Protein AF-A0A0N0NK82-F1 (afdb_monomer)

Radius of gyration: 31.84 Å; Cα contacts (8 Å, |Δi|>4): 935; chains: 1; bounding box: 102×60×116 Å

Secondary structure (DSSP, 8-state):
--HHHHHHHHHHHHHHHHHHHHIIIIIHHHHHHHHHTSHHHHHHHHT-S-STTSB---EEEETTEEESPPB-B---SS--PPPTTTTS---GGGS--SS-SS--HHHHHHHHHHHTT----S-BPPEEETTEEEEEE-HHHHHHHHHHTT-BSSPPP--PPPSS-------------------PBPTTS-B--HHHHHHHHHTTS--EEE-SS-EEEE----S-SS-TT-TTTTPEEEEEE--S-PPPS-PPPP-S-HHHHHHHHTTEEE-SSSEEEE-SPPPP-----------GGG---EEEEEEEEE----TT-HHHHHHHHHHHHHHH----HHHHTTTS-S---EEEEEEEEP--HHHHHHHHTTTT-SS--TTSSEEEEE-GGG--EEEEHHHHHHHHHHHHH----TT--B-TTSS-TTSHHHHHHHTTSTTHHHHHHHHHHTTTTT---HHHHHHHHHHHHHHHH-TT-HHHHHHHHHHHHHHS-SSHHHHHHHHHHHHH-HHHHHHHHHHGGGHHHHTT-EEEEETTTTEEEEE-TTSPEEEEE--GGGSSS-HHHH---EEEEEHHHHHHHHHHHHHHHHHHHHSBPTHHHHHHHTT-S-EEE--

Organism: NCBI:txid1664694

Foldseek 3Di:
DPPVVVVVVVVVVVVVVVVVCCCVVPVVVVVLVVVCPPLVNLQLLVLDDQQQCQWPPAPDPDVSGHPPIDGQAFAQQDDAAWDQQQLQAQAQVQTSRPDQDPGFQSSLLSRSRSSSVNDGGRPADWDGDPSHTWGWHFLLSVLLCCFSQVKFQDDDPPPDPDDDDDDDDPPPPPPPPPPPDDFDQDPVRDTDDPVRCVLVVPLQDWQWIDGNQWIKTWDNDFSPPDDDPDPCRPFTEMGTRGDPCPDPPDFHGHPDTSLQQVCQLLQWQDFPDLETEHLAADPPPPPDPPPPDDDVVPQDAWEKDKDKDWPDDDPPCPPVVCVVLCCVCVVPLRDPCVSVVNHVPPDRRIYIYIDTDPDDVVNCVLCVVCVPPPFDDQVDQWFFLDDPVPHTYIYGLQVLLSLLLSLLPDDAGQSAGAGACLQPCVRSSNSLLLVLQVLLLVLLVLCLVCLVVLPDDPVLNVQQNVLSVVCNVPVLRSNSLNSNLVSLVVVADPPVLLLSLLLSCLRGGPVSVVQLSVVSVVVVVQQPAWWWAWLLQQWIWGQGPVRDTDIHHDDNVSDPDHSVVVPGDTDTHGSSNSSSSSSSSNSSSSSSNSHHHCVSVSSVPRPDRIHMYID

Mean predicted aligned error: 11.15 Å

Structure (mmCIF, N/CA/C/O backbone):
data_AF-A0A0N0NK82-F1
#
_entry.id   AF-A0A0N0NK82-F1
#
loop_
_atom_site.group_PDB
_atom_site.id
_atom_site.type_symbol
_atom_site.label_atom_id
_atom_site.label_alt_id
_atom_site.label_comp_id
_atom_site.label_asym_id
_atom_site.label_entity_id
_atom_site.label_seq_id
_atom_site.pdbx_PDB_ins_code
_atom_site.Cartn_x
_atom_site.Cartn_y
_atom_site.Cartn_z
_atom_site.occupancy
_atom_site.B_iso_or_equiv
_atom_site.auth_seq_id
_atom_site.auth_comp_id
_atom_site.auth_asym_id
_atom_site.auth_atom_id
_atom_site.pdbx_PDB_model_num
ATOM 1 N N . MET A 1 1 ? 60.758 -11.007 -80.910 1.00 51.41 1 MET A N 1
ATOM 2 C CA . MET A 1 1 ? 59.338 -10.917 -80.498 1.00 51.41 1 MET A CA 1
ATOM 3 C C . MET A 1 1 ? 59.109 -11.157 -78.993 1.00 51.41 1 MET A C 1
ATOM 5 O O . MET A 1 1 ? 57.962 -11.233 -78.596 1.00 51.41 1 MET A O 1
ATOM 9 N N . ALA A 1 2 ? 60.143 -11.189 -78.134 1.00 55.38 2 ALA A N 1
ATOM 10 C CA . ALA A 1 2 ? 59.989 -11.441 -76.688 1.00 55.38 2 ALA A CA 1
ATOM 11 C C . ALA A 1 2 ? 59.798 -10.176 -75.809 1.00 55.38 2 ALA A C 1
ATOM 13 O O . ALA A 1 2 ? 59.422 -10.287 -74.649 1.00 55.38 2 ALA A O 1
ATOM 14 N N . ASN A 1 3 ? 60.016 -8.965 -76.345 1.00 53.38 3 ASN A N 1
ATOM 15 C CA . ASN A 1 3 ? 59.940 -7.714 -75.565 1.00 53.38 3 ASN A CA 1
ATOM 16 C C . ASN A 1 3 ? 58.533 -7.088 -75.496 1.00 53.38 3 ASN A C 1
ATOM 18 O O . ASN A 1 3 ? 58.300 -6.215 -74.665 1.00 53.38 3 ASN A O 1
ATOM 22 N N . LEU A 1 4 ? 57.597 -7.519 -76.351 1.00 58.75 4 LEU A N 1
ATOM 23 C CA . LEU A 1 4 ? 56.203 -7.048 -76.327 1.00 58.75 4 LEU A CA 1
ATOM 24 C C . LEU A 1 4 ? 55.388 -7.708 -75.204 1.00 58.75 4 LEU A C 1
ATOM 26 O O . LEU A 1 4 ? 54.483 -7.080 -74.662 1.00 58.75 4 LEU A O 1
ATOM 30 N N . ASP A 1 5 ? 55.761 -8.924 -74.802 1.00 66.62 5 ASP A N 1
ATOM 31 C CA . ASP A 1 5 ? 55.067 -9.680 -73.754 1.00 66.62 5 ASP A CA 1
ATOM 32 C C . ASP A 1 5 ? 55.353 -9.105 -72.354 1.00 66.62 5 ASP A C 1
ATOM 34 O O . ASP A 1 5 ? 54.461 -8.952 -71.522 1.00 66.62 5 ASP A O 1
ATOM 38 N N . LEU A 1 6 ? 56.594 -8.660 -72.116 1.00 73.94 6 LEU A N 1
ATOM 39 C CA . LEU A 1 6 ? 56.999 -8.068 -70.837 1.00 73.94 6 LEU A CA 1
ATOM 40 C C . LEU A 1 6 ? 56.300 -6.722 -70.569 1.00 73.94 6 LEU A C 1
ATOM 42 O O . LEU A 1 6 ? 55.876 -6.454 -69.445 1.00 73.94 6 LEU A O 1
ATOM 46 N N . ALA A 1 7 ? 56.140 -5.887 -71.600 1.00 76.44 7 ALA A N 1
ATOM 47 C CA . ALA A 1 7 ? 55.461 -4.596 -71.482 1.00 76.44 7 ALA A CA 1
ATOM 48 C C . ALA A 1 7 ? 53.963 -4.757 -71.163 1.00 76.44 7 ALA A C 1
ATOM 50 O O . ALA A 1 7 ? 53.425 -4.004 -70.349 1.00 76.44 7 ALA A O 1
ATOM 51 N N . GLY A 1 8 ? 53.306 -5.769 -71.745 1.00 78.38 8 GLY A N 1
ATOM 52 C CA . GLY A 1 8 ? 51.910 -6.103 -71.449 1.00 78.38 8 GLY A CA 1
ATOM 53 C C . GLY A 1 8 ? 51.709 -6.587 -70.011 1.00 78.38 8 GLY A C 1
ATOM 54 O O . GLY A 1 8 ? 50.779 -6.146 -69.328 1.00 78.38 8 GLY A O 1
ATOM 55 N N . VAL A 1 9 ? 52.622 -7.425 -69.508 1.00 83.56 9 VAL A N 1
ATOM 56 C CA . VAL A 1 9 ? 52.589 -7.906 -68.117 1.00 83.56 9 VAL A CA 1
ATOM 57 C C . VAL A 1 9 ? 52.794 -6.751 -67.132 1.00 83.56 9 VAL A C 1
ATOM 59 O O . VAL A 1 9 ? 52.010 -6.607 -66.193 1.00 83.56 9 VAL A O 1
ATOM 62 N N . ILE A 1 10 ? 53.780 -5.876 -67.367 1.00 85.25 10 ILE A N 1
ATOM 63 C CA . ILE A 1 10 ? 54.025 -4.697 -66.517 1.00 85.25 10 ILE A CA 1
ATOM 64 C C . ILE A 1 10 ? 52.810 -3.757 -66.527 1.00 85.25 10 ILE A C 1
ATOM 66 O O . ILE A 1 10 ? 52.357 -3.334 -65.463 1.00 85.25 10 ILE A O 1
ATOM 70 N N . GLY A 1 11 ? 52.234 -3.479 -67.701 1.00 87.31 11 GLY A N 1
ATOM 71 C CA . GLY A 1 11 ? 51.039 -2.638 -67.825 1.00 87.31 11 GLY A CA 1
ATOM 72 C C . GLY A 1 11 ? 49.830 -3.194 -67.067 1.00 87.31 11 GLY A C 1
ATOM 73 O O . GLY A 1 11 ? 49.119 -2.441 -66.400 1.00 87.31 11 GLY A O 1
ATOM 74 N N . THR A 1 12 ? 49.637 -4.515 -67.091 1.00 89.56 12 THR A N 1
ATOM 75 C CA . THR A 1 12 ? 48.528 -5.184 -66.390 1.00 89.56 12 THR A CA 1
ATOM 76 C C . THR A 1 12 ? 48.680 -5.100 -64.870 1.00 89.56 12 THR A C 1
ATOM 78 O O . THR A 1 12 ? 47.712 -4.792 -64.176 1.00 89.56 12 THR A O 1
ATOM 81 N N . TRP A 1 13 ? 49.890 -5.297 -64.332 1.00 93.44 13 TRP A N 1
ATOM 82 C CA . TRP A 1 13 ? 50.140 -5.174 -62.889 1.00 93.44 13 TRP A CA 1
ATOM 83 C C . TRP A 1 13 ? 50.042 -3.732 -62.387 1.00 93.44 13 TRP A C 1
ATOM 85 O O . TRP A 1 13 ? 49.520 -3.505 -61.296 1.00 93.44 13 TRP A O 1
ATOM 95 N N . VAL A 1 14 ? 50.472 -2.749 -63.184 1.00 92.88 14 VAL A N 1
ATOM 96 C CA . VAL A 1 14 ? 50.289 -1.325 -62.856 1.00 92.88 14 VAL A CA 1
ATOM 97 C C . VAL A 1 14 ? 48.803 -0.960 -62.845 1.00 92.88 14 VAL A C 1
ATOM 99 O O . VAL A 1 14 ? 48.339 -0.319 -61.902 1.00 92.88 14 VAL A O 1
ATOM 102 N N . ALA A 1 15 ? 48.034 -1.413 -63.840 1.00 92.06 15 ALA A N 1
ATOM 103 C CA . ALA A 1 15 ? 46.588 -1.208 -63.879 1.00 92.06 15 ALA A CA 1
ATOM 104 C C . ALA A 1 15 ? 45.879 -1.884 -62.692 1.00 92.06 15 ALA A C 1
ATOM 106 O O . ALA A 1 15 ? 45.028 -1.265 -62.055 1.00 92.06 15 ALA A O 1
ATOM 107 N N . ALA A 1 16 ? 46.269 -3.114 -62.340 1.00 93.50 16 ALA A N 1
ATOM 108 C CA . ALA A 1 16 ? 45.750 -3.817 -61.169 1.00 93.50 16 ALA A CA 1
ATOM 109 C C . ALA A 1 16 ? 46.087 -3.077 -59.861 1.00 93.50 16 ALA A C 1
ATOM 111 O O . ALA A 1 16 ? 45.215 -2.903 -59.011 1.00 93.50 16 ALA A O 1
ATOM 112 N N . GLY A 1 17 ? 47.317 -2.573 -59.720 1.00 94.00 17 GLY A N 1
ATOM 113 C CA . GLY A 1 17 ? 47.737 -1.771 -58.569 1.00 94.00 17 GLY A CA 1
ATOM 114 C C . GLY A 1 17 ? 46.932 -0.477 -58.431 1.00 94.00 17 GLY A C 1
ATOM 115 O O . GLY A 1 17 ? 46.404 -0.189 -57.356 1.00 94.00 17 GLY A O 1
ATOM 116 N N . LEU A 1 18 ? 46.758 0.270 -59.527 1.00 94.00 18 LEU A N 1
ATOM 117 C CA . LEU A 1 18 ? 45.926 1.477 -59.553 1.00 94.00 18 LEU A CA 1
ATOM 118 C C . LEU A 1 18 ? 44.453 1.173 -59.251 1.00 94.00 18 LEU A C 1
ATOM 120 O O . LEU A 1 18 ? 43.815 1.936 -58.530 1.00 94.00 18 LEU A O 1
ATOM 124 N N . ALA A 1 19 ? 43.922 0.050 -59.740 1.00 92.06 19 ALA A N 1
ATOM 125 C CA . ALA A 1 19 ? 42.558 -0.379 -59.445 1.00 92.06 19 ALA A CA 1
ATOM 126 C C . ALA A 1 19 ? 42.365 -0.697 -57.953 1.00 92.06 19 ALA A C 1
ATOM 128 O O . ALA A 1 19 ? 41.373 -0.271 -57.364 1.00 92.06 19 ALA A O 1
ATOM 129 N N . VAL A 1 20 ? 43.325 -1.376 -57.314 1.00 94.06 20 VAL A N 1
ATOM 130 C CA . VAL A 1 20 ? 43.295 -1.638 -55.864 1.00 94.06 20 VAL A CA 1
ATOM 131 C C . VAL A 1 20 ? 43.384 -0.333 -55.070 1.00 94.06 20 VAL A C 1
ATOM 133 O O . VAL A 1 20 ? 42.609 -0.139 -54.133 1.00 94.06 20 VAL A O 1
ATOM 136 N N . ILE A 1 21 ? 44.262 0.595 -55.467 1.00 93.19 21 ILE A N 1
ATOM 137 C CA . ILE A 1 21 ? 44.379 1.917 -54.829 1.00 93.19 21 ILE A CA 1
ATOM 138 C C . ILE A 1 21 ? 43.078 2.710 -54.977 1.00 93.19 21 ILE A C 1
ATOM 140 O O . ILE A 1 21 ? 42.610 3.291 -54.002 1.00 93.19 21 ILE A O 1
ATOM 144 N N . ALA A 1 22 ? 42.450 2.716 -56.153 1.00 93.12 22 ALA A N 1
ATOM 145 C CA . ALA A 1 22 ? 41.170 3.388 -56.361 1.00 93.12 22 ALA A CA 1
ATOM 146 C C . ALA A 1 22 ? 40.043 2.739 -55.538 1.00 93.12 22 ALA A C 1
ATOM 148 O O . ALA A 1 22 ? 39.213 3.436 -54.947 1.00 93.12 22 ALA A O 1
ATOM 149 N N . LEU A 1 23 ? 40.026 1.408 -55.443 1.00 91.88 23 LEU A N 1
ATOM 150 C CA . LEU A 1 23 ? 39.015 0.674 -54.689 1.00 91.88 23 LEU A CA 1
ATOM 151 C C . LEU A 1 23 ? 39.137 0.918 -53.178 1.00 91.88 23 LEU A C 1
ATOM 153 O O . LEU A 1 23 ? 38.139 1.214 -52.522 1.00 91.88 23 LEU A O 1
ATOM 157 N N . VAL A 1 24 ? 40.350 0.865 -52.626 1.00 90.94 24 VAL A N 1
ATOM 158 C CA . VAL A 1 24 ? 40.597 1.082 -51.190 1.00 90.94 24 VAL A CA 1
ATOM 159 C C . VAL A 1 24 ? 40.599 2.571 -50.829 1.00 90.94 24 VAL A C 1
ATOM 161 O O . VAL A 1 24 ? 40.096 2.940 -49.772 1.00 90.94 24 VAL A O 1
ATOM 164 N N . GLY A 1 25 ? 41.131 3.431 -51.697 1.00 88.50 25 GLY A N 1
ATOM 165 C CA . GLY A 1 25 ? 41.332 4.858 -51.436 1.00 88.50 25 GLY A CA 1
ATOM 166 C C . GLY A 1 25 ? 40.147 5.757 -51.790 1.00 88.50 25 GLY A C 1
ATOM 167 O O . GLY A 1 25 ? 39.989 6.804 -51.169 1.00 88.50 25 GLY A O 1
ATOM 168 N N . ILE A 1 26 ? 39.298 5.369 -52.749 1.00 88.88 26 ILE A N 1
ATOM 169 C CA . ILE A 1 26 ? 38.157 6.189 -53.200 1.00 88.88 26 ILE A CA 1
ATOM 170 C C . ILE A 1 26 ? 36.835 5.465 -52.940 1.00 88.88 26 ILE A C 1
ATOM 172 O O . ILE A 1 26 ? 35.963 5.997 -52.249 1.00 88.88 26 ILE A O 1
ATOM 176 N N . VAL A 1 27 ? 36.676 4.241 -53.456 1.00 89.50 27 VAL A N 1
ATOM 177 C CA . VAL A 1 27 ? 35.393 3.518 -53.380 1.00 89.50 27 VAL A CA 1
ATOM 178 C C . VAL A 1 27 ? 35.063 3.119 -51.940 1.00 89.50 27 VAL A C 1
ATOM 180 O O . VAL A 1 27 ? 33.938 3.341 -51.495 1.00 89.50 27 VAL A O 1
ATOM 183 N N . GLY A 1 28 ? 36.038 2.600 -51.188 1.00 87.12 28 GLY A N 1
ATOM 184 C CA . GLY A 1 28 ? 35.889 2.250 -49.773 1.00 87.12 28 GLY A CA 1
ATOM 185 C C . GLY A 1 28 ? 35.371 3.425 -48.932 1.00 87.12 28 GLY A C 1
ATOM 186 O O . GLY A 1 28 ? 34.270 3.324 -48.386 1.00 87.12 28 GLY A O 1
ATOM 187 N N . PRO A 1 29 ? 36.084 4.568 -48.878 1.00 85.00 29 PRO A N 1
ATOM 188 C CA . PRO A 1 29 ? 35.637 5.762 -48.164 1.00 85.00 29 PRO A CA 1
ATOM 189 C C . PRO A 1 29 ? 34.280 6.293 -48.634 1.00 85.00 29 PRO A C 1
ATOM 191 O O . PRO A 1 29 ? 33.474 6.707 -47.803 1.00 85.00 29 PRO A O 1
ATOM 194 N N . LEU A 1 30 ? 33.975 6.239 -49.936 1.00 85.94 30 LEU A N 1
ATOM 195 C CA . LEU A 1 30 ? 32.681 6.679 -50.465 1.00 85.94 30 LEU A CA 1
ATOM 196 C C . LEU A 1 30 ? 31.522 5.776 -50.004 1.00 85.94 30 LEU A C 1
ATOM 198 O O . LEU A 1 30 ? 30.456 6.276 -49.639 1.00 85.94 30 LEU A O 1
ATOM 202 N N . LEU A 1 31 ? 31.715 4.453 -49.993 1.00 86.25 31 LEU A N 1
ATOM 203 C CA . LEU A 1 31 ? 30.726 3.495 -49.484 1.00 86.25 31 LEU A CA 1
ATOM 204 C C . LEU A 1 31 ? 30.539 3.636 -47.972 1.00 86.25 31 LEU A C 1
ATOM 206 O O . LEU A 1 31 ? 29.407 3.626 -47.493 1.00 86.25 31 LEU A O 1
ATOM 210 N N . VAL A 1 32 ? 31.635 3.834 -47.241 1.00 81.31 32 VAL A N 1
ATOM 211 C CA . VAL A 1 32 ? 31.670 4.135 -45.802 1.00 81.31 32 VAL A CA 1
ATOM 212 C C . VAL A 1 32 ? 30.896 5.424 -45.506 1.00 81.31 32 VAL A C 1
ATOM 214 O O . VAL A 1 32 ? 30.039 5.427 -44.626 1.00 81.31 32 VAL A O 1
ATOM 217 N N . TYR A 1 33 ? 31.104 6.481 -46.293 1.00 81.62 33 TYR A N 1
ATOM 218 C CA . TYR A 1 33 ? 30.385 7.753 -46.181 1.00 81.62 33 TYR A CA 1
ATOM 219 C C . TYR A 1 33 ? 28.886 7.624 -46.497 1.00 81.62 33 TYR A C 1
ATOM 221 O O . TYR A 1 33 ? 28.030 8.182 -45.806 1.00 81.62 33 TYR A O 1
ATOM 229 N N . ARG A 1 34 ? 28.529 6.854 -47.532 1.00 84.56 34 ARG A N 1
ATOM 230 C CA . ARG A 1 34 ? 27.120 6.561 -47.840 1.00 84.56 34 ARG A CA 1
ATOM 231 C C . ARG A 1 34 ? 26.468 5.717 -46.745 1.00 84.56 34 ARG A C 1
ATOM 233 O O . ARG A 1 34 ? 25.322 5.973 -46.387 1.00 84.56 34 ARG A O 1
ATOM 240 N N . ALA A 1 35 ? 27.189 4.747 -46.186 1.00 80.44 35 ALA A N 1
ATOM 241 C CA . ALA A 1 35 ? 26.713 3.925 -45.081 1.00 80.44 35 ALA A CA 1
ATOM 242 C C . ALA A 1 35 ? 26.536 4.742 -43.792 1.00 80.44 35 ALA A C 1
ATOM 244 O O . ALA A 1 35 ? 25.539 4.549 -43.098 1.00 80.44 35 ALA A O 1
ATOM 245 N N . SER A 1 36 ? 27.432 5.694 -43.505 1.00 76.81 36 SER A N 1
ATOM 246 C CA . SER A 1 36 ? 27.307 6.585 -42.346 1.00 76.81 36 SER A CA 1
ATOM 247 C C . SER A 1 36 ? 26.152 7.582 -42.479 1.00 76.81 36 SER A C 1
ATOM 249 O O . SER A 1 36 ? 25.640 8.060 -41.474 1.00 76.81 36 SER A O 1
ATOM 251 N N . ARG A 1 37 ? 25.702 7.881 -43.705 1.00 80.06 37 ARG A N 1
ATOM 252 C CA . ARG A 1 37 ? 24.505 8.700 -43.960 1.00 80.06 37 ARG A CA 1
ATOM 253 C C . ARG A 1 37 ? 23.182 7.943 -43.830 1.00 80.06 37 ARG A C 1
ATOM 255 O O . ARG A 1 37 ? 22.134 8.578 -43.897 1.00 80.06 37 ARG A O 1
ATOM 262 N N . LYS A 1 38 ? 23.198 6.619 -43.636 1.00 85.75 38 LYS A N 1
ATOM 263 C CA . LYS A 1 38 ? 21.964 5.869 -43.367 1.00 85.75 38 LYS A CA 1
ATOM 264 C C . LYS A 1 38 ? 21.352 6.345 -42.051 1.00 85.75 38 LYS A C 1
ATOM 266 O O . LYS A 1 38 ? 22.063 6.498 -41.058 1.00 85.75 38 LYS A O 1
ATOM 271 N N . GLU A 1 39 ? 20.032 6.507 -42.030 1.00 86.06 39 GLU A N 1
ATOM 272 C CA . GLU A 1 39 ? 19.280 7.007 -40.867 1.00 86.06 39 GLU A CA 1
ATOM 273 C C . GLU A 1 39 ? 19.604 6.244 -39.583 1.00 86.06 39 GLU A C 1
ATOM 275 O O . GLU A 1 39 ? 19.817 6.850 -38.537 1.00 86.06 39 GLU A O 1
ATOM 280 N N . ARG A 1 40 ? 19.769 4.919 -39.688 1.00 86.56 40 ARG A N 1
ATOM 281 C CA . ARG A 1 40 ? 20.189 4.057 -38.578 1.00 86.56 40 ARG A CA 1
ATOM 282 C C . ARG A 1 40 ? 21.489 4.510 -37.917 1.00 86.56 40 ARG A C 1
ATOM 284 O O . ARG A 1 40 ? 21.578 4.501 -36.695 1.00 86.56 40 ARG A O 1
ATOM 291 N N . HIS A 1 41 ? 22.501 4.888 -38.697 1.00 85.94 41 HIS A N 1
ATOM 292 C CA . HIS A 1 41 ? 23.782 5.304 -38.131 1.00 85.94 41 HIS A CA 1
ATOM 293 C C . HIS A 1 41 ? 23.676 6.666 -37.436 1.00 85.94 41 HIS A C 1
ATOM 295 O O . HIS A 1 41 ? 24.224 6.844 -36.347 1.00 85.94 41 HIS A O 1
ATOM 301 N N . ARG A 1 42 ? 22.919 7.596 -38.031 1.00 86.00 42 ARG A N 1
ATOM 302 C CA . ARG A 1 42 ? 22.639 8.909 -37.442 1.00 86.00 42 ARG A CA 1
ATOM 303 C C . ARG A 1 42 ? 21.911 8.772 -36.104 1.00 86.00 42 ARG A C 1
ATOM 305 O O . ARG A 1 42 ? 22.396 9.310 -35.116 1.00 86.00 42 ARG A O 1
ATOM 312 N N . ALA A 1 43 ? 20.846 7.972 -36.063 1.00 87.81 43 ALA A N 1
ATOM 313 C CA . ALA A 1 43 ? 20.059 7.733 -34.856 1.00 87.81 43 ALA A CA 1
ATOM 314 C C . ALA A 1 43 ? 20.902 7.140 -33.718 1.00 87.81 43 ALA A C 1
ATOM 316 O O . ALA A 1 43 ? 20.894 7.649 -32.603 1.00 87.81 43 ALA A O 1
ATOM 317 N N . ILE A 1 44 ? 21.702 6.105 -34.008 1.00 88.88 44 ILE A N 1
ATOM 318 C CA . ILE A 1 44 ? 22.591 5.463 -33.020 1.00 88.88 44 ILE A CA 1
ATOM 319 C C . ILE A 1 44 ? 23.652 6.445 -32.505 1.00 88.88 44 ILE A C 1
ATOM 321 O O . ILE A 1 44 ? 23.975 6.445 -31.317 1.00 88.88 44 ILE A O 1
ATOM 325 N N . THR A 1 45 ? 24.195 7.290 -33.383 1.00 86.12 45 THR A N 1
ATOM 326 C CA . THR A 1 45 ? 25.202 8.289 -33.002 1.00 86.12 45 THR A CA 1
ATOM 327 C C . THR A 1 45 ? 24.603 9.381 -32.112 1.00 86.12 45 THR A C 1
ATOM 329 O O . THR A 1 45 ? 25.266 9.841 -31.181 1.00 86.12 45 THR A O 1
ATOM 332 N N . GLU A 1 46 ? 23.345 9.756 -32.352 1.00 86.81 46 GLU A N 1
ATOM 333 C CA . GLU A 1 46 ? 22.632 10.800 -31.611 1.00 86.81 46 GLU A CA 1
ATOM 334 C C . GLU A 1 46 ? 22.274 10.391 -30.169 1.00 86.81 46 GLU A C 1
ATOM 336 O O . GLU A 1 46 ? 22.194 11.259 -29.305 1.00 86.81 46 GLU A O 1
ATOM 341 N N . VAL A 1 47 ? 22.168 9.088 -29.858 1.00 86.12 47 VAL A N 1
ATOM 342 C CA . VAL A 1 47 ? 22.027 8.592 -28.464 1.00 86.12 47 VAL A CA 1
ATOM 343 C C . VAL A 1 47 ? 23.196 9.071 -27.588 1.00 86.12 47 VAL A C 1
ATOM 345 O O . VAL A 1 47 ? 23.052 9.287 -26.385 1.00 86.12 47 VAL A O 1
ATOM 348 N N . GLY A 1 48 ? 24.371 9.262 -28.192 1.00 84.31 48 GLY A N 1
ATOM 349 C CA . GLY A 1 48 ? 25.555 9.764 -27.512 1.00 84.31 48 GLY A CA 1
ATOM 350 C C . GLY A 1 48 ? 26.270 8.715 -26.654 1.00 84.31 48 GLY A C 1
ATOM 351 O O . GLY A 1 48 ? 26.023 7.509 -26.726 1.00 84.31 48 GLY A O 1
ATOM 352 N N . ARG A 1 49 ? 27.240 9.187 -25.858 1.00 81.88 49 ARG A N 1
ATOM 353 C CA . ARG A 1 49 ? 28.104 8.332 -25.017 1.00 81.88 49 ARG A CA 1
ATOM 354 C C . ARG A 1 49 ? 27.436 7.899 -23.709 1.00 81.88 49 ARG A C 1
ATOM 356 O O . ARG A 1 49 ? 27.813 6.874 -23.153 1.00 81.88 49 ARG A O 1
ATOM 363 N N . ASN A 1 50 ? 26.446 8.653 -23.236 1.00 82.62 50 ASN A N 1
ATOM 364 C CA . ASN A 1 50 ? 25.742 8.387 -21.980 1.00 82.62 50 ASN A CA 1
ATOM 365 C C . ASN A 1 50 ? 24.574 7.423 -22.225 1.00 82.62 50 ASN A C 1
ATOM 367 O O . ASN A 1 50 ? 23.413 7.782 -22.067 1.00 82.62 50 ASN A O 1
ATOM 371 N N . ASN A 1 51 ? 24.894 6.205 -22.664 1.00 84.19 51 ASN A N 1
ATOM 372 C CA . ASN A 1 51 ? 23.915 5.210 -23.108 1.00 84.19 51 ASN A CA 1
ATOM 373 C C . ASN A 1 51 ? 23.888 3.943 -22.234 1.00 84.19 51 ASN A C 1
ATOM 375 O O . ASN A 1 51 ? 23.422 2.909 -22.693 1.00 84.19 51 ASN A O 1
ATOM 379 N N . ASN A 1 52 ? 24.416 3.998 -21.005 1.00 82.88 52 ASN A N 1
ATOM 380 C CA . ASN A 1 52 ? 24.468 2.863 -20.071 1.00 82.88 52 ASN A CA 1
ATOM 381 C C . ASN A 1 52 ? 25.128 1.590 -20.654 1.00 82.88 52 ASN A C 1
ATOM 383 O O . ASN A 1 52 ? 24.765 0.469 -20.307 1.00 82.88 52 ASN A O 1
ATOM 387 N N . SER A 1 53 ? 26.087 1.762 -21.569 1.00 86.94 53 SER A N 1
ATOM 388 C CA . SER A 1 53 ? 26.740 0.682 -22.327 1.00 86.94 53 SER A CA 1
ATOM 389 C C . SER A 1 53 ? 25.819 -0.102 -23.273 1.00 86.94 53 SER A C 1
ATOM 391 O O . SER A 1 53 ? 26.226 -1.142 -23.794 1.00 86.94 53 SER A O 1
ATOM 393 N N . TYR A 1 54 ? 24.611 0.396 -23.559 1.00 89.94 54 TYR A N 1
ATOM 394 C CA . TYR A 1 54 ? 23.711 -0.218 -24.539 1.00 89.94 54 TYR A CA 1
ATOM 395 C C . TYR A 1 54 ? 24.208 -0.071 -25.974 1.00 89.94 54 TYR A C 1
ATOM 397 O O . TYR A 1 54 ? 23.799 -0.833 -26.843 1.00 89.94 54 TYR A O 1
ATOM 405 N N . ILE A 1 55 ? 25.068 0.905 -26.261 1.00 90.94 55 ILE A N 1
ATOM 406 C CA . ILE A 1 55 ? 25.702 1.037 -27.574 1.00 90.94 55 ILE A CA 1
ATOM 407 C C . ILE A 1 55 ? 27.205 1.063 -27.356 1.00 90.94 55 ILE A C 1
ATOM 409 O O . ILE A 1 55 ? 27.726 1.928 -26.646 1.00 90.94 55 ILE A O 1
ATOM 413 N N . SER A 1 56 ? 27.908 0.115 -27.981 1.00 90.25 56 SER A N 1
ATOM 414 C CA . SER A 1 56 ? 29.362 0.055 -27.875 1.00 90.25 56 SER A CA 1
ATOM 415 C C . SER A 1 56 ? 29.988 1.357 -28.400 1.00 90.25 56 SER A C 1
ATOM 417 O O . SER A 1 56 ? 29.466 1.978 -29.335 1.00 90.25 56 SER A O 1
ATOM 419 N N . PRO A 1 57 ? 31.121 1.802 -27.825 1.00 85.19 57 PRO A N 1
ATOM 420 C CA . PRO A 1 57 ? 31.735 3.068 -28.212 1.00 85.19 57 PRO A CA 1
ATOM 421 C C . PRO A 1 57 ? 32.115 3.113 -29.698 1.00 85.19 57 PRO A C 1
ATOM 423 O O . PRO A 1 57 ? 32.182 4.211 -30.251 1.00 85.19 57 PRO A O 1
ATOM 426 N N . GLY A 1 58 ? 32.310 1.957 -30.341 1.00 88.56 58 GLY A N 1
ATOM 427 C CA . GLY A 1 58 ? 32.756 1.845 -31.726 1.00 88.56 58 GLY A CA 1
ATOM 428 C C . GLY A 1 58 ? 34.171 2.387 -31.937 1.00 88.56 58 GLY A C 1
ATOM 429 O O . GLY A 1 58 ? 34.798 2.926 -31.023 1.00 88.56 58 GLY A O 1
ATOM 430 N N . ILE A 1 59 ? 34.673 2.256 -33.163 1.00 87.75 59 ILE A N 1
ATOM 431 C CA . ILE A 1 59 ? 35.962 2.824 -33.567 1.00 87.75 59 ILE A CA 1
ATOM 432 C C . ILE A 1 59 ? 35.711 4.191 -34.216 1.00 87.75 59 ILE A C 1
ATOM 434 O O . ILE A 1 59 ? 34.981 4.260 -35.213 1.00 87.75 59 ILE A O 1
ATOM 438 N N . PRO A 1 60 ? 36.266 5.289 -33.671 1.00 86.94 60 PRO A N 1
ATOM 439 C CA . PRO A 1 60 ? 36.146 6.602 -34.289 1.00 86.94 60 PRO A CA 1
ATOM 440 C C . PRO A 1 60 ? 36.994 6.639 -35.564 1.00 86.94 60 PRO A C 1
ATOM 442 O O . PRO A 1 60 ? 38.205 6.453 -35.499 1.00 86.94 60 PRO A O 1
ATOM 445 N N . LEU A 1 61 ? 36.363 6.883 -36.714 1.00 83.25 61 LEU A N 1
ATOM 446 C CA . LEU A 1 61 ? 37.087 7.102 -37.972 1.00 83.25 61 LEU A CA 1
ATOM 447 C C . LEU A 1 61 ? 37.186 8.604 -38.296 1.00 83.25 61 LEU A C 1
ATOM 449 O O . LEU A 1 61 ? 38.236 9.058 -38.732 1.00 83.25 61 LEU A O 1
ATOM 453 N N . TRP A 1 62 ? 36.113 9.376 -38.065 1.00 82.19 62 TRP A N 1
ATOM 454 C CA . TRP A 1 62 ? 36.028 10.824 -38.337 1.00 82.19 62 TRP A CA 1
ATOM 455 C C . TRP A 1 62 ? 35.251 11.527 -37.208 1.00 82.19 62 TRP A C 1
ATOM 457 O O . TRP A 1 62 ? 34.485 10.864 -36.496 1.00 82.19 62 TRP A O 1
ATOM 467 N N . PRO A 1 63 ? 35.386 12.857 -37.024 1.00 78.38 63 PRO A N 1
ATOM 468 C CA . PRO A 1 63 ? 34.543 13.608 -36.096 1.00 78.38 63 PRO A CA 1
ATOM 469 C C . PRO A 1 63 ? 33.054 13.370 -36.388 1.00 78.38 63 PRO A C 1
ATOM 471 O O . PRO A 1 63 ? 32.563 13.685 -37.467 1.00 78.38 63 PRO A O 1
ATOM 474 N N . GLY A 1 64 ? 32.346 12.765 -35.432 1.00 74.44 64 GLY A N 1
ATOM 475 C CA . GLY A 1 64 ? 30.920 12.445 -35.557 1.00 74.44 64 GLY A CA 1
ATOM 476 C C . GLY A 1 64 ? 30.578 11.115 -36.244 1.00 74.44 64 GLY A C 1
ATOM 477 O O . GLY A 1 64 ? 29.398 10.801 -36.320 1.00 74.44 64 GLY A O 1
ATOM 478 N N . VAL A 1 65 ? 31.552 10.310 -36.695 1.00 79.94 65 VAL A N 1
ATOM 479 C CA . VAL A 1 65 ? 31.295 9.001 -37.338 1.00 79.94 65 VAL A CA 1
ATOM 480 C C . VAL A 1 65 ? 32.052 7.879 -36.625 1.00 79.94 65 VAL A C 1
ATOM 482 O O . VAL A 1 65 ? 33.276 7.933 -36.463 1.00 79.94 65 VAL A O 1
ATOM 485 N N . ARG A 1 66 ? 31.324 6.835 -36.208 1.00 83.50 66 ARG A N 1
ATOM 486 C CA . ARG A 1 66 ? 31.860 5.695 -35.443 1.00 83.50 66 ARG A CA 1
ATOM 487 C C . ARG A 1 66 ? 31.471 4.366 -36.077 1.00 83.50 66 ARG A C 1
ATOM 489 O O . ARG A 1 66 ? 30.296 4.073 -36.236 1.00 83.50 66 ARG A O 1
ATOM 496 N N . PHE A 1 67 ? 32.444 3.521 -36.390 1.00 83.31 67 PHE A N 1
ATOM 497 C CA . PHE A 1 67 ? 32.174 2.210 -36.982 1.00 83.31 67 PHE A CA 1
ATOM 498 C C . PHE A 1 67 ? 32.094 1.104 -35.940 1.00 83.31 67 PHE A C 1
ATOM 500 O O . PHE A 1 67 ? 32.572 1.248 -34.815 1.00 83.31 67 PHE A O 1
ATOM 507 N N . TRP A 1 68 ? 31.460 -0.002 -36.335 1.00 84.38 68 TRP A N 1
ATOM 508 C CA . TRP A 1 68 ? 31.311 -1.210 -35.516 1.00 84.38 68 TRP A CA 1
ATOM 509 C C . TRP A 1 68 ? 30.684 -0.958 -34.140 1.00 84.38 68 TRP A C 1
ATOM 511 O O . TRP A 1 68 ? 30.989 -1.640 -33.160 1.00 84.38 68 TRP A O 1
ATOM 521 N N . GLN A 1 69 ? 29.771 0.013 -34.074 1.00 88.50 69 GLN A N 1
ATOM 522 C CA . GLN A 1 69 ? 28.895 0.161 -32.923 1.00 88.50 69 GLN A CA 1
ATOM 523 C C . GLN A 1 69 ? 27.955 -1.045 -32.867 1.00 88.50 69 GLN A C 1
ATOM 525 O O . GLN A 1 69 ? 27.194 -1.307 -33.798 1.00 88.50 69 GLN A O 1
ATOM 530 N N . GLN A 1 70 ? 28.034 -1.791 -31.774 1.00 90.19 70 GLN A N 1
ATOM 531 C CA . GLN A 1 70 ? 27.122 -2.880 -31.469 1.00 90.19 70 GLN A CA 1
ATOM 532 C C . GLN A 1 70 ? 26.008 -2.323 -30.595 1.00 90.19 70 GLN A C 1
ATOM 534 O O . GLN A 1 70 ? 26.278 -1.741 -29.544 1.00 90.19 70 GLN A O 1
ATOM 539 N N . VAL A 1 71 ? 24.770 -2.504 -31.043 1.00 91.88 71 VAL A N 1
ATOM 540 C CA . VAL A 1 71 ? 23.571 -2.186 -30.268 1.00 91.88 71 VAL A CA 1
ATOM 541 C C . VAL A 1 71 ? 23.256 -3.400 -29.396 1.00 91.88 71 VAL A C 1
ATOM 543 O O . VAL A 1 71 ? 23.113 -4.505 -29.909 1.00 91.88 71 VAL A O 1
ATOM 546 N N . ARG A 1 72 ? 23.202 -3.184 -28.086 1.00 92.38 72 ARG A N 1
ATOM 547 C CA . ARG A 1 72 ? 22.946 -4.159 -27.022 1.00 92.38 72 ARG A CA 1
ATOM 548 C C . ARG A 1 72 ? 21.849 -3.617 -26.110 1.00 92.38 72 ARG A C 1
ATOM 550 O O . ARG A 1 72 ? 22.088 -3.318 -24.943 1.00 92.38 72 ARG A O 1
ATOM 557 N N . VAL A 1 73 ? 20.668 -3.385 -26.674 1.00 92.81 73 VAL A N 1
ATOM 558 C CA . VAL A 1 73 ? 19.537 -2.824 -25.923 1.00 92.81 73 VAL A CA 1
ATOM 559 C C . VAL A 1 73 ? 18.752 -3.924 -25.215 1.00 92.81 73 VAL A C 1
ATOM 561 O O . VAL A 1 73 ? 18.747 -5.064 -25.690 1.00 92.81 73 VAL A O 1
ATOM 564 N N . PRO A 1 74 ? 18.101 -3.610 -24.082 1.00 93.00 74 PRO A N 1
ATOM 565 C CA . PRO A 1 74 ? 17.229 -4.559 -23.409 1.00 93.00 74 PRO A CA 1
ATOM 566 C C . PRO A 1 74 ? 16.120 -5.029 -24.346 1.00 93.00 74 PRO A C 1
ATOM 568 O O . PRO A 1 74 ? 15.445 -4.223 -24.989 1.00 93.00 74 PRO A O 1
ATOM 571 N N . ARG A 1 75 ? 15.908 -6.340 -24.396 1.00 93.38 75 ARG A N 1
ATOM 572 C CA . ARG A 1 75 ? 14.770 -6.923 -25.091 1.00 93.38 75 ARG A CA 1
ATOM 573 C C . ARG A 1 75 ? 13.504 -6.791 -24.238 1.00 93.38 75 ARG A C 1
ATOM 575 O O . ARG A 1 75 ? 13.262 -7.609 -23.356 1.00 93.38 75 ARG A O 1
ATOM 582 N N . LEU A 1 76 ? 12.731 -5.731 -24.486 1.00 92.12 76 LEU A N 1
ATOM 583 C CA . LEU A 1 76 ? 11.497 -5.409 -23.755 1.00 92.12 76 LEU A CA 1
ATOM 584 C C . LEU A 1 76 ? 10.225 -5.581 -24.596 1.00 92.12 76 LEU A C 1
ATOM 586 O O . LEU A 1 76 ? 9.145 -5.299 -24.095 1.00 92.12 76 LEU A O 1
ATOM 590 N N . ASP A 1 77 ? 10.333 -6.059 -25.837 1.00 89.62 77 ASP A N 1
ATOM 591 C CA . ASP A 1 77 ? 9.211 -6.300 -26.761 1.00 89.62 77 ASP A CA 1
ATOM 592 C C . ASP A 1 77 ? 8.265 -7.410 -26.281 1.00 89.62 77 ASP A C 1
ATOM 594 O O . ASP A 1 77 ? 7.115 -7.476 -26.701 1.00 89.62 77 ASP A O 1
ATOM 598 N N . LYS A 1 78 ? 8.741 -8.297 -25.401 1.00 87.19 78 LYS A N 1
ATOM 599 C CA . LYS A 1 78 ? 7.982 -9.448 -24.905 1.00 87.19 78 LYS A CA 1
ATOM 600 C C . LYS A 1 78 ? 7.920 -9.466 -23.382 1.00 87.19 78 LYS A C 1
ATOM 602 O O . LYS A 1 78 ? 8.934 -9.187 -22.731 1.00 87.19 78 LYS A O 1
ATOM 607 N N . PRO A 1 79 ? 6.777 -9.861 -22.797 1.00 84.44 79 PRO A N 1
ATOM 608 C CA . PRO A 1 79 ? 6.675 -10.026 -21.360 1.00 84.44 79 PRO A CA 1
ATOM 609 C C . PRO A 1 79 ? 7.557 -11.197 -20.915 1.00 84.44 79 PRO A C 1
ATOM 611 O O . PRO A 1 79 ? 7.714 -12.196 -21.625 1.00 84.44 79 PRO A O 1
ATOM 614 N N . LYS A 1 80 ? 8.130 -11.084 -19.716 1.00 85.00 80 LYS A N 1
ATOM 615 C CA . LYS A 1 80 ? 8.895 -12.158 -19.073 1.00 85.00 80 LYS A CA 1
ATOM 616 C C . LYS A 1 80 ? 8.308 -12.480 -17.703 1.00 85.00 80 LYS A C 1
ATOM 618 O O . LYS A 1 80 ? 7.638 -11.646 -17.103 1.00 85.00 80 LYS A O 1
ATOM 623 N N . ALA A 1 81 ? 8.605 -13.669 -17.190 1.00 82.31 81 ALA A N 1
ATOM 624 C CA . ALA A 1 81 ? 8.441 -13.928 -15.763 1.00 82.31 81 ALA A CA 1
ATOM 625 C C . ALA A 1 81 ? 9.586 -13.242 -15.000 1.00 82.31 81 ALA A C 1
ATOM 627 O O . ALA A 1 81 ? 10.735 -13.293 -15.451 1.00 82.31 81 ALA A O 1
ATOM 628 N N . PHE A 1 82 ? 9.265 -12.587 -13.886 1.00 84.38 82 PHE A N 1
ATOM 629 C CA . PHE A 1 82 ? 10.255 -11.957 -13.014 1.00 84.38 82 PHE A CA 1
ATOM 630 C C . PHE A 1 82 ? 10.616 -12.885 -11.856 1.00 84.38 82 PHE A C 1
ATOM 632 O O . PHE A 1 82 ? 9.794 -13.692 -11.426 1.00 84.38 82 PHE A O 1
ATOM 639 N N . GLU A 1 83 ? 11.848 -12.770 -11.371 1.00 83.12 83 GLU A N 1
ATOM 640 C CA . GLU A 1 83 ? 12.269 -13.405 -10.119 1.00 83.12 83 GLU A CA 1
ATOM 641 C C . GLU A 1 83 ? 11.815 -12.546 -8.928 1.00 83.12 83 GLU A C 1
ATOM 643 O O . GLU A 1 83 ? 11.781 -11.320 -9.029 1.00 83.12 83 GLU A O 1
ATOM 648 N N . ASP A 1 84 ? 11.546 -13.162 -7.775 1.00 72.25 84 ASP A N 1
ATOM 649 C CA . ASP A 1 84 ? 11.034 -12.452 -6.593 1.00 72.25 84 ASP A CA 1
ATOM 650 C C . ASP A 1 84 ? 11.938 -11.322 -6.093 1.00 72.25 84 ASP A C 1
ATOM 652 O O . ASP A 1 84 ? 11.457 -10.387 -5.466 1.00 72.25 84 ASP A O 1
ATOM 656 N N . GLU A 1 85 ? 13.253 -11.396 -6.305 1.00 85.75 85 GLU A N 1
ATOM 657 C CA . GLU A 1 85 ? 14.180 -10.343 -5.869 1.00 85.75 85 GLU A CA 1
ATOM 658 C C . GLU A 1 85 ? 14.263 -9.161 -6.846 1.00 85.75 85 GLU A C 1
ATOM 660 O O . GLU A 1 85 ? 14.778 -8.099 -6.480 1.00 85.75 85 GLU A O 1
ATOM 665 N N . GLU A 1 86 ? 13.738 -9.311 -8.064 1.00 88.81 86 GLU A N 1
ATOM 666 C CA . GLU A 1 86 ? 13.565 -8.194 -8.991 1.00 88.81 86 GLU A CA 1
ATOM 667 C C . GLU A 1 86 ? 12.470 -7.260 -8.449 1.00 88.81 86 GLU A C 1
ATOM 669 O O . GLU A 1 86 ? 11.521 -7.693 -7.802 1.00 88.81 86 GLU A O 1
ATOM 674 N N . TRP A 1 87 ? 12.606 -5.952 -8.683 1.00 89.75 87 TRP A N 1
ATOM 675 C CA . TRP A 1 87 ? 11.651 -4.910 -8.268 1.00 89.75 87 TRP A CA 1
ATOM 676 C C . TRP A 1 87 ? 11.534 -4.616 -6.766 1.00 89.75 87 TRP A C 1
ATOM 678 O O . TRP A 1 87 ? 10.982 -3.576 -6.416 1.00 89.75 87 TRP A O 1
ATOM 688 N N . LYS A 1 88 ? 12.104 -5.433 -5.872 1.00 88.56 88 LYS A N 1
ATOM 689 C CA . LYS A 1 88 ? 12.005 -5.205 -4.415 1.00 88.56 88 LYS A CA 1
ATOM 690 C C . LYS A 1 88 ? 12.811 -4.016 -3.891 1.00 88.56 88 LYS A C 1
ATOM 692 O O . LYS A 1 88 ? 12.457 -3.438 -2.869 1.00 88.56 88 LYS A O 1
ATOM 697 N N . LEU A 1 89 ? 13.939 -3.690 -4.517 1.00 88.81 89 LEU A N 1
ATOM 698 C CA . LEU A 1 89 ? 14.819 -2.607 -4.074 1.00 88.81 89 LEU A CA 1
ATOM 699 C C . LEU A 1 89 ? 15.385 -1.884 -5.288 1.00 88.81 89 LEU A C 1
ATOM 701 O O . LEU A 1 89 ? 16.022 -2.510 -6.136 1.00 88.81 89 LEU A O 1
ATOM 705 N N . PHE A 1 90 ? 15.194 -0.569 -5.343 1.00 87.25 90 PHE A N 1
ATOM 706 C CA . PHE A 1 90 ? 15.861 0.261 -6.333 1.00 87.25 90 PHE A CA 1
ATOM 707 C C . PHE A 1 90 ? 17.250 0.643 -5.822 1.00 87.25 90 PHE A C 1
ATOM 709 O O . PHE A 1 90 ? 17.400 1.376 -4.840 1.00 87.25 90 PHE A O 1
ATOM 716 N N . ASP A 1 91 ? 18.269 0.155 -6.514 1.00 86.50 91 ASP A N 1
ATOM 717 C CA . ASP A 1 91 ? 19.664 0.378 -6.183 1.00 86.50 91 ASP A CA 1
ATOM 718 C C . ASP A 1 91 ? 20.378 1.108 -7.334 1.00 86.50 91 ASP A C 1
ATOM 720 O O . ASP A 1 91 ? 20.660 0.492 -8.368 1.00 86.50 91 ASP A O 1
ATOM 724 N N . PRO A 1 92 ? 20.707 2.408 -7.168 1.00 83.25 92 PRO A N 1
ATOM 725 C CA . PRO A 1 92 ? 21.427 3.181 -8.174 1.00 83.25 92 PRO A CA 1
ATOM 726 C C . PRO A 1 92 ? 22.711 2.523 -8.665 1.00 83.25 92 PRO A C 1
ATOM 728 O O . PRO A 1 92 ? 23.070 2.662 -9.831 1.00 83.25 92 PRO A O 1
ATOM 731 N N . SER A 1 93 ? 23.414 1.820 -7.775 1.00 85.06 93 SER A N 1
ATOM 732 C CA . SER A 1 93 ? 24.745 1.287 -8.060 1.00 85.06 93 SER A CA 1
ATOM 733 C C . SER A 1 93 ? 24.737 0.157 -9.089 1.00 85.06 93 SER A C 1
ATOM 735 O O . SER A 1 93 ? 25.767 -0.120 -9.702 1.00 85.06 93 SER A O 1
ATOM 737 N N . ARG A 1 94 ? 23.572 -0.461 -9.322 1.00 86.38 94 ARG A N 1
ATOM 738 C CA . ARG A 1 94 ? 23.384 -1.500 -10.343 1.00 86.38 94 ARG A CA 1
ATOM 739 C C . ARG A 1 94 ? 23.324 -0.930 -11.755 1.00 86.38 94 ARG A C 1
ATOM 741 O O . ARG A 1 94 ? 23.540 -1.667 -12.711 1.00 86.38 94 ARG A O 1
ATOM 748 N N . ALA A 1 95 ? 23.024 0.359 -11.893 1.00 82.81 95 ALA A N 1
ATOM 749 C CA . ALA A 1 95 ? 22.984 1.026 -13.180 1.00 82.81 95 ALA A CA 1
ATOM 750 C C . ALA A 1 95 ? 24.334 1.689 -13.487 1.00 82.81 95 ALA A C 1
ATOM 752 O O . ALA A 1 95 ? 24.915 2.394 -12.664 1.00 82.81 95 ALA A O 1
ATOM 753 N N . HIS A 1 96 ? 24.818 1.526 -14.715 1.00 75.12 96 HIS A N 1
ATOM 754 C CA . HIS A 1 96 ? 26.088 2.093 -15.178 1.00 75.12 96 HIS A CA 1
ATOM 755 C C . HIS A 1 96 ? 25.979 3.552 -15.665 1.00 75.12 96 HIS A C 1
ATOM 757 O O . HIS A 1 96 ? 26.851 4.027 -16.400 1.00 75.12 96 HIS A O 1
ATOM 763 N N . LEU A 1 97 ? 24.939 4.300 -15.273 1.00 68.94 97 LEU A N 1
ATOM 764 C CA . LEU A 1 97 ? 24.835 5.721 -15.608 1.00 68.94 97 LEU A CA 1
ATOM 765 C C . LEU A 1 97 ? 25.778 6.544 -14.732 1.00 68.94 97 LEU A C 1
ATOM 767 O O . LEU A 1 97 ? 25.420 7.035 -13.668 1.00 68.94 97 LEU A O 1
ATOM 771 N N . SER A 1 98 ? 26.998 6.736 -15.232 1.00 57.94 98 SER A N 1
ATOM 772 C CA . SER A 1 98 ? 28.029 7.545 -14.577 1.00 57.94 98 SER A CA 1
ATOM 773 C C . SER A 1 98 ? 27.704 9.046 -14.545 1.00 57.94 98 SER A C 1
ATOM 775 O O . SER A 1 98 ? 28.384 9.789 -13.845 1.00 57.94 98 SER A O 1
ATOM 777 N N . ASN A 1 99 ? 26.710 9.520 -15.312 1.00 61.84 99 ASN A N 1
ATOM 778 C CA . ASN A 1 99 ? 26.317 10.930 -15.331 1.00 61.84 99 ASN A CA 1
ATOM 779 C C . ASN A 1 99 ? 24.868 11.119 -15.840 1.00 61.84 99 ASN A C 1
ATOM 781 O O . ASN A 1 99 ? 24.561 10.623 -16.930 1.00 61.84 99 ASN A O 1
ATOM 785 N N . PRO A 1 100 ? 23.990 11.866 -15.139 1.00 55.91 100 PRO A N 1
ATOM 786 C CA . PRO A 1 100 ? 22.610 12.148 -15.551 1.00 55.91 100 PRO A CA 1
ATOM 787 C C . PRO A 1 100 ? 22.545 13.240 -16.635 1.00 55.91 100 PRO A C 1
ATOM 789 O O . PRO A 1 100 ? 21.781 14.198 -16.535 1.00 55.91 100 PRO A O 1
ATOM 792 N N . GLY A 1 101 ? 23.382 13.133 -17.671 1.00 64.12 101 GLY A N 1
ATOM 793 C CA . GLY A 1 101 ? 23.229 13.970 -18.862 1.00 64.12 101 GLY A CA 1
ATOM 794 C C . GLY A 1 101 ? 21.884 13.704 -19.557 1.00 64.12 101 GLY A C 1
ATOM 795 O O . GLY A 1 101 ? 21.174 12.775 -19.168 1.00 64.12 101 GLY A O 1
ATOM 796 N N . PRO A 1 102 ? 21.529 14.476 -20.600 1.00 70.56 102 PRO A N 1
ATOM 797 C CA . PRO A 1 102 ? 20.327 14.237 -21.395 1.00 70.56 102 PRO A CA 1
ATOM 798 C C . PRO A 1 102 ? 20.470 12.912 -22.162 1.00 70.56 102 PRO A C 1
ATOM 800 O O . PRO A 1 102 ? 20.909 12.878 -23.307 1.00 70.56 102 PRO A O 1
ATOM 803 N N . ALA A 1 103 ? 20.187 11.803 -21.482 1.00 81.38 103 ALA A N 1
ATOM 804 C CA . ALA A 1 103 ? 20.141 10.475 -22.062 1.00 81.38 103 ALA A CA 1
ATOM 805 C C . ALA A 1 103 ? 18.754 10.244 -22.677 1.00 81.38 103 ALA A C 1
ATOM 807 O O . ALA A 1 103 ? 17.767 10.735 -22.125 1.00 81.38 103 ALA A O 1
ATOM 808 N N . PRO A 1 104 ? 18.651 9.470 -23.763 1.00 87.06 104 PRO A N 1
ATOM 809 C CA . PRO A 1 104 ? 17.364 9.106 -24.345 1.00 87.06 104 PRO A CA 1
ATOM 810 C C . PRO A 1 104 ? 16.412 8.426 -23.363 1.00 87.06 104 PRO A C 1
ATOM 812 O O . PRO A 1 104 ? 16.860 7.686 -22.483 1.00 87.06 104 PRO A O 1
ATOM 815 N N . SER A 1 105 ? 15.098 8.610 -23.533 1.00 89.31 105 SER A N 1
ATOM 816 C CA . SER A 1 105 ? 14.108 8.091 -22.569 1.00 89.31 105 SER A CA 1
ATOM 817 C C . SER A 1 105 ? 14.224 6.585 -22.343 1.00 89.31 105 SER A C 1
ATOM 819 O O . SER A 1 105 ? 14.132 6.100 -21.217 1.00 89.31 105 SER A O 1
ATOM 821 N N . TRP A 1 106 ? 14.459 5.825 -23.413 1.00 91.00 106 TRP A N 1
ATOM 822 C CA . TRP A 1 106 ? 14.603 4.374 -23.327 1.00 91.00 106 TRP A CA 1
ATOM 823 C C . TRP A 1 106 ? 15.894 3.946 -22.610 1.00 91.00 106 TRP A C 1
ATOM 825 O O . TRP A 1 106 ? 15.904 2.918 -21.933 1.00 91.00 106 TRP A O 1
ATOM 835 N N . VAL A 1 107 ? 16.973 4.740 -22.700 1.00 91.25 107 VAL A N 1
ATOM 836 C CA . VAL A 1 107 ? 18.216 4.502 -21.943 1.00 91.25 107 VAL A CA 1
ATOM 837 C C . VAL A 1 107 ? 17.935 4.681 -20.458 1.00 91.25 107 VAL A C 1
ATOM 839 O O . VAL A 1 107 ? 18.336 3.845 -19.646 1.00 91.25 107 VAL A O 1
ATOM 842 N N . GLN A 1 108 ? 17.226 5.759 -20.119 1.00 90.56 108 GLN A N 1
ATOM 843 C CA . GLN A 1 108 ? 16.826 6.062 -18.752 1.00 90.56 108 GLN A CA 1
ATOM 844 C C . GLN A 1 108 ? 15.925 4.958 -18.186 1.00 90.56 108 GLN A C 1
ATOM 846 O O . GLN A 1 108 ? 16.186 4.483 -17.082 1.00 90.56 108 GLN A O 1
ATOM 851 N N . LEU A 1 109 ? 14.949 4.464 -18.962 1.00 91.44 109 LEU A N 1
ATOM 852 C CA . LEU A 1 109 ? 14.119 3.333 -18.541 1.00 91.44 109 LEU A CA 1
ATOM 853 C C . LEU A 1 109 ? 14.969 2.090 -18.289 1.00 91.44 109 LEU A C 1
ATOM 855 O O . LEU A 1 109 ? 14.878 1.492 -17.221 1.00 91.44 109 LEU A O 1
ATOM 859 N N . GLY A 1 110 ? 15.791 1.686 -19.261 1.00 91.88 110 GLY A N 1
ATOM 860 C CA . GLY A 1 110 ? 16.594 0.472 -19.131 1.00 91.88 110 GLY A CA 1
ATOM 861 C C . GLY A 1 110 ? 17.494 0.515 -17.895 1.00 91.88 110 GLY A C 1
ATOM 862 O O . GLY A 1 110 ? 17.713 -0.506 -17.244 1.00 91.88 110 GLY A O 1
ATOM 863 N N . ALA A 1 111 ? 18.008 1.698 -17.558 1.00 90.00 111 ALA A N 1
ATOM 864 C CA . ALA A 1 111 ? 18.797 1.909 -16.355 1.00 90.00 111 ALA A CA 1
ATOM 865 C C . ALA A 1 111 ? 17.969 1.835 -15.070 1.00 90.00 111 ALA A C 1
ATOM 867 O O . ALA A 1 111 ? 18.422 1.233 -14.101 1.00 90.00 111 ALA A O 1
ATOM 868 N N . SER A 1 112 ? 16.749 2.378 -15.060 1.00 89.69 112 SER A N 1
ATOM 869 C CA . SER A 1 112 ? 15.816 2.175 -13.948 1.00 89.69 112 SER A CA 1
ATOM 870 C C . SER A 1 112 ? 15.485 0.695 -13.749 1.00 89.69 112 SER A C 1
ATOM 872 O O . SER A 1 112 ? 15.468 0.230 -12.615 1.00 89.69 112 SER A O 1
ATOM 874 N N . LEU A 1 113 ? 15.302 -0.071 -14.830 1.00 92.12 113 LEU A N 1
ATOM 875 C CA . LEU A 1 113 ? 15.090 -1.519 -14.751 1.00 92.12 113 LEU A CA 1
ATOM 876 C C . LEU A 1 113 ? 16.303 -2.238 -14.132 1.00 92.12 113 LEU A C 1
ATOM 878 O O . LEU A 1 113 ? 16.130 -3.055 -13.230 1.00 92.12 113 LEU A O 1
ATOM 882 N N . GLN A 1 114 ? 17.532 -1.893 -14.537 1.00 91.25 114 GLN A N 1
ATOM 883 C CA . GLN A 1 114 ? 18.748 -2.429 -13.901 1.00 91.25 114 GLN A CA 1
ATOM 884 C C . GLN A 1 114 ? 18.851 -2.046 -12.424 1.00 91.25 114 GLN A C 1
ATOM 886 O O . GLN A 1 114 ? 19.240 -2.875 -11.602 1.00 91.25 114 GLN A O 1
ATOM 891 N N . ALA A 1 115 ? 18.473 -0.815 -12.073 1.00 89.19 115 ALA A N 1
ATOM 892 C CA . ALA A 1 115 ? 18.446 -0.360 -10.688 1.00 89.19 115 ALA A CA 1
ATOM 893 C C . ALA A 1 115 ? 17.472 -1.193 -9.839 1.00 89.19 115 ALA A C 1
ATOM 895 O O . ALA A 1 115 ? 17.803 -1.568 -8.718 1.00 89.19 115 ALA A O 1
ATOM 896 N N . TYR A 1 116 ? 16.328 -1.595 -10.399 1.00 90.12 116 TYR A N 1
ATOM 897 C CA . TYR A 1 116 ? 15.410 -2.565 -9.786 1.00 90.12 116 TYR A CA 1
ATOM 898 C C . TYR A 1 116 ? 15.918 -4.019 -9.805 1.00 90.12 116 TYR A C 1
ATOM 900 O O . TYR A 1 116 ? 15.234 -4.922 -9.327 1.00 90.12 116 TYR A O 1
ATOM 908 N N . GLY A 1 117 ? 17.119 -4.274 -10.330 1.00 91.75 117 GLY A N 1
ATOM 909 C CA . GLY A 1 117 ? 17.700 -5.612 -10.446 1.00 91.75 117 GLY A CA 1
ATOM 910 C C . GLY A 1 117 ? 17.112 -6.461 -11.570 1.00 91.75 117 GLY A C 1
ATOM 911 O O . GLY A 1 117 ? 17.392 -7.654 -11.610 1.00 91.75 117 GLY A O 1
ATOM 912 N N . VAL A 1 118 ? 16.324 -5.874 -12.477 1.00 92.88 118 VAL A N 1
ATOM 913 C CA . VAL A 1 118 ? 15.701 -6.606 -13.583 1.00 92.88 118 VAL A CA 1
ATOM 914 C C . VAL A 1 118 ? 16.776 -7.093 -14.551 1.00 92.88 118 VAL A C 1
ATOM 916 O O . VAL A 1 118 ? 17.462 -6.302 -15.200 1.00 92.88 118 VAL A O 1
ATOM 919 N N . LYS A 1 119 ? 16.888 -8.412 -14.688 1.00 91.94 119 LYS A N 1
ATOM 920 C CA . LYS A 1 119 ? 17.769 -9.088 -15.640 1.00 91.94 119 LYS A CA 1
ATOM 921 C C . LYS A 1 119 ? 17.077 -9.190 -16.996 1.00 91.94 119 LYS A C 1
ATOM 923 O O . LYS A 1 119 ? 15.954 -9.680 -17.088 1.00 91.94 119 LYS A O 1
ATOM 928 N N . TYR A 1 120 ? 17.733 -8.781 -18.070 1.00 89.38 120 TYR A N 1
ATOM 929 C CA . TYR A 1 120 ? 17.208 -8.929 -19.429 1.00 89.38 120 TYR A CA 1
ATOM 930 C C . TYR A 1 120 ? 18.313 -9.338 -20.395 1.00 89.38 120 TYR A C 1
ATOM 932 O O . TYR A 1 120 ? 19.500 -9.118 -20.141 1.00 89.38 120 TYR A O 1
ATOM 940 N N . THR A 1 121 ? 17.921 -9.923 -21.524 1.00 90.50 121 THR A N 1
ATOM 941 C CA . THR A 1 121 ? 18.841 -10.195 -22.625 1.00 90.50 121 THR A CA 1
ATOM 942 C C . THR A 1 121 ? 19.106 -8.901 -23.395 1.00 90.50 121 THR A C 1
ATOM 944 O O . THR A 1 121 ? 18.198 -8.116 -23.675 1.00 90.50 121 THR A O 1
ATOM 947 N N . ALA A 1 122 ? 20.379 -8.641 -23.694 1.00 89.88 122 ALA A N 1
ATOM 948 C CA . ALA A 1 122 ? 20.828 -7.438 -24.395 1.00 89.88 122 ALA A CA 1
ATOM 949 C C . ALA A 1 122 ? 20.878 -7.657 -25.922 1.00 89.88 122 ALA A C 1
ATOM 951 O O . ALA A 1 122 ? 21.863 -7.319 -26.577 1.00 89.88 122 ALA A O 1
ATOM 952 N N . ASP A 1 123 ? 19.840 -8.295 -26.464 1.00 91.06 123 ASP A N 1
ATOM 953 C CA . ASP A 1 123 ? 19.664 -8.672 -27.873 1.00 91.06 123 ASP A CA 1
ATOM 954 C C . ASP A 1 123 ? 18.456 -7.969 -28.522 1.00 91.06 123 ASP A C 1
ATOM 956 O O . ASP A 1 123 ? 18.006 -8.365 -29.597 1.00 91.06 123 ASP A O 1
ATOM 960 N N . GLY A 1 124 ? 17.912 -6.935 -27.871 1.00 87.88 124 GLY A N 1
ATOM 961 C CA . GLY A 1 124 ? 16.778 -6.182 -28.390 1.00 87.88 124 GLY A CA 1
ATOM 962 C C . GLY A 1 124 ? 17.118 -5.411 -29.670 1.00 87.88 124 GLY A C 1
ATOM 963 O O . GLY A 1 124 ? 18.270 -5.052 -29.932 1.00 87.88 124 GLY A O 1
ATOM 964 N N . ASN A 1 125 ? 16.087 -5.111 -30.460 1.00 89.81 125 ASN A N 1
ATOM 965 C CA . ASN A 1 125 ? 16.209 -4.309 -31.673 1.00 89.81 125 ASN A CA 1
ATOM 966 C C . ASN A 1 125 ? 15.698 -2.886 -31.428 1.00 89.81 125 ASN A C 1
ATOM 968 O O . ASN A 1 125 ? 14.593 -2.697 -30.927 1.00 89.81 125 ASN A O 1
ATOM 972 N N . LEU A 1 126 ? 16.494 -1.889 -31.824 1.00 90.75 126 LEU A N 1
ATOM 973 C CA . LEU A 1 126 ? 16.036 -0.503 -31.911 1.00 90.75 126 LEU A CA 1
ATOM 974 C C . LEU A 1 126 ? 15.319 -0.286 -33.239 1.00 90.75 126 LEU A C 1
ATOM 976 O O . LEU A 1 126 ? 15.866 -0.591 -34.304 1.00 90.75 126 LEU A O 1
ATOM 980 N N . PHE A 1 127 ? 14.131 0.299 -33.166 1.00 89.44 127 PHE A N 1
ATOM 981 C CA . PHE A 1 127 ? 13.437 0.822 -34.328 1.00 89.44 127 PHE A CA 1
ATOM 982 C C . PHE A 1 127 ? 13.998 2.209 -34.648 1.00 89.44 127 PHE A C 1
ATOM 984 O O . PHE A 1 127 ? 14.216 3.015 -33.747 1.00 89.44 127 PHE A O 1
ATOM 991 N N . VAL A 1 128 ? 14.288 2.488 -35.918 1.00 88.19 128 VAL A N 1
ATOM 992 C CA . VAL A 1 128 ? 14.789 3.802 -36.336 1.00 88.19 128 VAL A CA 1
ATOM 993 C C . VAL A 1 128 ? 13.830 4.386 -37.349 1.00 88.19 128 VAL A C 1
ATOM 995 O O . VAL A 1 128 ? 13.598 3.772 -38.386 1.00 88.19 128 VAL A O 1
ATOM 998 N N . ASN A 1 129 ? 13.313 5.573 -37.048 1.00 84.75 129 ASN A N 1
ATOM 999 C CA . ASN A 1 129 ? 12.448 6.331 -37.942 1.00 84.75 129 ASN A CA 1
ATOM 1000 C C . ASN A 1 129 ? 12.739 7.829 -37.790 1.00 84.75 129 ASN A C 1
ATOM 1002 O O . ASN A 1 129 ? 13.017 8.299 -36.686 1.00 84.75 129 ASN A O 1
ATOM 1006 N N . GLY A 1 130 ? 12.743 8.578 -38.894 1.00 82.75 130 GLY A N 1
ATOM 1007 C CA . GLY A 1 130 ? 12.985 10.026 -38.876 1.00 82.75 130 GLY A CA 1
ATOM 1008 C C . GLY A 1 130 ? 14.321 10.430 -38.238 1.00 82.75 130 GLY A C 1
ATOM 1009 O O . GLY A 1 130 ? 14.431 11.497 -37.638 1.00 82.75 130 GLY A O 1
ATOM 1010 N N . GLY A 1 131 ? 15.335 9.559 -38.305 1.00 83.88 131 GLY A N 1
ATOM 1011 C CA . GLY A 1 131 ? 16.636 9.774 -37.665 1.00 83.88 131 GLY A CA 1
ATOM 1012 C C . GLY A 1 131 ? 16.661 9.614 -36.140 1.00 83.88 131 GLY A C 1
ATOM 1013 O O . GLY A 1 131 ? 17.712 9.851 -35.556 1.00 83.88 131 GLY A O 1
ATOM 1014 N N . ARG A 1 132 ? 15.568 9.176 -35.504 1.00 86.75 132 ARG A N 1
ATOM 1015 C CA . ARG A 1 132 ? 15.485 8.899 -34.060 1.00 86.75 132 ARG A CA 1
ATOM 1016 C C . ARG A 1 132 ? 15.438 7.401 -33.782 1.00 86.75 132 ARG A C 1
ATOM 1018 O O . ARG A 1 132 ? 14.913 6.632 -34.587 1.00 86.75 132 ARG A O 1
ATOM 1025 N N . ALA A 1 133 ? 15.981 6.993 -32.638 1.00 89.62 133 ALA A N 1
ATOM 1026 C CA . ALA A 1 133 ? 15.926 5.614 -32.162 1.00 89.62 133 ALA A CA 1
ATOM 1027 C C . ALA A 1 133 ? 14.799 5.417 -31.137 1.00 89.62 133 ALA A C 1
ATOM 1029 O O . ALA A 1 133 ? 14.725 6.131 -30.138 1.00 89.62 133 ALA A O 1
ATOM 1030 N N . TYR A 1 134 ? 13.976 4.399 -31.363 1.00 89.88 134 TYR A N 1
ATOM 1031 C CA . TYR A 1 134 ? 12.855 4.007 -30.521 1.00 89.88 134 TYR A CA 1
ATOM 1032 C C . TYR A 1 134 ? 13.076 2.594 -29.989 1.00 89.88 134 TYR A C 1
ATOM 1034 O O . TYR A 1 134 ? 13.541 1.708 -30.714 1.00 89.88 134 TYR A O 1
ATOM 1042 N N . LEU A 1 135 ? 12.728 2.381 -28.722 1.00 92.94 135 LEU A N 1
ATOM 1043 C CA . LEU A 1 135 ? 12.723 1.054 -28.117 1.00 92.94 135 LEU A CA 1
ATOM 1044 C C . LEU A 1 135 ? 11.272 0.569 -27.995 1.00 92.94 135 LEU A C 1
ATOM 1046 O O . LEU A 1 135 ? 10.506 1.234 -27.292 1.00 92.94 135 LEU A O 1
ATOM 1050 N N . PRO A 1 136 ? 10.891 -0.551 -28.637 1.00 91.94 136 PRO A N 1
ATOM 1051 C CA . PRO A 1 136 ? 9.616 -1.198 -28.356 1.00 91.94 136 PRO A CA 1
ATOM 1052 C C . PRO A 1 136 ? 9.632 -1.751 -26.928 1.00 91.94 136 PRO A C 1
ATOM 1054 O O . PRO A 1 136 ? 10.564 -2.457 -26.529 1.00 91.94 136 PRO A O 1
ATOM 1057 N N . VAL A 1 137 ? 8.609 -1.408 -26.151 1.00 91.56 137 VAL A N 1
ATOM 1058 C CA . VAL A 1 137 ? 8.442 -1.832 -24.763 1.00 91.56 137 VAL A CA 1
ATOM 1059 C C . VAL A 1 137 ? 7.036 -2.369 -24.579 1.00 91.56 137 VAL A C 1
ATOM 1061 O O . VAL A 1 137 ? 6.049 -1.676 -24.795 1.00 91.56 137 VAL A O 1
ATOM 1064 N N . HIS A 1 138 ? 6.951 -3.608 -24.119 1.00 89.38 138 HIS A N 1
ATOM 1065 C CA . HIS A 1 138 ? 5.695 -4.227 -23.754 1.00 89.38 138 HIS A CA 1
ATOM 1066 C C . HIS A 1 138 ? 5.085 -3.497 -22.551 1.00 89.38 138 HIS A C 1
ATOM 1068 O O . HIS A 1 138 ? 5.763 -3.286 -21.536 1.00 89.38 138 HIS A O 1
ATOM 1074 N N . GLN A 1 139 ? 3.793 -3.167 -22.639 1.00 85.94 139 GLN A N 1
ATOM 1075 C CA . GLN A 1 139 ? 3.051 -2.396 -21.632 1.00 85.94 139 GLN A CA 1
ATOM 1076 C C . GLN A 1 139 ? 3.232 -2.915 -20.198 1.00 85.94 139 GLN A C 1
ATOM 1078 O O . GLN A 1 139 ? 3.394 -2.142 -19.260 1.00 85.94 139 GLN A O 1
ATOM 1083 N N . PHE A 1 140 ? 3.327 -4.231 -20.036 1.00 85.94 140 PHE A N 1
ATOM 1084 C CA . PHE A 1 140 ? 3.583 -4.905 -18.763 1.00 85.94 140 PHE A CA 1
ATOM 1085 C C . PHE A 1 140 ? 4.794 -4.363 -17.974 1.00 85.94 140 PHE A C 1
ATOM 1087 O O . PHE A 1 140 ? 4.686 -4.161 -16.765 1.00 85.94 140 PHE A O 1
ATOM 1094 N N . TYR A 1 141 ? 5.930 -4.068 -18.625 1.00 90.00 141 TYR A N 1
ATOM 1095 C CA . TYR A 1 141 ? 7.094 -3.494 -17.926 1.00 90.00 141 TYR A CA 1
ATOM 1096 C C . TYR A 1 141 ? 6.803 -2.087 -17.406 1.00 90.00 141 TYR A C 1
ATOM 1098 O O . TYR A 1 141 ? 7.242 -1.723 -16.316 1.00 90.00 141 TYR A O 1
ATOM 1106 N N . LEU A 1 142 ? 6.072 -1.296 -18.190 1.00 90.75 142 LEU A N 1
ATOM 1107 C CA . LEU A 1 142 ? 5.707 0.071 -17.835 1.00 90.75 142 LEU A CA 1
ATOM 1108 C C . LEU A 1 142 ? 4.651 0.088 -16.733 1.00 90.75 142 LEU A C 1
ATOM 1110 O O . LEU A 1 142 ? 4.744 0.900 -15.818 1.00 90.75 142 LEU A O 1
ATOM 1114 N N . HIS A 1 143 ? 3.699 -0.840 -16.783 1.00 88.62 143 HIS A N 1
ATOM 1115 C CA . HIS A 1 143 ? 2.678 -1.012 -15.764 1.00 88.62 143 HIS A CA 1
ATOM 1116 C C . HIS A 1 143 ? 3.311 -1.384 -14.417 1.00 88.62 143 HIS A C 1
ATOM 1118 O O . HIS A 1 143 ? 3.072 -0.716 -13.413 1.00 88.62 143 HIS A O 1
ATOM 1124 N N . LEU A 1 144 ? 4.213 -2.371 -14.404 1.00 90.44 144 LEU A N 1
ATOM 1125 C CA . LEU A 1 144 ? 4.965 -2.744 -13.204 1.00 90.44 144 LEU A CA 1
ATOM 1126 C C . LEU A 1 144 ? 5.853 -1.617 -12.687 1.00 90.44 144 LEU A C 1
ATOM 1128 O O . LEU A 1 144 ? 5.880 -1.374 -11.484 1.00 90.44 144 LEU A O 1
ATOM 1132 N N . LEU A 1 145 ? 6.528 -0.887 -13.577 1.00 92.25 145 LEU A N 1
ATOM 1133 C CA . LEU A 1 145 ? 7.276 0.306 -13.192 1.00 92.25 145 LEU A CA 1
ATOM 1134 C C . LEU A 1 145 ? 6.362 1.347 -12.540 1.00 92.25 145 LEU A C 1
ATOM 1136 O O . LEU A 1 145 ? 6.749 1.954 -11.546 1.00 92.25 145 LEU A O 1
ATOM 1140 N N . CYS A 1 146 ? 5.155 1.542 -13.074 1.00 92.06 146 CYS A N 1
ATOM 1141 C CA . CYS A 1 146 ? 4.188 2.481 -12.523 1.00 92.06 146 CYS A CA 1
ATOM 1142 C C . CYS A 1 146 ? 3.689 2.049 -11.140 1.00 92.06 146 CYS A C 1
ATOM 1144 O O . CYS A 1 146 ? 3.606 2.882 -10.238 1.00 92.06 146 CYS A O 1
ATOM 1146 N N . ILE A 1 147 ? 3.427 0.754 -10.947 1.00 91.81 147 ILE A N 1
ATOM 1147 C CA . ILE A 1 147 ? 3.046 0.192 -9.649 1.00 91.81 147 ILE A CA 1
ATOM 1148 C C . ILE A 1 147 ? 4.202 0.331 -8.663 1.00 91.81 147 ILE A C 1
ATOM 1150 O O . ILE A 1 147 ? 4.042 0.973 -7.629 1.00 91.81 147 ILE A O 1
ATOM 1154 N N . VAL A 1 148 ? 5.375 -0.231 -8.968 1.00 91.62 148 VAL A N 1
ATOM 1155 C CA . VAL A 1 148 ? 6.550 -0.270 -8.076 1.00 91.62 148 VAL A CA 1
ATOM 1156 C C . VAL A 1 148 ? 7.066 1.137 -7.779 1.00 91.62 148 VAL A C 1
ATOM 1158 O O . VAL A 1 148 ? 7.359 1.472 -6.636 1.00 91.62 148 VAL A O 1
ATOM 1161 N N . GLY A 1 149 ? 7.111 1.997 -8.793 1.00 89.50 149 GLY A N 1
ATOM 1162 C CA . GLY A 1 149 ? 7.493 3.399 -8.662 1.00 89.50 149 GLY A CA 1
ATOM 1163 C C . GLY A 1 149 ? 6.396 4.309 -8.106 1.00 89.50 149 GLY A C 1
ATOM 1164 O O . GLY A 1 149 ? 6.642 5.510 -7.999 1.00 89.50 149 GLY A O 1
ATOM 1165 N N . ARG A 1 150 ? 5.215 3.767 -7.760 1.00 90.94 150 ARG A N 1
ATOM 1166 C CA . ARG A 1 150 ? 4.091 4.480 -7.125 1.00 90.94 150 ARG A CA 1
ATOM 1167 C C . ARG A 1 150 ? 3.676 5.735 -7.911 1.00 90.94 150 ARG A C 1
ATOM 1169 O O . ARG A 1 150 ? 3.629 6.842 -7.378 1.00 90.94 150 ARG A O 1
ATOM 1176 N N . PHE A 1 151 ? 3.441 5.574 -9.212 1.00 88.94 151 PHE A N 1
ATOM 1177 C CA . PHE A 1 151 ? 3.144 6.685 -10.118 1.00 88.94 151 PHE A CA 1
ATOM 1178 C C . PHE A 1 151 ? 1.739 7.244 -9.896 1.00 88.94 151 PHE A C 1
ATOM 1180 O O . PHE A 1 151 ? 0.774 6.501 -9.763 1.00 88.94 151 PHE A O 1
ATOM 1187 N N . SER A 1 152 ? 1.615 8.571 -9.924 1.00 87.44 152 SER A N 1
ATOM 1188 C CA . SER A 1 152 ? 0.336 9.276 -9.821 1.00 87.44 152 SER A CA 1
ATOM 1189 C C . SER A 1 152 ? 0.286 10.501 -10.740 1.00 87.44 152 SER A C 1
ATOM 1191 O O . SER A 1 152 ? 1.315 11.000 -11.199 1.00 87.44 152 SER A O 1
ATOM 1193 N N . ARG A 1 153 ? -0.917 11.018 -11.017 1.00 85.25 153 ARG A N 1
ATOM 1194 C CA . ARG A 1 153 ? -1.114 12.273 -11.778 1.00 85.25 153 ARG A CA 1
ATOM 1195 C C . ARG A 1 153 ? -0.567 13.498 -11.063 1.00 85.25 153 ARG A C 1
ATOM 1197 O O . ARG A 1 153 ? -0.112 14.456 -11.684 1.00 85.25 153 ARG A O 1
ATOM 1204 N N . THR A 1 154 ? -0.653 13.494 -9.744 1.00 78.56 154 THR A N 1
ATOM 1205 C CA . THR A 1 154 ? -0.226 14.615 -8.924 1.00 78.56 154 THR A CA 1
ATOM 1206 C C . THR A 1 154 ? 1.276 14.537 -8.735 1.00 78.56 154 THR A C 1
ATOM 1208 O O . THR A 1 154 ? 1.796 13.517 -8.293 1.00 78.56 154 THR A O 1
ATOM 1211 N N . LYS A 1 155 ? 1.995 15.631 -9.004 1.00 67.00 155 LYS A N 1
ATOM 1212 C CA . LYS A 1 155 ? 3.342 15.763 -8.439 1.00 67.00 155 LYS A CA 1
ATOM 1213 C C . LYS A 1 155 ? 3.181 15.609 -6.933 1.00 67.00 155 LYS A C 1
ATOM 1215 O O . LYS A 1 155 ? 2.434 16.390 -6.343 1.00 67.00 155 LYS A O 1
ATOM 1220 N N . ALA A 1 156 ? 3.854 14.626 -6.335 1.00 56.25 156 ALA A N 1
ATOM 1221 C CA . ALA A 1 156 ? 3.943 14.556 -4.885 1.00 56.25 156 ALA A CA 1
ATOM 1222 C C . ALA A 1 156 ? 4.319 15.956 -4.364 1.00 56.25 156 ALA A C 1
ATOM 1224 O O . ALA A 1 156 ? 5.140 16.630 -5.014 1.00 56.25 156 ALA A O 1
ATOM 1225 N N . PRO A 1 157 ? 3.709 16.437 -3.264 1.00 47.09 157 PRO A N 1
ATOM 1226 C CA . PRO A 1 157 ? 4.089 17.716 -2.688 1.00 47.09 157 PRO A CA 1
ATOM 1227 C C . PRO A 1 157 ? 5.599 17.666 -2.490 1.00 47.09 157 PRO A C 1
ATOM 1229 O O . PRO A 1 157 ? 6.113 16.751 -1.847 1.00 47.09 157 PRO A O 1
ATOM 1232 N N . ARG A 1 158 ? 6.319 18.570 -3.171 1.00 43.81 158 ARG A N 1
ATOM 1233 C CA . ARG A 1 158 ? 7.784 18.605 -3.165 1.00 43.81 158 ARG A CA 1
ATOM 1234 C C . ARG A 1 158 ? 8.227 18.454 -1.716 1.00 43.81 158 ARG A C 1
ATOM 1236 O O . ARG A 1 158 ? 7.883 19.315 -0.909 1.00 43.81 158 ARG A O 1
ATOM 1243 N N . ALA A 1 159 ? 8.954 17.378 -1.399 1.00 40.50 159 ALA A N 1
ATOM 1244 C CA . ALA A 1 159 ? 9.619 17.250 -0.113 1.00 40.50 159 ALA A CA 1
ATOM 1245 C C . ALA A 1 159 ? 10.352 18.574 0.124 1.00 40.50 159 ALA A C 1
ATOM 1247 O O . ALA A 1 159 ? 11.193 18.975 -0.686 1.00 40.50 159 ALA A O 1
ATOM 1248 N N . ALA A 1 160 ? 9.890 19.315 1.131 1.00 36.09 160 ALA A N 1
ATOM 1249 C CA . ALA A 1 160 ? 10.325 20.674 1.379 1.00 36.09 160 ALA A CA 1
ATOM 1250 C C . ALA A 1 160 ? 11.855 20.700 1.434 1.00 36.09 160 ALA A C 1
ATOM 1252 O O . ALA A 1 160 ? 12.465 19.944 2.192 1.00 36.09 160 ALA A O 1
ATOM 1253 N N . ARG A 1 161 ? 12.469 21.556 0.611 1.00 35.31 161 ARG A N 1
ATOM 1254 C CA . ARG A 1 161 ? 13.881 21.909 0.763 1.00 35.31 161 ARG A CA 1
ATOM 1255 C C . ARG A 1 161 ? 14.082 22.403 2.202 1.00 35.31 161 ARG A C 1
ATOM 1257 O O . ARG A 1 161 ? 13.390 23.314 2.641 1.00 35.31 161 ARG A O 1
ATOM 1264 N N . VAL A 1 162 ? 15.003 21.785 2.925 1.00 30.75 162 VAL A N 1
ATOM 1265 C CA . VAL A 1 162 ? 15.493 22.219 4.245 1.00 30.75 162 VAL A CA 1
ATOM 1266 C C . VAL A 1 162 ? 16.573 23.297 4.012 1.00 30.75 162 VAL A C 1
ATOM 1268 O O . VAL A 1 162 ? 17.273 23.198 3.005 1.00 30.75 162 VAL A O 1
ATOM 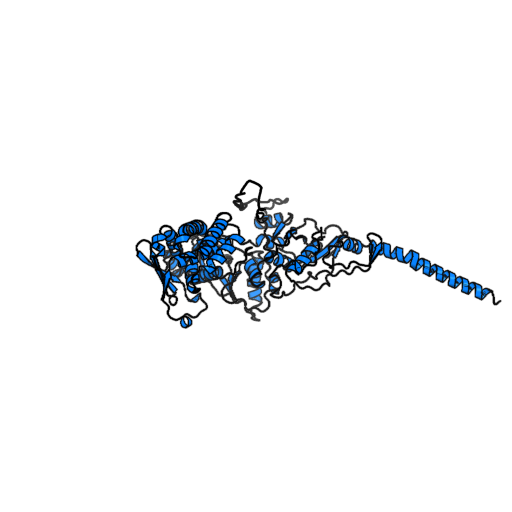1271 N N . PRO A 1 163 ? 16.861 24.230 4.936 1.00 35.50 163 PRO A N 1
ATOM 1272 C CA . PRO A 1 163 ? 16.049 25.288 5.548 1.00 35.50 163 PRO A CA 1
ATOM 1273 C C . PRO A 1 163 ? 16.555 26.705 5.139 1.00 35.50 163 PRO A C 1
ATOM 1275 O O . PRO A 1 163 ? 17.736 26.883 4.851 1.00 35.50 163 PRO A O 1
ATOM 1278 N N . GLY A 1 164 ? 15.695 27.734 5.158 1.00 35.38 164 GLY A N 1
ATOM 1279 C CA . GLY A 1 164 ? 16.126 29.139 4.971 1.00 35.38 164 GLY A CA 1
ATOM 1280 C C . GLY A 1 164 ? 15.261 30.022 4.067 1.00 35.38 164 GLY A C 1
ATOM 1281 O O . GLY A 1 164 ? 15.687 31.117 3.719 1.00 35.38 164 GLY A O 1
ATOM 1282 N N . MET A 1 165 ? 14.069 29.578 3.670 1.00 32.47 165 MET A N 1
ATOM 1283 C CA . MET A 1 165 ? 13.083 30.449 3.030 1.00 32.47 165 MET A CA 1
ATOM 1284 C C . MET A 1 165 ? 11.782 30.386 3.816 1.00 32.47 165 MET A C 1
ATOM 1286 O O . MET A 1 165 ? 11.185 29.316 3.949 1.00 32.47 165 MET A O 1
ATOM 1290 N N . ASP A 1 166 ? 11.413 31.541 4.357 1.00 31.53 166 ASP A N 1
ATOM 1291 C CA . ASP A 1 166 ? 10.111 31.809 4.941 1.00 31.53 166 ASP A CA 1
ATOM 1292 C C . ASP A 1 166 ? 9.002 31.630 3.889 1.00 31.53 166 ASP A C 1
ATOM 1294 O O . ASP A 1 166 ? 9.174 32.001 2.727 1.00 31.53 166 ASP A O 1
ATOM 1298 N N . GLU A 1 167 ? 7.872 31.089 4.366 1.00 31.73 167 GLU A N 1
ATOM 1299 C CA . GLU A 1 167 ? 6.514 31.167 3.790 1.00 31.73 167 GLU A CA 1
ATOM 1300 C C . GLU A 1 167 ? 6.228 30.298 2.534 1.00 31.73 167 GLU A C 1
ATOM 1302 O O . GLU A 1 167 ? 7.008 30.229 1.594 1.00 31.73 167 GLU A O 1
ATOM 1307 N N . VAL A 1 168 ? 5.134 29.530 2.387 1.00 28.81 168 VAL A N 1
ATOM 1308 C CA . VAL A 1 168 ? 3.789 29.436 3.002 1.00 28.81 168 VAL A CA 1
ATOM 1309 C C . VAL A 1 168 ? 3.346 27.952 2.934 1.00 28.81 168 VAL A C 1
ATOM 1311 O O . VAL A 1 168 ? 3.652 27.287 1.938 1.00 28.81 168 VAL A O 1
ATOM 1314 N N . PRO A 1 169 ? 2.593 27.389 3.903 1.00 29.59 169 PRO A N 1
ATOM 1315 C CA . PRO A 1 169 ? 1.958 26.084 3.719 1.00 29.59 169 PRO A CA 1
ATOM 1316 C C . PRO A 1 169 ? 0.821 26.196 2.693 1.00 29.59 169 PRO A C 1
ATOM 1318 O O . PRO A 1 169 ? -0.222 26.791 2.959 1.00 29.59 169 PRO A O 1
ATOM 1321 N N . ILE A 1 170 ? 1.006 25.607 1.510 1.00 28.02 170 ILE A N 1
ATOM 1322 C CA . ILE A 1 170 ? -0.106 25.383 0.583 1.00 28.02 170 ILE A CA 1
ATOM 1323 C C . ILE A 1 170 ? -0.977 24.290 1.205 1.00 28.02 170 ILE A C 1
ATOM 1325 O O . ILE A 1 170 ? -0.655 23.106 1.123 1.00 28.02 170 ILE A O 1
ATOM 1329 N N . ILE A 1 171 ? -2.081 24.698 1.828 1.00 26.47 171 ILE A N 1
ATOM 1330 C CA . ILE A 1 171 ? -3.209 23.817 2.126 1.00 26.47 171 ILE A CA 1
ATOM 1331 C C . ILE A 1 171 ? -3.773 23.388 0.768 1.00 26.47 171 ILE A C 1
ATOM 1333 O O . ILE A 1 171 ? -4.595 24.080 0.173 1.00 26.47 171 ILE A O 1
ATOM 1337 N N . LEU A 1 172 ? -3.289 22.267 0.233 1.00 27.72 172 LEU A N 1
ATOM 1338 C CA . LEU A 1 172 ? -3.967 21.573 -0.853 1.00 27.72 172 LEU A CA 1
ATOM 1339 C C . LEU A 1 172 ? -5.159 20.836 -0.243 1.00 27.72 172 LEU A C 1
ATOM 1341 O O . LEU A 1 172 ? -5.119 19.629 -0.024 1.00 27.72 172 LEU A O 1
ATOM 1345 N N . SER A 1 173 ? -6.253 21.561 -0.010 1.00 28.47 173 SER A N 1
ATOM 1346 C CA . SER A 1 173 ? -7.568 20.949 -0.130 1.00 28.47 173 SER A CA 1
ATOM 1347 C C . SER A 1 173 ? -7.736 20.564 -1.603 1.00 28.47 173 SER A C 1
ATOM 1349 O O . SER A 1 173 ? -8.249 21.321 -2.424 1.00 28.47 173 SER A O 1
ATOM 1351 N N . GLN A 1 174 ? -7.258 19.377 -1.979 1.00 31.41 174 GLN A N 1
ATOM 1352 C CA . GLN A 1 174 ? -7.669 18.744 -3.229 1.00 31.41 174 GLN A CA 1
ATOM 1353 C C . GLN A 1 174 ? -9.128 18.301 -3.080 1.00 31.41 174 GLN A C 1
ATOM 1355 O O . GLN A 1 174 ? -9.443 17.121 -2.982 1.00 31.41 174 GLN A O 1
ATOM 1360 N N . GLN A 1 175 ? -10.042 19.273 -3.072 1.00 26.41 175 GLN A N 1
ATOM 1361 C CA . GLN A 1 175 ? -11.384 19.045 -3.573 1.00 26.41 175 GLN A CA 1
ATOM 1362 C C . GLN A 1 175 ? -11.236 18.830 -5.076 1.00 26.41 175 GLN A C 1
ATOM 1364 O O . GLN A 1 175 ? -11.253 19.779 -5.864 1.00 26.41 175 GLN A O 1
ATOM 1369 N N . PHE A 1 176 ? -11.051 17.575 -5.482 1.00 31.75 176 PHE A N 1
ATOM 1370 C CA . PHE A 1 176 ? -11.339 17.199 -6.853 1.00 31.75 176 PHE A CA 1
ATOM 1371 C C . PHE A 1 176 ? -12.786 17.607 -7.108 1.00 31.75 176 PHE A C 1
ATOM 1373 O O . PHE A 1 176 ? -13.717 17.077 -6.503 1.00 31.75 176 PHE A O 1
ATOM 1380 N N . HIS A 1 177 ? -12.967 18.606 -7.969 1.00 27.16 177 HIS A N 1
ATOM 1381 C CA . HIS A 1 177 ? -14.242 18.8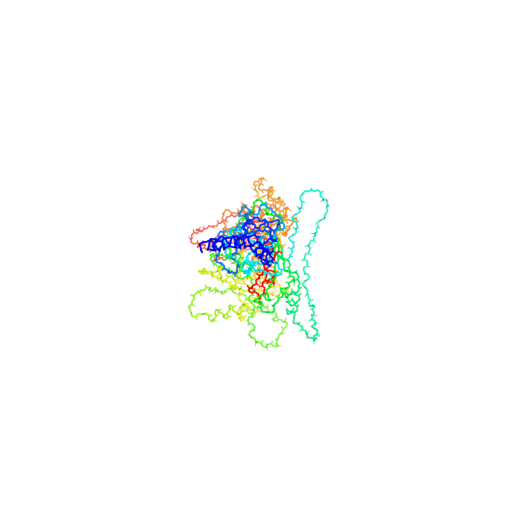05 -8.624 1.00 27.16 177 HIS A CA 1
ATOM 1382 C C . HIS A 1 177 ? -14.488 17.520 -9.408 1.00 27.16 177 HIS A C 1
ATOM 1384 O O . HIS A 1 177 ? -13.920 17.325 -10.481 1.00 27.16 177 HIS A O 1
ATOM 1390 N N . THR A 1 178 ? -15.288 16.618 -8.843 1.00 35.06 178 THR A N 1
ATOM 1391 C CA . THR A 1 178 ? -15.990 15.612 -9.624 1.00 35.06 178 THR A CA 1
ATOM 1392 C C . THR A 1 178 ? -16.777 16.407 -10.654 1.00 35.06 178 THR A C 1
ATOM 1394 O O . THR A 1 178 ? -17.723 17.127 -10.328 1.00 35.06 178 THR A O 1
ATOM 1397 N N . GLY A 1 179 ? -16.271 16.419 -11.886 1.00 34.56 179 GLY A N 1
ATOM 1398 C CA . GLY A 1 179 ? -16.854 17.150 -12.995 1.00 34.56 179 GLY A CA 1
ATOM 1399 C C . GLY A 1 179 ? -18.220 16.565 -13.304 1.00 34.56 179 GLY A C 1
ATOM 1400 O O . GLY A 1 179 ? -18.349 15.728 -14.186 1.00 34.56 179 GLY A O 1
ATOM 1401 N N . LYS A 1 180 ? -19.245 16.999 -12.570 1.00 37.41 180 LYS A N 1
ATOM 1402 C CA . LYS A 1 180 ? -20.636 16.749 -12.916 1.00 37.41 180 LYS A CA 1
ATOM 1403 C C . LYS A 1 180 ? -20.890 17.377 -14.288 1.00 37.41 180 LYS A C 1
ATOM 1405 O O . LYS A 1 180 ? -20.889 18.596 -14.432 1.00 37.41 180 LYS A O 1
ATOM 1410 N N . ASN A 1 181 ? -21.107 16.505 -15.270 1.00 37.16 181 ASN A N 1
ATOM 1411 C CA . ASN A 1 181 ? -21.827 16.723 -16.522 1.00 37.16 181 ASN A CA 1
ATOM 1412 C C . ASN A 1 181 ? -21.404 17.938 -17.367 1.00 37.16 181 ASN A C 1
ATOM 1414 O O . ASN A 1 181 ? -22.151 18.906 -17.501 1.00 37.16 181 ASN A O 1
ATOM 1418 N N . ARG A 1 182 ? -20.268 17.839 -18.069 1.00 38.19 182 ARG A N 1
ATOM 1419 C CA . ARG A 1 182 ? -20.095 18.566 -19.339 1.00 38.19 182 ARG A CA 1
ATOM 1420 C C . ARG A 1 182 ? -20.472 17.637 -20.489 1.00 38.19 182 ARG A C 1
ATOM 1422 O O . ARG A 1 182 ? -19.702 16.757 -20.847 1.00 38.19 182 ARG A O 1
ATOM 1429 N N . ARG A 1 183 ? -21.663 17.841 -21.061 1.00 40.34 183 ARG A N 1
ATOM 1430 C CA . ARG A 1 183 ? -22.077 17.196 -22.315 1.00 40.34 183 ARG A CA 1
ATOM 1431 C C . ARG A 1 183 ? -21.203 17.737 -23.445 1.00 40.34 183 ARG A C 1
ATOM 1433 O O . ARG A 1 183 ? -21.255 18.931 -23.735 1.00 40.34 183 ARG A O 1
ATOM 1440 N N . ILE A 1 184 ? -20.383 16.876 -24.036 1.00 44.72 184 ILE A N 1
ATOM 1441 C CA . ILE A 1 184 ? -19.611 17.191 -25.238 1.00 44.72 184 ILE A CA 1
ATOM 1442 C C . ILE A 1 184 ? -20.470 16.758 -26.426 1.00 44.72 184 ILE A C 1
ATOM 1444 O O . ILE A 1 184 ? -20.825 15.589 -26.547 1.00 44.72 184 ILE A O 1
ATOM 1448 N N . VAL A 1 185 ? -20.844 17.727 -27.258 1.00 42.44 185 VAL A N 1
ATOM 1449 C CA . VAL A 1 185 ? -21.562 17.500 -28.516 1.00 42.44 185 VAL A CA 1
ATOM 1450 C C . VAL A 1 185 ? -20.511 17.416 -29.616 1.00 42.44 185 VAL A C 1
ATOM 1452 O O . VAL A 1 185 ? -19.666 18.308 -29.731 1.00 42.44 185 VAL A O 1
ATOM 1455 N N . THR A 1 186 ? -20.513 16.333 -30.383 1.00 49.66 186 THR A N 1
ATOM 1456 C CA . THR A 1 186 ? -19.619 16.149 -31.535 1.00 49.66 186 THR A CA 1
ATOM 1457 C C . THR A 1 186 ? -20.028 17.050 -32.701 1.00 49.66 186 THR A C 1
ATOM 1459 O O . THR A 1 186 ? -21.111 17.633 -32.720 1.00 49.66 186 THR A O 1
ATOM 1462 N N . ALA A 1 187 ? -19.148 17.192 -33.698 1.00 43.84 187 ALA A N 1
ATOM 1463 C CA . ALA A 1 187 ? -19.376 18.055 -34.863 1.00 43.84 187 ALA A CA 1
ATOM 1464 C C . ALA A 1 187 ? -20.599 17.649 -35.717 1.00 43.84 187 ALA A C 1
ATOM 1466 O O . ALA A 1 187 ? -21.098 18.460 -36.491 1.00 43.84 187 ALA A O 1
ATOM 1467 N N . ASP A 1 188 ? -21.092 16.419 -35.557 1.00 51.56 188 ASP A N 1
ATOM 1468 C CA . ASP A 1 188 ? -22.305 15.881 -36.184 1.00 51.56 188 ASP A CA 1
ATOM 1469 C C . ASP A 1 188 ? -23.574 16.052 -35.321 1.00 51.56 188 ASP A C 1
ATOM 1471 O O . ASP A 1 188 ? -24.655 15.622 -35.718 1.00 51.56 188 ASP A O 1
ATOM 1475 N N . GLY A 1 189 ? -23.470 16.695 -34.153 1.00 48.22 189 GLY A N 1
ATOM 1476 C CA . GLY A 1 189 ? -24.597 16.956 -33.258 1.00 48.22 189 GLY A CA 1
ATOM 1477 C C . GLY A 1 189 ? -24.995 15.780 -32.364 1.00 48.22 189 GLY A C 1
ATOM 1478 O O . GLY A 1 189 ? -25.964 15.909 -31.613 1.00 48.22 189 GLY A O 1
ATOM 1479 N N . SER A 1 190 ? -24.272 14.654 -32.403 1.00 52.47 190 SER A N 1
ATOM 1480 C CA . SER A 1 190 ? -24.547 13.534 -31.505 1.00 52.47 190 SER A CA 1
ATOM 1481 C C . SER A 1 190 ? -24.057 13.824 -30.076 1.00 52.47 190 SER A C 1
ATOM 1483 O O . SER A 1 190 ? -23.043 14.488 -29.834 1.00 52.47 190 SER A O 1
ATOM 1485 N N . LEU A 1 191 ? -24.854 13.404 -29.090 1.00 43.34 191 LEU A N 1
ATOM 1486 C CA . LEU A 1 191 ? -24.499 13.490 -27.677 1.00 43.34 191 LEU A CA 1
ATOM 1487 C C . LEU A 1 191 ? -23.676 12.252 -27.335 1.00 43.34 191 LEU A C 1
ATOM 1489 O O . LEU A 1 191 ? -24.233 11.162 -27.239 1.00 43.34 191 LEU A O 1
ATOM 1493 N N . LEU A 1 192 ? -22.370 12.427 -27.135 1.00 44.34 192 LEU A N 1
ATOM 1494 C CA . LEU A 1 192 ? -21.543 11.365 -26.571 1.00 44.34 192 LEU A CA 1
ATOM 1495 C C . LEU A 1 192 ? -22.024 11.070 -25.148 1.00 44.34 192 LEU A C 1
ATOM 1497 O O . LEU A 1 192 ? -22.319 11.989 -24.370 1.00 44.34 192 LEU A O 1
ATOM 1501 N N . THR A 1 193 ? -22.099 9.787 -24.800 1.00 50.34 193 THR A N 1
ATOM 1502 C CA . THR A 1 193 ? -22.291 9.382 -23.407 1.00 50.34 193 THR A CA 1
ATOM 1503 C C . THR A 1 193 ? -21.136 9.941 -22.564 1.00 50.34 193 THR A C 1
ATOM 1505 O O . THR A 1 193 ? -20.040 10.197 -23.069 1.00 50.34 193 THR A O 1
ATOM 1508 N N . SER A 1 194 ? -21.393 10.195 -21.276 1.00 49.34 194 SER A N 1
ATOM 1509 C CA . SER A 1 194 ? -20.402 10.707 -20.308 1.00 49.34 194 SER A CA 1
ATOM 1510 C C . SER A 1 194 ? -19.052 9.992 -20.423 1.00 49.34 194 SER A C 1
ATOM 1512 O O . SER A 1 194 ? -18.002 10.634 -20.391 1.00 49.34 194 SER A O 1
ATOM 1514 N N . ASP A 1 195 ? -19.103 8.680 -20.635 1.00 43.66 195 ASP A N 1
ATOM 1515 C CA . ASP A 1 195 ? -17.930 7.822 -20.687 1.00 43.66 195 ASP A CA 1
ATOM 1516 C C . ASP A 1 195 ? -17.184 7.984 -22.016 1.00 43.66 195 ASP A C 1
ATOM 1518 O O . ASP A 1 195 ? -15.992 8.284 -22.008 1.00 43.66 195 ASP A O 1
ATOM 1522 N N . GLU A 1 196 ? -17.860 7.947 -23.169 1.00 43.12 196 GLU A N 1
ATOM 1523 C CA . GLU A 1 196 ? -17.199 8.156 -24.469 1.00 43.12 196 GLU A CA 1
ATOM 1524 C C . GLU A 1 196 ? -16.582 9.558 -24.609 1.00 43.12 196 GLU A C 1
ATOM 1526 O O . GLU A 1 196 ? -15.516 9.720 -25.209 1.00 43.12 196 GLU A O 1
ATOM 1531 N N . ALA A 1 197 ? -17.222 10.579 -24.031 1.00 44.78 197 ALA A N 1
ATOM 1532 C CA . ALA A 1 197 ? -16.724 11.951 -24.004 1.00 44.78 197 ALA A CA 1
ATOM 1533 C C . ALA A 1 197 ? -15.500 12.123 -23.082 1.00 44.78 197 ALA A C 1
ATOM 1535 O O . ALA A 1 197 ? -14.593 12.900 -23.397 1.00 44.78 197 ALA A O 1
ATOM 1536 N N . PHE A 1 198 ? -15.458 11.392 -21.962 1.00 46.12 198 PHE A N 1
ATOM 1537 C CA . PHE A 1 198 ? -14.312 11.350 -21.054 1.00 46.12 198 PHE A CA 1
ATOM 1538 C C . PHE A 1 198 ? -13.123 10.631 -21.706 1.00 46.12 198 PHE A C 1
ATOM 1540 O O . PHE A 1 198 ? -12.028 11.192 -21.753 1.00 46.12 198 PHE A O 1
ATOM 1547 N N . TYR A 1 199 ? -13.348 9.463 -22.314 1.00 42.00 199 TYR A N 1
ATOM 1548 C CA . TYR A 1 199 ? -12.288 8.681 -22.956 1.00 42.00 199 TYR A CA 1
ATOM 1549 C C . TYR A 1 199 ? -11.747 9.352 -24.232 1.00 42.00 199 TYR A C 1
ATOM 1551 O O . TYR A 1 199 ? -10.531 9.498 -24.371 1.00 42.00 199 TYR A O 1
ATOM 1559 N N . ARG A 1 200 ? -12.600 9.896 -25.121 1.00 42.53 200 ARG A N 1
ATOM 1560 C CA . ARG A 1 200 ? -12.133 10.622 -26.327 1.00 42.53 200 ARG A CA 1
ATOM 1561 C C . ARG A 1 200 ? -11.535 12.005 -26.041 1.00 42.53 200 ARG A C 1
ATOM 1563 O O . ARG A 1 200 ? -10.775 12.524 -26.853 1.00 42.53 200 ARG A O 1
ATOM 1570 N N . GLY A 1 201 ? -11.854 12.625 -24.904 1.00 44.00 201 GLY A N 1
ATOM 1571 C CA . GLY A 1 201 ? -11.238 13.890 -24.484 1.00 44.00 201 GLY A CA 1
ATOM 1572 C C . GLY A 1 201 ? -9.804 13.736 -23.956 1.00 44.00 201 GLY A C 1
ATOM 1573 O O . GLY A 1 201 ? -9.053 14.718 -23.917 1.00 44.00 201 GLY A O 1
ATOM 1574 N N . ILE A 1 202 ? -9.423 12.519 -23.553 1.00 46.06 202 ILE A N 1
ATOM 1575 C CA . ILE A 1 202 ? -8.125 12.189 -22.946 1.00 46.06 202 ILE A CA 1
ATOM 1576 C C . ILE A 1 202 ? -7.155 11.593 -23.974 1.00 46.06 202 ILE A C 1
ATOM 1578 O O . ILE A 1 202 ? -5.955 11.844 -23.869 1.00 46.06 202 ILE A O 1
ATOM 1582 N N . THR A 1 203 ? -7.648 10.949 -25.039 1.00 46.88 203 THR A N 1
ATOM 1583 C CA . THR A 1 203 ? -6.824 10.395 -26.134 1.00 46.88 203 THR A CA 1
ATOM 1584 C C . THR A 1 203 ? -6.021 11.435 -26.934 1.00 46.88 203 THR A C 1
ATOM 1586 O O . THR A 1 203 ? -5.181 11.059 -27.744 1.00 46.88 203 THR A O 1
ATOM 1589 N N . ALA A 1 204 ? -6.194 12.739 -26.679 1.00 46.16 204 ALA A N 1
ATOM 1590 C CA . ALA A 1 204 ? -5.441 13.817 -27.331 1.00 46.16 204 ALA A CA 1
ATOM 1591 C C . ALA A 1 204 ? -4.635 14.726 -26.376 1.00 46.16 204 ALA A C 1
ATOM 1593 O O . ALA A 1 204 ? -4.061 15.721 -26.824 1.00 46.16 204 ALA A O 1
ATOM 1594 N N . ARG A 1 205 ? -4.589 14.453 -25.062 1.00 54.94 205 ARG A N 1
ATOM 1595 C CA . ARG A 1 205 ? -3.912 15.334 -24.086 1.00 54.94 205 ARG A CA 1
ATOM 1596 C C . ARG A 1 205 ? -2.702 14.661 -23.455 1.00 54.94 205 ARG A C 1
ATOM 1598 O O . ARG A 1 205 ? -2.760 13.505 -23.065 1.00 54.94 205 ARG A O 1
ATOM 1605 N N . GLU A 1 206 ? -1.618 15.427 -23.321 1.00 65.94 206 GLU A N 1
ATOM 1606 C CA . GLU A 1 206 ? -0.376 15.042 -22.642 1.00 65.94 206 GLU A CA 1
ATOM 1607 C C . GLU A 1 206 ? -0.657 14.472 -21.238 1.00 65.94 206 GLU A C 1
ATOM 1609 O O . GLU A 1 206 ? -0.745 15.205 -20.249 1.00 65.94 206 GLU A O 1
ATOM 1614 N N . ALA A 1 207 ? -0.802 13.151 -21.127 1.00 81.19 207 ALA A N 1
ATOM 1615 C CA . ALA A 1 207 ? -0.901 12.488 -19.839 1.00 81.19 207 ALA A CA 1
ATOM 1616 C C . ALA A 1 207 ? 0.504 12.399 -19.239 1.00 81.19 207 ALA A C 1
ATOM 1618 O O . ALA A 1 207 ? 1.428 11.849 -19.845 1.00 81.19 207 ALA A O 1
ATOM 1619 N N . LYS A 1 208 ? 0.671 12.971 -18.045 1.00 88.44 208 LYS A N 1
ATOM 1620 C CA . LYS A 1 208 ? 1.931 12.953 -17.308 1.00 88.44 208 LYS A CA 1
ATOM 1621 C C . LYS A 1 208 ? 1.735 12.314 -15.946 1.00 88.44 208 LYS A C 1
ATOM 1623 O O . LYS A 1 208 ? 0.911 12.767 -15.155 1.00 88.44 208 LYS A O 1
ATOM 1628 N N . LEU A 1 209 ? 2.525 11.284 -15.683 1.00 89.38 209 LEU A N 1
ATOM 1629 C CA . LEU A 1 209 ? 2.586 10.585 -14.414 1.00 89.38 209 LEU A CA 1
ATOM 1630 C C . LEU A 1 209 ? 3.914 10.879 -13.722 1.00 89.38 209 LEU A C 1
ATOM 1632 O O . LEU A 1 209 ? 4.975 10.948 -14.349 1.00 89.38 209 LEU A O 1
ATOM 1636 N N . TYR A 1 210 ? 3.846 11.037 -12.409 1.00 89.25 210 TYR A N 1
ATOM 1637 C CA . TYR A 1 210 ? 4.974 11.289 -11.530 1.00 89.25 210 TYR A CA 1
ATOM 1638 C C . TYR A 1 210 ? 5.098 10.121 -10.565 1.00 89.25 210 TYR A C 1
ATOM 1640 O O . TYR A 1 210 ? 4.173 9.855 -9.802 1.00 89.25 210 TYR A O 1
ATOM 1648 N N . GLY A 1 211 ? 6.235 9.441 -10.602 1.00 86.69 211 GLY A N 1
ATOM 1649 C CA . GLY A 1 211 ? 6.592 8.392 -9.663 1.00 86.69 211 GLY A CA 1
ATOM 1650 C C . GLY A 1 211 ? 7.898 8.707 -8.953 1.00 86.69 211 GLY A C 1
ATOM 1651 O O . GLY A 1 211 ? 8.583 9.693 -9.237 1.00 86.69 211 GLY A O 1
ATOM 1652 N N . HIS A 1 212 ? 8.261 7.833 -8.028 1.00 80.75 212 HIS A N 1
ATOM 1653 C CA . HIS A 1 212 ? 9.487 7.954 -7.249 1.00 80.75 212 HIS A CA 1
ATOM 1654 C C . HIS A 1 212 ? 10.758 7.735 -8.083 1.00 80.75 212 HIS A C 1
ATOM 1656 O O . HIS A 1 212 ? 11.794 8.337 -7.811 1.00 80.75 212 HIS A O 1
ATOM 1662 N N . CYS A 1 213 ? 10.693 6.896 -9.119 1.00 80.94 213 CYS A N 1
ATOM 1663 C CA . CYS A 1 213 ? 11.836 6.619 -9.992 1.00 80.94 213 CYS A CA 1
ATOM 1664 C C . CYS A 1 213 ? 11.909 7.532 -11.229 1.00 80.94 213 CYS A C 1
ATOM 1666 O O . CYS A 1 213 ? 12.871 7.451 -11.994 1.00 80.94 213 CYS A O 1
ATOM 1668 N N . GLY A 1 214 ? 10.907 8.384 -11.463 1.00 86.81 214 GLY A N 1
ATOM 1669 C CA . GLY A 1 214 ? 10.883 9.247 -12.637 1.00 86.81 214 GLY A CA 1
ATOM 1670 C C . GLY A 1 214 ? 9.511 9.792 -12.998 1.00 86.81 214 GLY A C 1
ATOM 1671 O O . GLY A 1 214 ? 8.553 9.750 -12.234 1.00 86.81 214 GLY A O 1
ATOM 1672 N N . THR A 1 215 ? 9.429 10.329 -14.205 1.00 89.62 215 THR A N 1
ATOM 1673 C CA . THR A 1 215 ? 8.209 10.865 -14.797 1.00 89.62 215 THR A CA 1
ATOM 1674 C C . THR A 1 215 ? 7.967 10.195 -16.134 1.00 89.62 215 THR A C 1
ATOM 1676 O O . THR A 1 215 ? 8.896 10.034 -16.923 1.00 89.62 215 THR A O 1
ATOM 1679 N N . LEU A 1 216 ? 6.724 9.795 -16.369 1.00 90.25 216 LEU A N 1
ATOM 1680 C CA . LEU A 1 216 ? 6.280 9.183 -17.613 1.00 90.25 216 LEU A CA 1
ATOM 1681 C C . LEU A 1 216 ? 5.322 10.160 -18.287 1.00 90.25 216 LEU A C 1
ATOM 1683 O O . LEU A 1 216 ? 4.409 10.670 -17.642 1.00 90.25 216 LEU A O 1
ATOM 1687 N N . GLN A 1 217 ? 5.560 10.483 -19.551 1.00 90.56 217 GLN A N 1
ATOM 1688 C CA . GLN A 1 217 ? 4.771 11.460 -20.292 1.00 90.56 217 GLN A CA 1
ATOM 1689 C C . GLN A 1 217 ? 4.449 10.921 -21.682 1.00 90.56 217 GLN A C 1
ATOM 1691 O O . GLN A 1 217 ? 5.366 10.586 -22.437 1.00 90.56 217 GLN A O 1
ATOM 1696 N N . VAL A 1 218 ? 3.159 10.884 -22.018 1.00 86.19 218 VAL A N 1
ATOM 1697 C CA . VAL A 1 218 ? 2.680 10.613 -23.379 1.00 86.19 218 VAL A CA 1
ATOM 1698 C C . VAL A 1 218 ? 3.060 11.784 -24.266 1.00 86.19 218 VAL A C 1
ATOM 1700 O O . VAL A 1 218 ? 2.771 12.936 -23.926 1.00 86.19 218 VAL A O 1
ATOM 1703 N N . ARG A 1 219 ? 3.728 11.501 -25.386 1.00 82.00 219 ARG A N 1
ATOM 1704 C CA . ARG A 1 219 ? 3.963 12.506 -26.418 1.00 82.00 219 ARG A CA 1
ATOM 1705 C C . ARG A 1 219 ? 2.787 12.493 -27.399 1.00 82.00 219 ARG A C 1
ATOM 1707 O O . ARG A 1 219 ? 2.387 11.415 -27.822 1.00 82.00 219 ARG A O 1
ATOM 1714 N N . PRO A 1 220 ? 2.253 13.669 -27.770 1.00 66.38 220 PRO A N 1
ATOM 1715 C CA . PRO A 1 220 ? 1.181 13.774 -28.757 1.00 66.38 220 PRO A CA 1
ATOM 1716 C C . PRO A 1 220 ? 1.672 13.502 -30.186 1.00 66.38 220 PRO A C 1
ATOM 1718 O O . PRO A 1 220 ? 0.857 13.369 -31.095 1.00 66.38 220 PRO A O 1
ATOM 1721 N N . ASP A 1 221 ? 2.992 13.434 -30.392 1.00 62.25 221 ASP A N 1
ATOM 1722 C CA . ASP A 1 221 ? 3.589 13.060 -31.667 1.00 62.25 221 ASP A CA 1
ATOM 1723 C C . ASP A 1 221 ? 3.102 11.653 -32.036 1.00 62.25 221 ASP A C 1
ATOM 1725 O O . ASP A 1 221 ? 3.443 10.676 -31.373 1.00 62.25 221 ASP A O 1
ATOM 1729 N N . SER A 1 222 ? 2.304 11.534 -33.090 1.00 56.03 222 SER A N 1
ATOM 1730 C CA . SER A 1 222 ? 2.045 10.251 -33.733 1.00 56.03 222 SER A CA 1
ATOM 1731 C C . SER A 1 222 ? 3.161 9.984 -34.746 1.00 56.03 222 SER A C 1
ATOM 1733 O O . SER A 1 222 ? 3.717 10.912 -35.337 1.00 56.03 222 SER A O 1
ATOM 1735 N N . LEU A 1 223 ? 3.509 8.717 -34.985 1.00 54.44 223 LEU A N 1
ATOM 1736 C CA . LEU A 1 223 ? 4.477 8.293 -36.016 1.00 54.44 223 LEU A CA 1
ATOM 1737 C C . LEU A 1 223 ? 4.002 8.600 -37.468 1.00 54.44 223 LEU A C 1
ATOM 1739 O O . LEU A 1 223 ? 4.503 8.013 -38.424 1.00 54.44 223 LEU A O 1
ATOM 1743 N N . THR A 1 224 ? 3.045 9.520 -37.651 1.00 47.16 224 THR A N 1
ATOM 1744 C CA . THR A 1 224 ? 2.184 9.707 -38.835 1.00 47.16 224 THR A CA 1
ATOM 1745 C C . THR A 1 224 ? 2.848 10.319 -40.063 1.00 47.16 224 THR A C 1
ATOM 1747 O O . THR A 1 224 ? 2.254 10.317 -41.138 1.00 47.16 224 THR A O 1
ATOM 1750 N N . SER A 1 225 ? 4.094 10.775 -39.981 1.00 49.22 225 SER A N 1
ATOM 1751 C CA . SER A 1 225 ? 4.902 11.035 -41.175 1.00 49.22 225 SER A CA 1
ATOM 1752 C C . SER A 1 225 ? 6.088 10.078 -41.102 1.00 49.22 225 SER A C 1
ATOM 1754 O O . SER A 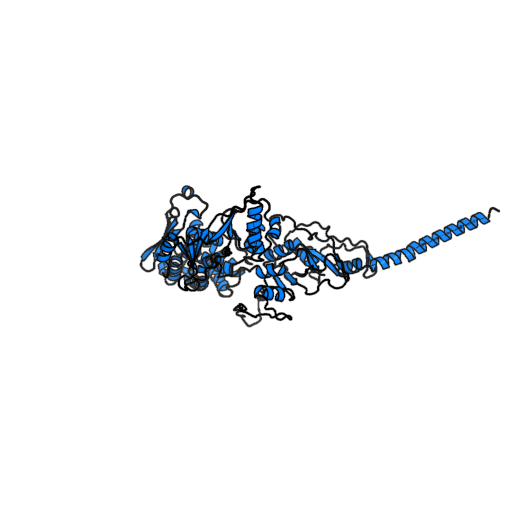1 225 ? 6.975 10.273 -40.283 1.00 49.22 225 SER A O 1
ATOM 1756 N N . THR A 1 226 ? 6.168 8.968 -41.823 1.00 45.78 226 THR A N 1
ATOM 1757 C CA . THR A 1 226 ? 6.176 8.885 -43.281 1.00 45.78 226 THR A CA 1
ATOM 1758 C C . THR A 1 226 ? 6.288 7.400 -43.650 1.00 45.78 226 THR A C 1
ATOM 1760 O O . THR A 1 226 ? 7.346 6.820 -43.419 1.00 45.78 226 THR A O 1
ATOM 1763 N N . ALA A 1 227 ? 5.212 6.798 -44.167 1.00 49.12 227 ALA A N 1
ATOM 1764 C CA . ALA A 1 227 ? 5.130 5.579 -44.995 1.00 49.12 227 ALA A CA 1
ATOM 1765 C C . ALA A 1 227 ? 3.810 4.851 -44.686 1.00 49.12 227 ALA A C 1
ATOM 1767 O O . ALA A 1 227 ? 3.633 4.282 -43.604 1.00 49.12 227 ALA A O 1
ATOM 1768 N N . GLU A 1 228 ? 2.881 4.861 -45.641 1.00 50.66 228 GLU A N 1
ATOM 1769 C CA . GLU A 1 228 ? 1.771 3.906 -45.663 1.00 50.66 228 GLU A CA 1
ATOM 1770 C C . GLU A 1 228 ? 2.343 2.477 -45.587 1.00 50.66 228 GLU A C 1
ATOM 1772 O O . GLU A 1 228 ? 3.230 2.122 -46.364 1.00 50.66 228 GLU A O 1
ATOM 1777 N N . GLY A 1 229 ? 1.887 1.676 -44.615 1.00 59.28 229 GLY A N 1
ATOM 1778 C CA . GLY A 1 229 ? 2.310 0.278 -44.442 1.00 59.28 229 GLY A CA 1
ATOM 1779 C C . GLY A 1 229 ? 3.345 -0.000 -43.343 1.00 59.28 229 GLY A C 1
ATOM 1780 O O . GLY A 1 229 ? 3.823 -1.130 -43.247 1.00 59.28 229 GLY A O 1
ATOM 1781 N N . SER A 1 230 ? 3.694 0.975 -42.494 1.00 61.06 230 SER A N 1
ATOM 1782 C CA . SER A 1 230 ? 4.429 0.665 -41.257 1.00 61.06 230 SER A CA 1
ATOM 1783 C C . SER A 1 230 ? 3.519 -0.121 -40.299 1.00 61.06 230 SER A C 1
ATOM 1785 O O . SER A 1 230 ? 2.419 0.354 -40.023 1.00 61.06 230 SER A O 1
ATOM 1787 N N . PRO A 1 231 ? 3.953 -1.265 -39.736 1.00 61.56 231 PRO A N 1
ATOM 1788 C CA . PRO A 1 231 ? 3.150 -2.038 -38.781 1.00 61.56 231 PRO A CA 1
ATOM 1789 C C . PRO A 1 231 ? 2.895 -1.311 -37.444 1.00 61.56 231 PRO A C 1
ATOM 1791 O O . PRO A 1 231 ? 2.240 -1.865 -36.575 1.00 61.56 231 PRO A O 1
ATOM 1794 N N . TYR A 1 232 ? 3.396 -0.080 -37.283 1.00 63.69 232 TYR A N 1
ATOM 1795 C CA . TYR A 1 232 ? 3.419 0.672 -36.024 1.00 63.69 232 TYR A CA 1
ATOM 1796 C C . TYR A 1 232 ? 2.708 2.034 -36.107 1.00 63.69 232 TYR A C 1
ATOM 1798 O O . TYR A 1 232 ? 3.055 2.952 -35.366 1.00 63.69 232 TYR A O 1
ATOM 1806 N N . GLN A 1 233 ? 1.773 2.213 -37.048 1.00 63.38 233 GLN A N 1
ATOM 1807 C CA . GLN A 1 233 ? 1.051 3.488 -37.215 1.00 63.38 233 GLN A CA 1
ATOM 1808 C C . GLN A 1 233 ? 0.200 3.864 -35.990 1.00 63.38 233 GLN A C 1
ATOM 1810 O O . GLN A 1 233 ? 0.052 5.054 -35.716 1.00 63.38 233 GLN A O 1
ATOM 1815 N N . ASP A 1 234 ? -0.242 2.869 -35.219 1.00 68.44 234 ASP A N 1
ATOM 1816 C CA . ASP A 1 234 ? -1.135 3.052 -34.068 1.00 68.44 234 ASP A CA 1
ATOM 1817 C C . ASP A 1 234 ? -0.410 3.043 -32.715 1.00 68.44 234 ASP A C 1
ATOM 1819 O O . ASP A 1 234 ? -1.043 3.043 -31.667 1.00 68.44 234 ASP A O 1
ATOM 1823 N N . ALA A 1 235 ? 0.924 3.020 -32.708 1.00 73.50 235 ALA A N 1
ATOM 1824 C CA . ALA A 1 235 ? 1.662 2.805 -31.474 1.00 73.50 235 ALA A CA 1
ATOM 1825 C C . ALA A 1 235 ? 1.900 4.099 -30.676 1.00 73.50 235 ALA A C 1
ATOM 1827 O O . ALA A 1 235 ? 2.430 5.088 -31.201 1.00 73.50 235 ALA A O 1
ATOM 1828 N N . ARG A 1 236 ? 1.587 4.082 -29.373 1.00 80.12 236 ARG A N 1
ATOM 1829 C CA . ARG A 1 236 ? 1.837 5.208 -28.456 1.00 80.12 236 ARG A CA 1
ATOM 1830 C C . ARG A 1 236 ? 3.320 5.501 -28.257 1.00 80.12 236 ARG A C 1
ATOM 1832 O O . ARG A 1 236 ? 4.121 4.630 -27.906 1.00 80.12 236 ARG A O 1
ATOM 1839 N N . LEU A 1 237 ? 3.665 6.785 -28.369 1.00 84.50 237 LEU A N 1
ATOM 1840 C CA . LEU A 1 237 ? 4.987 7.304 -28.037 1.00 84.50 237 LEU A CA 1
ATOM 1841 C C . LEU A 1 237 ? 5.035 7.829 -26.601 1.00 84.50 237 LEU A C 1
ATOM 1843 O O . LEU A 1 237 ? 4.394 8.817 -26.241 1.00 84.50 237 LEU A O 1
ATOM 1847 N N . LEU A 1 238 ? 5.868 7.196 -25.779 1.00 88.56 238 LEU A N 1
ATOM 1848 C CA . LEU A 1 238 ? 6.124 7.616 -24.408 1.00 88.56 238 LEU A CA 1
ATOM 1849 C C . LEU A 1 238 ? 7.519 8.222 -24.263 1.00 88.56 238 LEU A C 1
ATOM 1851 O O . LEU A 1 238 ? 8.497 7.819 -24.895 1.00 88.56 238 LEU A O 1
ATOM 1855 N N . SER A 1 239 ? 7.620 9.189 -23.363 1.00 89.75 239 SER A N 1
ATOM 1856 C CA . SER A 1 239 ? 8.887 9.698 -22.857 1.00 89.75 239 SER A CA 1
ATOM 1857 C C . SER A 1 239 ? 8.980 9.409 -21.367 1.00 89.75 239 SER A C 1
ATOM 1859 O O . SER A 1 239 ? 8.039 9.629 -20.607 1.00 89.75 239 SER A O 1
ATOM 1861 N N . PHE A 1 240 ? 10.123 8.883 -20.960 1.00 90.00 240 PHE A N 1
ATOM 1862 C CA . PHE A 1 240 ? 10.439 8.555 -19.583 1.00 90.00 240 PHE A CA 1
ATOM 1863 C C . PHE A 1 240 ? 11.651 9.375 -19.179 1.00 90.00 240 PHE A C 1
ATOM 1865 O O . PHE A 1 240 ? 12.703 9.298 -19.811 1.00 90.00 240 PHE A O 1
ATOM 1872 N N . SER A 1 241 ? 11.483 10.175 -18.134 1.00 87.88 241 SER A N 1
ATOM 1873 C CA . SER A 1 241 ? 12.557 10.967 -17.563 1.00 87.88 241 SER A CA 1
ATOM 1874 C C . SER A 1 241 ? 12.777 10.547 -16.120 1.00 87.88 241 SER A C 1
ATOM 1876 O O . SER A 1 241 ? 11.908 10.770 -15.277 1.00 87.88 241 SER A O 1
ATOM 1878 N N . THR A 1 242 ? 13.933 9.959 -15.818 1.00 79.94 242 THR A N 1
ATOM 1879 C CA . THR A 1 242 ? 14.358 9.714 -14.439 1.00 79.94 242 THR A CA 1
ATOM 1880 C C . THR A 1 242 ? 14.468 11.042 -13.714 1.00 79.94 242 THR A C 1
ATOM 1882 O O . THR A 1 242 ? 15.056 11.999 -14.227 1.00 79.94 242 THR A O 1
ATOM 1885 N N . THR A 1 243 ? 13.927 11.111 -12.506 1.00 66.75 243 THR A N 1
ATOM 1886 C CA . THR A 1 243 ? 14.156 12.251 -11.624 1.00 66.75 243 THR A CA 1
ATOM 1887 C C . THR A 1 243 ? 15.652 12.355 -11.328 1.00 66.75 243 THR A C 1
ATOM 1889 O O . THR A 1 243 ? 16.303 11.359 -11.030 1.00 66.75 243 THR A O 1
ATOM 1892 N N . THR A 1 244 ? 16.211 13.568 -11.394 1.00 51.47 244 THR A N 1
ATOM 1893 C CA . THR A 1 244 ? 17.633 13.850 -11.089 1.00 51.47 244 THR A CA 1
ATOM 1894 C C . THR A 1 244 ? 18.047 13.419 -9.683 1.00 51.47 244 THR A C 1
ATOM 1896 O O . THR A 1 244 ? 19.228 13.243 -9.396 1.00 51.47 244 THR A O 1
ATOM 1899 N N . LEU A 1 245 ? 17.061 13.225 -8.814 1.00 50.38 245 LEU A N 1
ATOM 1900 C CA . LEU A 1 245 ? 17.193 12.589 -7.524 1.00 50.38 245 LEU A CA 1
ATOM 1901 C C . LEU A 1 245 ? 17.116 11.081 -7.755 1.00 50.38 245 LEU A C 1
ATOM 1903 O O . LEU A 1 245 ? 16.045 10.490 -7.615 1.00 50.38 245 LEU A O 1
ATOM 1907 N N . TRP A 1 246 ? 18.245 10.454 -8.107 1.00 59.31 246 TRP A N 1
ATOM 1908 C CA . TRP A 1 246 ? 18.400 9.056 -7.720 1.00 59.31 246 TRP A CA 1
ATOM 1909 C C . TRP A 1 246 ? 18.153 9.051 -6.213 1.00 59.31 246 TRP A C 1
ATOM 1911 O O . TRP A 1 246 ? 18.825 9.808 -5.506 1.00 59.31 246 TRP A O 1
ATOM 1921 N N . PRO A 1 247 ? 17.130 8.333 -5.741 1.00 54.59 247 PRO A N 1
ATOM 1922 C CA . PRO A 1 247 ? 16.734 8.374 -4.349 1.00 54.59 247 PRO A CA 1
ATOM 1923 C C . PRO A 1 247 ? 17.958 8.196 -3.466 1.00 54.59 247 PRO A C 1
ATOM 1925 O O . PRO A 1 247 ? 18.774 7.304 -3.712 1.00 54.59 247 PRO A O 1
ATOM 1928 N N . GLU A 1 248 ? 18.111 9.102 -2.501 1.00 52.34 248 GLU A N 1
ATOM 1929 C CA . GLU A 1 248 ? 19.224 9.083 -1.560 1.00 52.34 248 GLU A CA 1
ATOM 1930 C C . GLU A 1 248 ? 19.407 7.667 -0.996 1.00 52.34 248 GLU A C 1
ATOM 1932 O O . GLU A 1 248 ? 18.439 6.919 -0.822 1.00 52.34 248 GLU A O 1
ATOM 1937 N N . LYS A 1 249 ? 20.665 7.284 -0.738 1.00 53.94 249 LYS A N 1
ATOM 1938 C CA . LYS A 1 249 ? 21.009 5.996 -0.119 1.00 53.94 249 LYS A CA 1
ATOM 1939 C C . LYS A 1 249 ? 20.071 5.727 1.067 1.00 53.94 249 LYS A C 1
ATOM 1941 O O . LYS A 1 249 ? 20.035 6.523 1.999 1.00 53.94 249 LYS A O 1
ATOM 1946 N N . GLY A 1 250 ? 19.351 4.604 1.035 1.00 57.12 250 GLY A N 1
ATOM 1947 C CA . GLY A 1 250 ? 18.431 4.211 2.112 1.00 57.12 250 GLY A CA 1
ATOM 1948 C C . GLY A 1 250 ? 16.999 3.902 1.680 1.00 57.12 250 GLY A C 1
ATOM 1949 O O . GLY A 1 250 ? 16.079 4.095 2.471 1.00 57.12 250 GLY A O 1
ATOM 1950 N N . GLN A 1 251 ? 16.776 3.431 0.449 1.00 68.81 251 GLN A N 1
ATOM 1951 C CA . GLN A 1 251 ? 15.455 2.928 0.090 1.00 68.81 251 GLN A CA 1
ATOM 1952 C C . GLN A 1 251 ? 15.050 1.733 0.949 1.00 68.81 251 GLN A C 1
ATOM 1954 O O . GLN A 1 251 ? 15.841 0.824 1.204 1.00 68.81 251 GLN A O 1
ATOM 1959 N N . HIS A 1 252 ? 13.784 1.736 1.350 1.00 83.38 252 HIS A N 1
ATOM 1960 C CA . HIS A 1 252 ? 13.173 0.587 1.985 1.00 83.38 252 HIS A CA 1
ATOM 1961 C C . HIS A 1 252 ? 12.933 -0.486 0.923 1.00 83.38 252 HIS A C 1
ATOM 1963 O O . HIS A 1 252 ? 12.454 -0.194 -0.168 1.00 83.38 252 HIS A O 1
ATOM 1969 N N . LYS A 1 253 ? 13.305 -1.727 1.243 1.00 90.25 253 LYS A N 1
ATOM 1970 C CA . LYS A 1 253 ? 12.971 -2.887 0.421 1.00 90.25 253 LYS A CA 1
ATOM 1971 C C . LYS A 1 253 ? 11.465 -3.135 0.536 1.00 90.25 253 LYS A C 1
ATOM 1973 O O . LYS A 1 253 ? 10.956 -3.216 1.658 1.00 90.25 253 LYS A O 1
ATOM 1978 N N . ASP A 1 254 ? 10.777 -3.275 -0.593 1.00 90.50 254 ASP A N 1
ATOM 1979 C CA . ASP A 1 254 ? 9.389 -3.729 -0.617 1.00 90.50 254 ASP A CA 1
ATOM 1980 C C . ASP A 1 254 ? 9.317 -5.135 0.003 1.00 90.50 254 ASP A C 1
ATOM 1982 O O . ASP A 1 254 ? 10.056 -6.051 -0.375 1.00 90.50 254 ASP A O 1
ATOM 1986 N N . ARG A 1 255 ? 8.461 -5.278 1.021 1.00 92.75 255 ARG A N 1
ATOM 1987 C CA . ARG A 1 255 ? 8.257 -6.544 1.744 1.00 92.75 255 ARG A CA 1
ATOM 1988 C C . ARG A 1 255 ? 7.264 -7.461 1.038 1.00 92.75 255 ARG A C 1
ATOM 1990 O O . ARG A 1 255 ? 7.371 -8.676 1.159 1.00 92.75 255 ARG A O 1
ATOM 1997 N N . LEU A 1 256 ? 6.325 -6.871 0.301 1.00 92.94 256 LEU A N 1
ATOM 1998 C CA . LEU A 1 256 ? 5.325 -7.592 -0.476 1.00 92.94 256 LEU A CA 1
ATOM 1999 C C . LEU A 1 256 ? 5.948 -8.150 -1.761 1.00 92.94 256 LEU A C 1
ATOM 2001 O O . LEU A 1 256 ? 6.855 -7.549 -2.340 1.00 92.94 256 LEU A O 1
ATOM 2005 N N . SER A 1 257 ? 5.452 -9.303 -2.211 1.00 91.56 257 SER A N 1
ATOM 2006 C CA . SER A 1 257 ? 5.827 -9.868 -3.508 1.00 91.56 257 SER A CA 1
ATOM 2007 C C . SER A 1 257 ? 5.313 -8.994 -4.656 1.00 91.56 257 SER A C 1
ATOM 2009 O O . SER A 1 257 ? 4.351 -8.236 -4.507 1.00 91.56 257 SER A O 1
ATOM 2011 N N . LEU A 1 258 ? 5.929 -9.129 -5.833 1.00 89.00 258 LEU A N 1
ATOM 2012 C CA . LEU A 1 258 ? 5.488 -8.424 -7.039 1.00 89.00 258 LEU A CA 1
ATOM 2013 C C . LEU A 1 258 ? 4.042 -8.786 -7.413 1.00 89.00 258 LEU A C 1
ATOM 2015 O O . LEU A 1 258 ? 3.281 -7.916 -7.831 1.00 89.00 258 LEU A O 1
ATOM 2019 N N . VAL A 1 259 ? 3.659 -10.050 -7.202 1.00 87.94 259 VAL A N 1
ATOM 2020 C CA . VAL A 1 259 ? 2.286 -10.544 -7.380 1.00 87.94 259 VAL A CA 1
ATOM 2021 C C . VAL A 1 259 ? 1.326 -9.799 -6.457 1.00 87.94 259 VAL A C 1
ATOM 2023 O O . VAL A 1 259 ? 0.338 -9.245 -6.929 1.00 87.94 259 VAL A O 1
ATOM 2026 N N . THR A 1 260 ? 1.643 -9.692 -5.165 1.00 91.31 260 THR A N 1
ATOM 2027 C CA . THR A 1 260 ? 0.805 -8.961 -4.206 1.00 91.31 260 THR A CA 1
ATOM 2028 C C . THR A 1 260 ? 0.712 -7.472 -4.542 1.00 91.31 260 THR A C 1
ATOM 2030 O O . THR A 1 260 ? -0.372 -6.906 -4.459 1.00 91.31 260 THR A O 1
ATOM 2033 N N . LEU A 1 261 ? 1.801 -6.828 -4.978 1.00 92.81 261 LEU A N 1
ATOM 2034 C CA . LEU A 1 261 ? 1.766 -5.429 -5.432 1.00 92.81 261 LEU A CA 1
ATOM 2035 C C . LEU A 1 261 ? 0.864 -5.240 -6.661 1.00 92.81 261 LEU A C 1
ATOM 2037 O O . LEU A 1 261 ? 0.117 -4.264 -6.739 1.00 92.81 261 LEU A O 1
ATOM 2041 N N . ALA A 1 262 ? 0.915 -6.177 -7.609 1.00 89.38 262 ALA A N 1
ATOM 2042 C CA . ALA A 1 262 ? 0.047 -6.170 -8.780 1.00 89.38 262 ALA A CA 1
ATOM 2043 C C . ALA A 1 262 ? -1.426 -6.392 -8.398 1.00 89.38 262 ALA A C 1
ATOM 2045 O O . ALA A 1 262 ? -2.298 -5.654 -8.857 1.00 89.38 262 ALA A O 1
ATOM 2046 N N . LEU A 1 263 ? -1.704 -7.339 -7.501 1.00 90.12 263 LEU A N 1
ATOM 2047 C CA . LEU A 1 263 ? -3.046 -7.612 -6.984 1.00 90.12 263 LEU A CA 1
ATOM 2048 C C . LEU A 1 263 ? -3.621 -6.413 -6.216 1.00 90.12 263 LEU A C 1
ATOM 2050 O O . LEU A 1 263 ? -4.768 -6.037 -6.460 1.00 90.12 263 LEU A O 1
ATOM 2054 N N . LEU A 1 264 ? -2.816 -5.726 -5.400 1.00 93.38 264 LEU A N 1
ATOM 2055 C CA . LEU A 1 264 ? -3.211 -4.464 -4.764 1.00 93.38 264 LEU A CA 1
ATOM 2056 C C . LEU A 1 264 ? -3.616 -3.417 -5.810 1.00 93.38 264 LEU A C 1
ATOM 2058 O O . LEU A 1 264 ? -4.689 -2.830 -5.704 1.00 93.38 264 LEU A O 1
ATOM 2062 N N . SER A 1 265 ? -2.842 -3.241 -6.886 1.00 91.69 265 SER A N 1
ATOM 2063 C CA . SER A 1 265 ? -3.207 -2.305 -7.967 1.00 91.69 265 SER A CA 1
ATOM 2064 C C . SER A 1 265 ? -4.507 -2.673 -8.706 1.00 91.69 265 SER A C 1
ATOM 2066 O O . SER A 1 265 ? -5.095 -1.845 -9.404 1.00 91.69 265 SER A O 1
ATOM 2068 N N . CYS A 1 266 ? -4.986 -3.905 -8.525 1.00 87.31 266 CYS A N 1
ATOM 2069 C CA . CYS A 1 266 ? -6.268 -4.392 -9.027 1.00 87.31 266 CYS A CA 1
ATOM 2070 C C . CYS A 1 266 ? -7.391 -4.332 -7.977 1.00 87.31 266 CYS A C 1
ATOM 2072 O O . CYS A 1 266 ? -8.523 -4.662 -8.302 1.00 87.31 266 CYS A O 1
ATOM 2074 N N . GLY A 1 267 ? -7.108 -3.898 -6.746 1.00 90.56 267 GLY A N 1
ATOM 2075 C CA . GLY A 1 267 ? -8.090 -3.808 -5.661 1.00 90.56 267 GLY A CA 1
ATOM 2076 C C . GLY A 1 267 ? -8.167 -5.053 -4.783 1.00 90.56 267 GLY A C 1
ATOM 2077 O O . GLY A 1 267 ? -9.128 -5.207 -4.042 1.00 90.56 267 GLY A O 1
ATOM 2078 N N . PHE A 1 268 ? -7.183 -5.952 -4.843 1.00 91.94 268 PHE A N 1
ATOM 2079 C CA . PHE A 1 268 ? -7.139 -7.155 -4.014 1.00 91.94 268 PHE A CA 1
ATOM 2080 C C . PHE A 1 268 ? -6.214 -6.955 -2.812 1.00 91.94 268 PHE A C 1
ATOM 2082 O O . PHE A 1 268 ? -4.998 -6.825 -2.954 1.00 91.94 268 PHE A O 1
ATOM 2089 N N . LEU A 1 269 ? -6.793 -6.963 -1.615 1.00 94.06 269 LEU A N 1
ATOM 2090 C CA . LEU A 1 269 ? -6.082 -6.860 -0.348 1.00 94.06 269 LEU A CA 1
ATOM 2091 C C . LEU A 1 269 ? -5.594 -8.252 0.100 1.00 94.06 269 LEU A C 1
ATOM 2093 O O . LEU A 1 269 ? -6.416 -9.168 0.190 1.00 94.06 269 LEU A O 1
ATOM 2097 N N . PRO A 1 270 ? -4.296 -8.451 0.394 1.00 94.69 270 PRO A N 1
ATOM 2098 C CA . PRO A 1 270 ? -3.797 -9.733 0.880 1.00 94.69 270 PRO A CA 1
ATOM 2099 C C . PRO A 1 270 ? -4.350 -10.038 2.275 1.00 94.69 270 PRO A C 1
ATOM 2101 O O . PRO A 1 270 ? -4.375 -9.176 3.155 1.00 94.69 270 PRO A O 1
ATOM 2104 N N . CYS A 1 271 ? -4.778 -11.278 2.474 1.00 90.94 271 CYS A N 1
ATOM 2105 C CA . CYS A 1 271 ? -5.228 -11.815 3.750 1.00 90.94 271 CYS A CA 1
ATOM 2106 C C . CYS A 1 271 ? -4.210 -12.852 4.258 1.00 90.94 271 CYS A C 1
ATOM 2108 O O . CYS A 1 271 ? -3.045 -12.849 3.868 1.00 90.94 271 CYS A O 1
ATOM 2110 N N . VAL A 1 272 ? -4.616 -13.712 5.191 1.00 85.75 272 VAL A N 1
ATOM 2111 C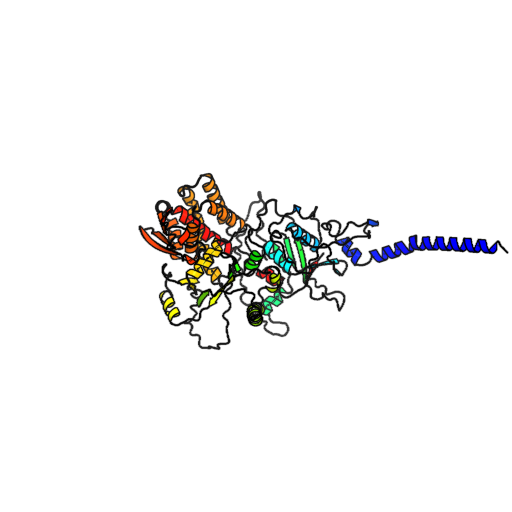 CA . VAL A 1 272 ? -3.753 -14.780 5.699 1.00 85.75 272 VAL A CA 1
ATOM 2112 C C . VAL A 1 272 ? -3.722 -15.961 4.747 1.00 85.75 272 VAL A C 1
ATOM 2114 O O . VAL A 1 272 ? -4.767 -16.427 4.306 1.00 85.75 272 VAL A O 1
ATOM 2117 N N . GLY A 1 273 ? -2.512 -16.467 4.508 1.00 81.81 273 GLY A N 1
ATOM 2118 C CA . GLY A 1 273 ? -2.257 -17.452 3.462 1.00 81.81 273 GLY A CA 1
ATOM 2119 C C . GLY A 1 273 ? -2.199 -16.787 2.087 1.00 81.81 273 GLY A C 1
ATOM 2120 O O . GLY A 1 273 ? -2.088 -15.568 1.989 1.00 81.81 273 GLY A O 1
ATOM 2121 N N . ASP A 1 274 ? -2.331 -17.585 1.033 1.00 83.50 274 ASP A N 1
ATOM 2122 C CA . ASP A 1 274 ? -2.396 -17.106 -0.357 1.00 83.50 274 ASP A CA 1
ATOM 2123 C C . ASP A 1 274 ? -3.827 -16.656 -0.736 1.00 83.50 274 ASP A C 1
ATOM 2125 O O . ASP A 1 274 ? -4.291 -16.827 -1.867 1.00 83.50 274 ASP A O 1
ATOM 2129 N N . THR A 1 275 ? -4.562 -16.109 0.241 1.00 87.94 275 THR A N 1
ATOM 2130 C CA . THR A 1 275 ? -5.940 -15.631 0.092 1.00 87.94 275 THR A CA 1
ATOM 2131 C C . THR A 1 275 ? -5.971 -14.111 -0.034 1.00 87.94 275 THR A C 1
ATOM 2133 O O . THR A 1 275 ? -5.319 -13.396 0.725 1.00 87.94 275 THR A O 1
ATOM 2136 N N . TYR A 1 276 ? -6.786 -13.602 -0.951 1.00 90.69 276 TYR A N 1
ATOM 2137 C CA . TYR A 1 276 ? -6.932 -12.183 -1.255 1.00 90.69 276 TYR A CA 1
ATOM 2138 C C . TYR A 1 276 ? -8.399 -11.773 -1.214 1.00 90.69 276 TYR A C 1
ATOM 2140 O O . TYR A 1 276 ? -9.276 -12.546 -1.588 1.00 90.69 276 TYR A O 1
ATOM 2148 N N . ILE A 1 277 ? -8.677 -10.546 -0.788 1.00 89.81 277 ILE A N 1
ATOM 2149 C CA . ILE A 1 277 ? -10.029 -9.998 -0.694 1.00 89.81 277 ILE A CA 1
ATOM 2150 C C . ILE A 1 277 ? -10.177 -8.848 -1.689 1.00 89.81 277 ILE A C 1
ATOM 2152 O O . ILE A 1 277 ? -9.422 -7.883 -1.628 1.00 89.81 277 ILE A O 1
ATOM 2156 N N . CYS A 1 278 ? -11.150 -8.934 -2.592 1.00 89.44 278 CYS A N 1
ATOM 2157 C CA . CYS A 1 278 ? -11.489 -7.860 -3.520 1.00 89.44 278 CYS A CA 1
ATOM 2158 C C . CYS A 1 278 ? -12.193 -6.717 -2.776 1.00 89.44 278 CYS A C 1
ATOM 2160 O O . CYS A 1 278 ? -13.220 -6.930 -2.132 1.00 89.44 278 CYS A O 1
ATOM 2162 N N . LEU A 1 279 ? -11.629 -5.514 -2.870 1.00 88.31 279 LEU A N 1
ATOM 2163 C CA . LEU A 1 279 ? -12.174 -4.279 -2.304 1.00 88.31 279 LEU A CA 1
ATOM 2164 C C . LEU A 1 279 ? -13.179 -3.592 -3.230 1.00 88.31 279 LEU A C 1
ATOM 2166 O O . LEU A 1 279 ? -13.921 -2.727 -2.776 1.00 88.31 279 LEU A O 1
ATOM 2170 N N . ILE A 1 280 ? -13.165 -3.947 -4.514 1.00 85.75 280 ILE A N 1
ATOM 2171 C CA . ILE A 1 280 ? -14.093 -3.422 -5.511 1.00 85.75 280 ILE A CA 1
ATOM 2172 C C . ILE A 1 280 ? -15.365 -4.270 -5.448 1.00 85.75 280 ILE A C 1
ATOM 2174 O O . ILE A 1 280 ? -15.304 -5.496 -5.598 1.00 85.75 280 ILE A O 1
ATOM 2178 N N . ASP A 1 281 ? -16.492 -3.615 -5.198 1.00 79.88 281 ASP A N 1
ATOM 2179 C CA . ASP A 1 281 ? -17.821 -4.205 -5.210 1.00 79.88 281 ASP A CA 1
ATOM 2180 C C . ASP A 1 281 ? -18.114 -4.713 -6.627 1.00 79.88 281 ASP A C 1
ATOM 2182 O O . ASP A 1 281 ? -17.871 -4.019 -7.618 1.00 79.88 281 ASP A O 1
ATOM 2186 N N . GLN A 1 282 ? -18.617 -5.944 -6.739 1.00 69.44 282 GLN A N 1
ATOM 2187 C CA . GLN A 1 282 ? -19.071 -6.437 -8.035 1.00 69.44 282 GLN A CA 1
ATOM 2188 C C . GLN A 1 282 ? -20.328 -5.657 -8.423 1.00 69.44 282 GLN A C 1
ATOM 2190 O O . GLN A 1 282 ? -21.240 -5.578 -7.593 1.00 69.44 282 GLN A O 1
ATOM 2195 N N . PRO A 1 283 ? -20.394 -5.078 -9.639 1.00 63.34 283 PRO A N 1
ATOM 2196 C CA . PRO A 1 283 ? -21.635 -4.493 -10.112 1.00 63.34 283 PRO A CA 1
ATOM 2197 C C . PRO A 1 283 ? -22.708 -5.575 -10.048 1.00 63.34 283 PRO A C 1
ATOM 2199 O O . PRO A 1 283 ? -22.444 -6.731 -10.401 1.00 63.34 283 PRO A O 1
ATOM 2202 N N . ASP A 1 284 ? -23.888 -5.208 -9.552 1.00 61.22 284 ASP A N 1
ATOM 2203 C CA . ASP A 1 284 ? -25.031 -6.104 -9.582 1.00 61.22 284 ASP A CA 1
ATOM 2204 C C . ASP A 1 284 ? -25.188 -6.594 -11.026 1.00 61.22 284 ASP A C 1
ATOM 2206 O O . ASP A 1 284 ? -25.131 -5.808 -11.978 1.00 61.22 284 ASP A O 1
ATOM 2210 N N . ASP A 1 285 ? -25.280 -7.914 -11.206 1.00 56.03 285 ASP A N 1
ATOM 2211 C CA . ASP A 1 285 ? -25.693 -8.490 -12.480 1.00 56.03 285 ASP A CA 1
ATOM 2212 C C . ASP A 1 285 ? -27.150 -8.054 -12.675 1.00 56.03 285 ASP A C 1
ATOM 2214 O O . ASP A 1 285 ? -28.078 -8.798 -12.360 1.00 56.03 285 ASP A O 1
ATOM 2218 N N . ASP A 1 286 ? -27.340 -6.825 -13.156 1.00 49.69 286 ASP A N 1
ATOM 2219 C CA . ASP A 1 286 ? -28.592 -6.308 -13.684 1.00 49.69 286 ASP A CA 1
ATOM 2220 C C . ASP A 1 286 ? -28.891 -7.131 -14.937 1.00 49.69 286 ASP A C 1
ATOM 2222 O O . ASP A 1 286 ? -28.615 -6.756 -16.076 1.00 49.69 286 ASP A O 1
ATOM 2226 N N . SER A 1 287 ? -29.364 -8.351 -14.718 1.00 46.16 287 SER A N 1
ATOM 2227 C CA . SER A 1 287 ? -30.096 -9.103 -15.709 1.00 46.16 287 SER A CA 1
ATOM 2228 C C . SER A 1 287 ? -31.469 -8.456 -15.807 1.00 46.16 287 SER A C 1
ATOM 2230 O O . SER A 1 287 ? -32.352 -8.864 -15.065 1.00 46.16 287 SER A O 1
ATOM 2232 N N . ASP A 1 288 ? -31.606 -7.437 -16.659 1.00 46.28 288 ASP A N 1
ATOM 2233 C CA . ASP A 1 288 ? -32.826 -7.058 -17.390 1.00 46.28 288 ASP A CA 1
ATOM 2234 C C . ASP A 1 288 ? -34.168 -7.271 -16.652 1.00 46.28 288 ASP A C 1
ATOM 2236 O O . ASP A 1 288 ? -35.122 -7.805 -17.223 1.00 46.28 288 ASP A O 1
ATOM 2240 N N . VAL A 1 289 ? -34.270 -6.901 -15.371 1.00 48.62 289 VAL A N 1
ATOM 2241 C CA . VAL A 1 289 ? -35.574 -6.825 -14.708 1.00 48.62 289 VAL A CA 1
ATOM 2242 C C . VAL A 1 289 ? -36.052 -5.395 -14.893 1.00 48.62 289 VAL A C 1
ATOM 2244 O O . VAL A 1 289 ? -35.709 -4.508 -14.116 1.00 48.62 289 VAL A O 1
ATOM 2247 N N . ASP A 1 290 ? -36.808 -5.188 -15.970 1.00 46.31 290 ASP A N 1
ATOM 2248 C CA . ASP A 1 290 ? -37.566 -3.975 -16.292 1.00 46.31 290 ASP A CA 1
ATOM 2249 C C . ASP A 1 290 ? -38.647 -3.680 -15.221 1.00 46.31 290 ASP A C 1
ATOM 2251 O O . ASP A 1 290 ? -39.840 -3.631 -15.516 1.00 46.31 290 ASP A O 1
ATOM 2255 N N . ASP A 1 291 ? -38.270 -3.512 -13.951 1.00 46.88 291 ASP A N 1
ATOM 2256 C CA . ASP A 1 291 ? -39.210 -3.192 -12.875 1.00 46.88 291 ASP A CA 1
ATOM 2257 C C . ASP A 1 291 ? -39.349 -1.669 -12.721 1.00 46.88 291 ASP A C 1
ATOM 2259 O O . ASP A 1 291 ? -38.716 -0.999 -11.902 1.00 46.88 291 ASP A O 1
ATOM 2263 N N . GLU A 1 292 ? -40.267 -1.124 -13.520 1.00 46.16 292 GLU A N 1
ATOM 2264 C CA . GLU A 1 292 ? -40.774 0.256 -13.511 1.00 46.16 292 GLU A CA 1
ATOM 2265 C C . GLU A 1 292 ? -41.500 0.672 -12.202 1.00 46.16 292 GLU A C 1
ATOM 2267 O O . GLU A 1 292 ? -42.125 1.730 -12.143 1.00 46.16 292 GLU A O 1
ATOM 2272 N N . SER A 1 293 ? -41.428 -0.106 -11.115 1.00 45.69 293 SER A N 1
ATOM 2273 C CA . SER A 1 293 ? -42.208 0.121 -9.885 1.00 45.69 293 SER A CA 1
ATOM 2274 C C . SER A 1 293 ? -41.375 0.506 -8.654 1.00 45.69 293 SER A C 1
ATOM 2276 O O . SER A 1 293 ? -41.642 0.039 -7.545 1.00 45.69 293 SER A O 1
ATOM 2278 N N . SER A 1 294 ? -40.366 1.365 -8.805 1.00 42.88 294 SER A N 1
ATOM 2279 C CA . SER A 1 294 ? -39.555 1.823 -7.667 1.00 42.88 294 SER A CA 1
ATOM 2280 C C . SER A 1 294 ? -40.284 2.877 -6.816 1.00 42.88 294 SER A C 1
ATOM 2282 O O . SER A 1 294 ? -40.216 4.086 -7.045 1.00 42.88 294 SER A O 1
ATOM 2284 N N . HIS A 1 295 ? -40.964 2.414 -5.762 1.00 46.44 295 HIS A N 1
ATOM 2285 C CA . HIS A 1 295 ? -41.354 3.266 -4.641 1.00 46.44 295 HIS A CA 1
ATOM 2286 C C . HIS A 1 295 ? -40.097 3.806 -3.920 1.00 46.44 295 HIS A C 1
ATOM 2288 O O . HIS A 1 295 ? -39.178 3.047 -3.614 1.00 46.44 295 HIS A O 1
ATOM 2294 N N . PRO A 1 296 ? -40.036 5.106 -3.571 1.00 46.31 296 PRO A N 1
ATOM 2295 C CA . PRO A 1 296 ? -38.851 5.724 -2.964 1.00 46.31 296 PRO A CA 1
ATOM 2296 C C . PRO A 1 296 ? -38.521 5.234 -1.540 1.00 46.31 296 PRO A C 1
ATOM 2298 O O . PRO A 1 296 ? -37.443 5.550 -1.038 1.00 46.31 296 PRO A O 1
ATOM 2301 N N . SER A 1 297 ? -39.409 4.466 -0.895 1.00 45.62 297 SER A N 1
ATOM 2302 C CA . SER A 1 297 ? -39.176 3.842 0.417 1.00 45.62 297 SER A CA 1
ATOM 2303 C C . SER A 1 297 ? -38.402 2.521 0.352 1.00 45.62 297 SER A C 1
ATOM 2305 O O . SER A 1 297 ? -37.861 2.110 1.373 1.00 45.62 297 SER A O 1
ATOM 2307 N N . ASP A 1 298 ? -38.289 1.903 -0.828 1.00 46.03 298 ASP A N 1
ATOM 2308 C CA . ASP A 1 298 ? -37.541 0.654 -1.059 1.00 46.03 298 ASP A CA 1
ATOM 2309 C C . ASP A 1 298 ? -36.092 0.907 -1.487 1.00 46.03 298 ASP A C 1
ATOM 2311 O O . ASP A 1 298 ? -35.449 0.052 -2.094 1.00 46.03 298 ASP A O 1
ATOM 2315 N N . ARG A 1 299 ? -35.541 2.087 -1.171 1.00 45.03 299 ARG A N 1
ATOM 2316 C CA . ARG A 1 299 ? -34.143 2.440 -1.457 1.00 45.03 299 ARG A CA 1
ATOM 2317 C C . ARG A 1 299 ? -33.169 1.651 -0.570 1.00 45.03 299 ARG A C 1
ATOM 2319 O O . ARG A 1 299 ? -32.597 2.161 0.386 1.00 45.03 299 ARG A O 1
ATOM 2326 N N . ALA A 1 300 ? -33.033 0.390 -0.967 1.00 49.44 300 ALA A N 1
ATOM 2327 C CA . ALA A 1 300 ? -31.890 -0.501 -0.957 1.00 49.44 300 ALA A CA 1
ATOM 2328 C C . ALA A 1 300 ? -31.173 -0.666 0.382 1.00 49.44 300 ALA A C 1
ATOM 2330 O O . ALA A 1 300 ? -30.167 -0.023 0.674 1.00 49.44 300 ALA A O 1
ATOM 2331 N N . ARG A 1 301 ? -31.653 -1.644 1.150 1.00 55.34 301 ARG A N 1
ATOM 2332 C CA . ARG A 1 301 ? -30.807 -2.355 2.105 1.00 55.34 301 ARG A CA 1
ATOM 2333 C C . ARG A 1 301 ? -30.087 -3.447 1.350 1.00 55.34 301 ARG A C 1
ATOM 2335 O O . ARG A 1 301 ? -30.702 -4.434 0.948 1.00 55.34 301 ARG A O 1
ATOM 2342 N N . ILE A 1 302 ? -28.801 -3.234 1.134 1.00 58.12 302 ILE A N 1
ATOM 2343 C CA . ILE A 1 302 ? -27.964 -4.179 0.410 1.00 58.12 302 ILE A CA 1
ATOM 2344 C C . ILE A 1 302 ? -27.197 -4.997 1.437 1.00 58.12 302 ILE A C 1
ATOM 2346 O O . ILE A 1 302 ? -26.614 -4.463 2.386 1.00 58.12 302 ILE A O 1
ATOM 2350 N N . THR A 1 303 ? -27.255 -6.309 1.255 1.00 55.16 303 THR A N 1
ATOM 2351 C CA . THR A 1 303 ? -26.579 -7.276 2.111 1.00 55.16 303 THR A CA 1
ATOM 2352 C C . THR A 1 303 ? -25.434 -7.890 1.338 1.00 55.16 303 THR A C 1
ATOM 2354 O O . THR A 1 303 ? -25.652 -8.339 0.216 1.00 55.16 303 THR A O 1
ATOM 2357 N N . TYR A 1 304 ? -24.257 -7.983 1.949 1.00 63.16 304 TYR A N 1
ATOM 2358 C CA . TYR A 1 304 ? -23.116 -8.672 1.353 1.00 63.16 304 TYR A CA 1
ATOM 2359 C C . TYR A 1 304 ? -22.681 -9.881 2.183 1.00 63.16 304 TYR A C 1
ATOM 2361 O O . TYR A 1 304 ? -22.618 -9.810 3.412 1.00 63.16 304 TYR A O 1
ATOM 2369 N N . ASN A 1 305 ? -22.338 -10.970 1.490 1.00 54.62 305 ASN A N 1
ATOM 2370 C CA . ASN A 1 305 ? -21.654 -12.138 2.051 1.00 54.62 305 ASN A CA 1
ATOM 2371 C C . ASN A 1 305 ? -20.404 -12.446 1.220 1.00 54.62 305 ASN A C 1
ATOM 2373 O O . ASN A 1 305 ? -20.400 -12.224 0.005 1.00 54.62 305 ASN A O 1
ATOM 2377 N N . TYR A 1 306 ? -19.384 -13.037 1.847 1.00 55.62 306 TYR A N 1
ATOM 2378 C CA . TYR A 1 306 ? -18.337 -13.711 1.083 1.00 55.62 306 TYR A CA 1
ATOM 2379 C C . TYR A 1 306 ? -18.850 -15.011 0.465 1.00 55.62 306 TYR A C 1
ATOM 2381 O O . TYR A 1 306 ? -19.345 -15.898 1.165 1.00 55.62 306 TYR A O 1
ATOM 2389 N N . GLU A 1 307 ? -18.621 -15.169 -0.837 1.00 51.97 307 GLU A N 1
ATOM 2390 C CA . GLU A 1 307 ? -18.555 -16.483 -1.472 1.00 51.97 307 GLU A CA 1
ATOM 2391 C C . GLU A 1 307 ? -17.101 -16.762 -1.881 1.00 51.97 307 GLU A C 1
ATOM 2393 O O . GLU A 1 307 ? -16.464 -15.909 -2.506 1.00 51.97 307 GLU A O 1
ATOM 2398 N N . PRO A 1 308 ? -16.538 -17.935 -1.536 1.00 43.38 308 PRO A N 1
ATOM 2399 C CA . PRO A 1 308 ? -15.192 -18.285 -1.958 1.00 43.38 308 PRO A CA 1
ATOM 2400 C C . PRO A 1 308 ? -15.123 -18.451 -3.481 1.00 43.38 308 PRO A C 1
ATOM 2402 O O . PRO A 1 308 ? -15.703 -19.375 -4.057 1.00 43.38 308 PRO A O 1
ATOM 2405 N N . GLY A 1 309 ? -14.368 -17.567 -4.131 1.00 45.84 309 GLY A N 1
ATOM 2406 C CA . GLY A 1 309 ? -13.961 -17.685 -5.522 1.00 45.84 309 GLY A CA 1
ATOM 2407 C C . GLY A 1 309 ? -12.656 -18.473 -5.615 1.00 45.84 309 GLY A C 1
ATOM 2408 O O . GLY A 1 309 ? -11.567 -17.954 -5.396 1.00 45.84 309 GLY A O 1
ATOM 2409 N N . LEU A 1 310 ? -12.735 -19.758 -5.954 1.00 38.75 310 LEU A N 1
ATOM 2410 C CA . LEU A 1 310 ? -11.533 -20.572 -6.158 1.00 38.75 310 LEU A CA 1
ATOM 2411 C C . LEU A 1 310 ? -10.896 -20.268 -7.525 1.00 38.75 310 LEU A C 1
ATOM 2413 O O . LEU A 1 310 ? -11.447 -20.660 -8.563 1.00 38.75 310 LEU A O 1
ATOM 2417 N N . LEU A 1 311 ? -9.684 -19.692 -7.551 1.00 41.72 311 LEU A N 1
ATOM 2418 C CA . LEU A 1 311 ? -8.835 -19.656 -8.754 1.00 41.72 311 LEU A CA 1
ATOM 2419 C C . LEU A 1 311 ? -8.196 -21.035 -8.968 1.00 41.72 311 LEU A C 1
ATOM 2421 O O . LEU A 1 311 ? -6.993 -21.243 -8.853 1.00 41.72 311 LEU A O 1
ATOM 2425 N N . ARG A 1 312 ? -9.026 -22.040 -9.270 1.00 35.38 312 ARG A N 1
ATOM 2426 C CA . ARG A 1 312 ? -8.570 -23.424 -9.447 1.00 35.38 312 ARG A CA 1
ATOM 2427 C C . ARG A 1 312 ? -8.472 -23.810 -10.920 1.00 35.38 312 ARG A C 1
ATOM 2429 O O . ARG A 1 312 ? -9.441 -23.727 -11.685 1.00 35.38 312 ARG A O 1
ATOM 2436 N N . ARG A 1 313 ? -7.326 -24.370 -11.322 1.00 35.66 313 ARG A N 1
ATOM 2437 C CA . ARG A 1 313 ? -7.123 -24.991 -12.642 1.00 35.66 313 ARG A CA 1
ATOM 2438 C C . ARG A 1 313 ? -7.892 -26.317 -12.749 1.00 35.66 313 ARG A C 1
ATOM 2440 O O . ARG A 1 313 ? -7.378 -27.386 -12.457 1.00 35.66 313 ARG A O 1
ATOM 2447 N N . GLY A 1 314 ? -9.136 -26.261 -13.223 1.00 34.03 314 GLY A N 1
ATOM 2448 C CA . GLY A 1 314 ? -9.908 -27.439 -13.666 1.00 34.03 314 GLY A CA 1
ATOM 2449 C C . GLY A 1 314 ? -10.162 -27.430 -15.179 1.00 34.03 314 GLY A C 1
ATOM 2450 O O . GLY A 1 314 ? -10.689 -26.446 -15.696 1.00 34.03 314 GLY A O 1
ATOM 2451 N N . ARG A 1 315 ? -9.834 -28.510 -15.900 1.00 41.47 315 ARG A N 1
ATOM 2452 C CA . ARG A 1 315 ? -9.930 -28.621 -17.377 1.00 41.47 315 ARG A CA 1
ATOM 2453 C C . ARG A 1 315 ? -11.339 -28.435 -17.983 1.00 41.47 315 ARG A C 1
ATOM 2455 O O . ARG A 1 315 ? -11.432 -28.255 -19.189 1.00 41.47 315 ARG A O 1
ATOM 2462 N N . ARG A 1 316 ? -12.423 -28.442 -17.193 1.00 34.19 316 ARG A N 1
ATOM 2463 C CA . ARG A 1 316 ? -13.813 -28.375 -17.704 1.00 34.19 316 ARG A CA 1
ATOM 2464 C C . ARG A 1 316 ? -14.537 -27.026 -17.568 1.00 34.19 316 ARG A C 1
ATOM 2466 O O . ARG A 1 316 ? -15.615 -26.890 -18.125 1.00 34.19 316 ARG A O 1
ATOM 2473 N N . SER A 1 317 ? -13.952 -26.012 -16.922 1.00 47.06 317 SER A N 1
ATOM 2474 C CA . SER A 1 317 ? -14.608 -24.697 -16.730 1.00 47.06 317 SER A CA 1
ATOM 2475 C C . SER A 1 317 ? -13.952 -23.553 -17.516 1.00 47.06 317 SER A C 1
ATOM 2477 O O . SER A 1 317 ? -14.096 -22.390 -17.170 1.00 47.06 317 SER A O 1
ATOM 2479 N N . ARG A 1 318 ? -13.208 -23.838 -18.593 1.00 43.38 318 ARG A N 1
ATOM 2480 C CA . ARG A 1 318 ? -12.538 -22.771 -19.359 1.00 43.38 318 ARG A CA 1
ATOM 2481 C C . ARG A 1 318 ? -13.531 -21.759 -19.954 1.00 43.38 318 ARG A C 1
ATOM 2483 O O . ARG A 1 318 ? -13.233 -20.579 -19.937 1.00 43.38 318 ARG A O 1
ATOM 2490 N N . ARG A 1 319 ? -14.732 -22.192 -20.367 1.00 44.59 319 ARG A N 1
ATOM 2491 C CA . ARG A 1 319 ? -15.781 -21.301 -20.908 1.00 44.59 319 ARG A CA 1
ATOM 2492 C C . ARG A 1 319 ? -16.520 -20.475 -19.849 1.00 44.59 319 ARG A C 1
ATOM 2494 O O . ARG A 1 319 ? -16.783 -19.314 -20.108 1.00 44.59 319 ARG A O 1
ATOM 2501 N N . LYS A 1 320 ? -16.823 -21.029 -18.665 1.00 45.22 320 LYS A N 1
ATOM 2502 C CA . LYS A 1 320 ? -17.422 -20.249 -17.559 1.00 45.22 320 LYS A CA 1
ATOM 2503 C C . LYS A 1 320 ? -16.410 -19.286 -16.930 1.00 45.22 320 LYS A C 1
ATOM 2505 O O . LYS A 1 320 ? -16.788 -18.183 -16.572 1.00 45.22 320 LYS A O 1
ATOM 2510 N N . ARG A 1 321 ? -15.129 -19.679 -16.869 1.00 44.91 321 ARG A N 1
ATOM 2511 C CA . ARG A 1 321 ? -14.020 -18.803 -16.464 1.00 44.91 321 ARG A CA 1
ATOM 2512 C C . ARG A 1 321 ? -13.792 -17.695 -17.471 1.00 44.91 321 ARG A C 1
ATOM 2514 O O . ARG A 1 321 ? -13.898 -16.551 -17.086 1.00 44.91 321 ARG A O 1
ATOM 2521 N N . GLU A 1 322 ? -13.561 -18.010 -18.743 1.00 42.97 322 GLU A N 1
ATOM 2522 C CA . GLU A 1 322 ? -13.432 -16.965 -19.762 1.00 42.97 322 GLU A CA 1
ATOM 2523 C C . GLU A 1 322 ? -14.680 -16.082 -19.807 1.00 42.97 322 GLU A C 1
ATOM 2525 O O . GLU A 1 322 ? -14.515 -14.919 -20.089 1.00 42.97 322 GLU A O 1
ATOM 2530 N N . ALA A 1 323 ? -15.887 -16.560 -19.476 1.00 43.34 323 ALA A N 1
ATOM 2531 C CA . ALA A 1 323 ? -17.081 -15.715 -19.393 1.00 43.34 323 ALA A CA 1
ATOM 2532 C C . ALA A 1 323 ? -17.153 -14.832 -18.132 1.00 43.34 323 ALA A C 1
ATOM 2534 O O . ALA A 1 323 ? -17.536 -13.685 -18.266 1.00 43.34 323 ALA A O 1
ATOM 2535 N N . GLN A 1 324 ? -16.779 -15.309 -16.937 1.00 43.38 324 GLN A N 1
ATOM 2536 C CA . GLN A 1 324 ? -16.717 -14.468 -15.722 1.00 43.38 324 GLN A CA 1
ATOM 2537 C C . GLN A 1 324 ? -15.554 -13.470 -15.767 1.00 43.38 324 GLN A C 1
ATOM 2539 O O . GLN A 1 324 ? -15.702 -12.327 -15.355 1.00 43.38 324 GLN A O 1
ATOM 2544 N N . TRP A 1 325 ? -14.413 -13.899 -16.305 1.00 51.34 325 TRP A N 1
ATOM 2545 C CA . TRP A 1 325 ? -13.240 -13.060 -16.531 1.00 51.34 325 TRP A CA 1
ATOM 2546 C C . TRP A 1 325 ? -13.485 -12.053 -17.649 1.00 51.34 325 TRP A C 1
ATOM 2548 O O . TRP A 1 325 ? -13.243 -10.876 -17.436 1.00 51.34 325 TRP A O 1
ATOM 2558 N N . ARG A 1 326 ? -14.080 -12.473 -18.776 1.00 40.62 326 ARG A N 1
ATOM 2559 C CA . ARG A 1 326 ? -14.539 -11.547 -19.819 1.00 40.62 326 ARG A CA 1
ATOM 2560 C C . ARG A 1 326 ? -15.701 -10.684 -19.365 1.00 40.62 326 ARG A C 1
ATOM 2562 O O . ARG A 1 326 ? -15.818 -9.595 -19.877 1.00 40.62 326 ARG A O 1
ATOM 2569 N N . ALA A 1 327 ? -16.554 -11.109 -18.437 1.00 41.19 327 ALA A N 1
ATOM 2570 C CA . ALA A 1 327 ? -17.583 -10.232 -17.881 1.00 41.19 327 ALA A CA 1
ATOM 2571 C C . ALA A 1 327 ? -16.954 -9.137 -17.008 1.00 41.19 327 ALA A C 1
ATOM 2573 O O . ALA A 1 327 ? -17.377 -7.995 -17.114 1.00 41.19 327 ALA A O 1
ATOM 2574 N N . MET A 1 328 ? -15.908 -9.452 -16.231 1.00 41.38 328 MET A N 1
ATOM 2575 C CA . MET A 1 328 ? -15.106 -8.447 -15.516 1.00 41.38 328 MET A CA 1
ATOM 2576 C C . MET A 1 328 ? -14.262 -7.565 -16.464 1.00 41.38 328 MET A C 1
ATOM 2578 O O . MET A 1 328 ? -14.204 -6.359 -16.261 1.00 41.38 328 MET A O 1
ATOM 2582 N N . GLU A 1 329 ? -13.665 -8.123 -17.526 1.00 44.62 329 GLU A N 1
ATOM 2583 C CA . GLU A 1 329 ? -12.878 -7.381 -18.534 1.00 44.62 329 GLU A CA 1
ATOM 2584 C C . GLU A 1 329 ? -13.748 -6.532 -19.486 1.00 44.62 329 GLU A C 1
ATOM 2586 O O . GLU A 1 329 ? -13.397 -5.388 -19.761 1.00 44.62 329 GLU A O 1
ATOM 2591 N N . LEU A 1 330 ? -14.875 -7.054 -19.998 1.00 38.97 330 LEU A N 1
ATOM 2592 C CA . LEU A 1 330 ? -15.731 -6.374 -20.987 1.00 38.97 330 LEU A CA 1
ATOM 2593 C C . LEU A 1 330 ? -16.715 -5.368 -20.382 1.00 38.97 330 LEU A C 1
ATOM 2595 O O . LEU A 1 330 ? -17.138 -4.481 -21.118 1.00 38.97 330 LEU A O 1
ATOM 2599 N N . ARG A 1 331 ? -17.134 -5.489 -19.111 1.00 41.03 331 ARG A N 1
ATOM 2600 C CA . ARG A 1 331 ? -18.136 -4.554 -18.557 1.00 41.03 331 ARG A CA 1
ATOM 2601 C C . ARG A 1 331 ? -17.549 -3.276 -17.956 1.00 41.03 331 ARG A C 1
ATOM 2603 O O . ARG A 1 331 ? -18.287 -2.301 -17.894 1.00 41.03 331 ARG A O 1
ATOM 2610 N N . GLU A 1 332 ? -16.271 -3.233 -17.561 1.00 42.06 332 GLU A N 1
ATOM 2611 C CA . GLU A 1 332 ? -15.717 -2.045 -16.876 1.00 42.06 332 GLU A CA 1
ATOM 2612 C C . GLU A 1 332 ? -14.466 -1.402 -17.507 1.00 42.06 332 GLU A C 1
ATOM 2614 O O . GLU A 1 332 ? -14.065 -0.337 -17.044 1.00 42.06 332 GLU A O 1
ATOM 2619 N N . GLY A 1 333 ? -13.807 -1.986 -18.519 1.00 42.19 333 GLY A N 1
ATOM 2620 C CA . GLY A 1 333 ? -12.551 -1.415 -19.059 1.00 42.19 333 GLY A CA 1
ATOM 2621 C C . GLY A 1 333 ? -11.421 -1.299 -18.012 1.00 42.19 333 GLY A C 1
ATOM 2622 O O . GLY A 1 333 ? -10.428 -0.591 -18.188 1.00 42.19 333 GLY A O 1
ATOM 2623 N N . ARG A 1 334 ? -11.565 -1.975 -16.866 1.00 47.12 334 ARG A N 1
ATOM 2624 C CA . ARG A 1 334 ? -10.666 -1.872 -15.714 1.00 47.12 334 ARG A CA 1
ATOM 2625 C C . ARG A 1 334 ? -9.669 -3.025 -15.726 1.00 47.12 334 ARG A C 1
ATOM 2627 O O . ARG A 1 334 ? -9.972 -4.103 -15.242 1.00 47.12 334 ARG A O 1
ATOM 2634 N N . LEU A 1 335 ? -8.463 -2.733 -16.223 1.00 45.88 335 LEU A N 1
ATOM 2635 C CA . LEU A 1 335 ? -7.293 -3.622 -16.328 1.00 45.88 335 LEU A CA 1
ATOM 2636 C C . LEU A 1 335 ? -7.543 -4.950 -17.057 1.00 45.88 335 LEU A C 1
ATOM 2638 O O . LEU A 1 335 ? -8.197 -5.855 -16.551 1.00 45.88 335 LEU A O 1
ATOM 2642 N N . ASP A 1 336 ? -6.842 -5.129 -18.173 1.00 51.12 336 ASP A N 1
ATOM 2643 C CA . ASP A 1 336 ? -6.547 -6.456 -18.701 1.00 51.12 336 ASP A CA 1
ATOM 2644 C C . ASP A 1 336 ? -5.656 -7.206 -17.690 1.00 51.12 336 ASP A C 1
ATOM 2646 O O . ASP A 1 336 ? -4.428 -7.104 -17.693 1.00 51.12 336 ASP A O 1
ATOM 2650 N N . ILE A 1 337 ? -6.270 -7.949 -16.766 1.00 52.22 337 ILE A N 1
ATOM 2651 C CA . ILE A 1 337 ? -5.553 -8.850 -15.852 1.00 52.22 337 ILE A CA 1
ATOM 2652 C C . ILE A 1 337 ? -4.804 -9.924 -16.665 1.00 52.22 337 ILE A C 1
ATOM 2654 O O . ILE A 1 337 ? -3.808 -10.471 -16.181 1.00 52.22 337 ILE A O 1
ATOM 2658 N N . GLY A 1 338 ? -5.189 -10.171 -17.925 1.00 54.00 338 GLY A N 1
ATOM 2659 C CA . GLY A 1 338 ? -4.408 -10.940 -18.893 1.00 54.00 338 GLY A CA 1
ATOM 2660 C C . GLY A 1 338 ? -2.968 -10.438 -19.036 1.00 54.00 338 GLY A C 1
ATOM 2661 O O . GLY A 1 338 ? -2.044 -11.254 -19.080 1.00 54.00 338 GLY A O 1
ATOM 2662 N N . SER A 1 339 ? -2.740 -9.126 -18.937 1.00 54.34 339 SER A N 1
ATOM 2663 C CA . SER A 1 339 ? -1.401 -8.522 -18.889 1.00 54.34 339 SER A CA 1
ATOM 2664 C C . SER A 1 339 ? -0.582 -8.988 -17.676 1.00 54.34 339 SER A C 1
ATOM 2666 O O . SER A 1 339 ? 0.635 -9.165 -17.764 1.00 54.34 339 SER A O 1
ATOM 2668 N N . LEU A 1 340 ? -1.241 -9.211 -16.533 1.00 59.88 340 LEU A N 1
ATOM 2669 C CA . LEU A 1 340 ? -0.637 -9.663 -15.271 1.00 59.88 340 LEU A CA 1
ATOM 2670 C C . LEU A 1 340 ? -0.635 -11.192 -15.120 1.00 59.88 340 LEU A C 1
ATOM 2672 O O . LEU A 1 340 ? 0.043 -11.722 -14.239 1.00 59.88 340 LEU A O 1
ATOM 2676 N N . HIS A 1 341 ? -1.304 -11.925 -16.013 1.00 63.69 341 HIS A N 1
ATOM 2677 C CA . HIS A 1 341 ? -1.348 -13.391 -16.024 1.00 63.69 341 HIS A CA 1
ATOM 2678 C C . HIS A 1 341 ? 0.057 -14.020 -16.113 1.00 63.69 341 HIS A C 1
ATOM 2680 O O . HIS A 1 341 ? 0.273 -15.166 -15.711 1.00 63.69 341 HIS A O 1
ATOM 2686 N N . HIS A 1 342 ? 1.047 -13.282 -16.620 1.00 62.09 342 HIS A N 1
ATOM 2687 C CA . HIS A 1 342 ? 2.441 -13.721 -16.634 1.00 62.09 342 HIS A CA 1
ATOM 2688 C C . HIS A 1 342 ? 3.104 -13.761 -15.248 1.00 62.09 342 HIS A C 1
ATOM 2690 O O . HIS A 1 342 ? 4.036 -14.549 -15.079 1.00 62.09 342 HIS A O 1
ATOM 2696 N N . LEU A 1 343 ? 2.633 -12.955 -14.287 1.00 58.78 343 LEU A N 1
ATOM 2697 C CA . LEU A 1 343 ? 3.076 -12.975 -12.884 1.00 58.78 343 LEU A CA 1
ATOM 2698 C C . LEU A 1 343 ? 2.373 -14.069 -12.088 1.00 58.78 343 LEU A C 1
ATOM 2700 O O . LEU A 1 343 ? 2.995 -14.711 -11.256 1.00 58.78 343 LEU A O 1
ATOM 2704 N N . LEU A 1 344 ? 1.096 -14.309 -12.382 1.00 63.97 344 LEU A N 1
ATOM 2705 C CA . LEU A 1 344 ? 0.219 -15.227 -11.648 1.00 63.97 344 LEU A CA 1
ATOM 2706 C C . LEU A 1 344 ? 0.441 -16.709 -12.013 1.00 63.97 344 LEU A C 1
ATOM 2708 O O . LEU A 1 344 ? -0.485 -17.519 -11.951 1.00 63.97 344 LEU A O 1
ATOM 2712 N N . LYS A 1 345 ? 1.637 -17.089 -12.480 1.00 56.69 345 LYS A N 1
ATOM 2713 C CA . LYS A 1 345 ? 1.892 -18.470 -12.913 1.00 56.69 345 LYS A CA 1
ATOM 2714 C C . LYS A 1 345 ? 1.844 -19.430 -11.720 1.00 56.69 345 LYS A C 1
ATOM 2716 O O . LYS A 1 345 ? 2.582 -19.265 -10.763 1.00 56.69 345 LYS A O 1
ATOM 2721 N N . ASP A 1 346 ? 1.031 -20.476 -11.859 1.00 52.69 346 ASP A N 1
ATOM 2722 C CA . ASP A 1 346 ? 0.989 -21.697 -11.033 1.00 52.69 346 ASP A CA 1
ATOM 2723 C C . ASP A 1 346 ? 0.624 -21.563 -9.537 1.00 52.69 346 ASP A C 1
ATOM 2725 O O . ASP A 1 346 ? 0.441 -22.592 -8.883 1.00 52.69 346 ASP A O 1
ATOM 2729 N N . GLU A 1 347 ? 0.399 -20.359 -9.007 1.00 55.34 347 GLU A N 1
ATOM 2730 C CA . GLU A 1 347 ? -0.069 -20.173 -7.625 1.00 55.34 347 GLU A CA 1
ATOM 2731 C C . GLU A 1 347 ? -1.591 -20.369 -7.500 1.00 55.34 347 GLU A C 1
ATOM 2733 O O . GLU A 1 347 ? -2.390 -19.832 -8.273 1.00 55.34 347 GLU A O 1
ATOM 2738 N N . GLN A 1 348 ? -2.009 -21.181 -6.522 1.00 64.94 348 GLN A N 1
ATOM 2739 C CA . GLN A 1 348 ? -3.418 -21.365 -6.161 1.00 64.94 348 GLN A CA 1
ATOM 2740 C C . GLN A 1 348 ? -3.868 -20.187 -5.303 1.00 64.94 348 GLN A C 1
ATOM 2742 O O . GLN A 1 348 ? -3.977 -20.300 -4.088 1.00 64.94 348 GLN A O 1
ATOM 2747 N N . LEU A 1 349 ? -4.104 -19.051 -5.946 1.00 72.38 349 LEU A N 1
ATOM 2748 C CA . LEU A 1 349 ? -4.608 -17.872 -5.259 1.00 72.38 349 LEU A CA 1
ATOM 2749 C C . LEU A 1 349 ? -6.088 -18.091 -4.920 1.00 72.38 349 LEU A C 1
ATOM 2751 O O . LEU A 1 349 ? -6.894 -18.455 -5.775 1.00 72.38 349 LEU A O 1
ATOM 2755 N N . GLU A 1 350 ? -6.482 -17.885 -3.675 1.00 77.69 350 GLU A N 1
ATOM 2756 C CA . GLU A 1 350 ? -7.902 -17.874 -3.324 1.00 77.69 350 GLU A CA 1
ATOM 2757 C C . GLU A 1 350 ? -8.375 -16.429 -3.287 1.00 77.69 350 GLU A C 1
ATOM 2759 O O . GLU A 1 350 ? -7.804 -15.617 -2.567 1.00 77.69 350 GLU A O 1
ATOM 2764 N N . SER A 1 351 ? -9.396 -16.079 -4.070 1.00 78.06 351 SER A N 1
ATOM 2765 C CA . SER A 1 351 ? -9.973 -14.739 -4.019 1.00 78.06 351 SER A CA 1
ATOM 2766 C C . SER A 1 351 ? -11.356 -14.770 -3.379 1.00 78.06 351 SER A C 1
ATOM 2768 O O . SER A 1 351 ? -12.212 -15.602 -3.681 1.00 78.06 351 SER A O 1
ATOM 2770 N N . LEU A 1 352 ? -11.573 -13.847 -2.453 1.00 80.19 352 LEU A N 1
ATOM 2771 C CA . LEU A 1 352 ? -12.850 -13.592 -1.811 1.00 80.19 352 LEU A CA 1
ATOM 2772 C C . LEU A 1 352 ? -13.386 -12.279 -2.369 1.00 80.19 352 LEU A C 1
ATOM 2774 O O . LEU A 1 352 ? -12.673 -11.278 -2.387 1.00 80.19 352 LEU A O 1
ATOM 2778 N N . ALA A 1 353 ? -14.627 -12.281 -2.834 1.00 80.44 353 ALA A N 1
ATOM 2779 C CA . ALA A 1 353 ? -15.299 -11.079 -3.304 1.00 80.44 353 ALA A CA 1
ATOM 2780 C C . ALA A 1 353 ? -16.603 -10.892 -2.536 1.00 80.44 353 ALA A C 1
ATOM 2782 O O . ALA A 1 353 ? -17.236 -11.865 -2.113 1.00 80.44 353 ALA A O 1
ATOM 2783 N N . PHE A 1 354 ? -16.987 -9.634 -2.355 1.00 78.12 354 PHE A N 1
ATOM 2784 C CA . PHE A 1 354 ? -18.293 -9.301 -1.822 1.00 78.12 354 PHE A CA 1
ATOM 2785 C C . PHE A 1 354 ? -19.333 -9.470 -2.916 1.00 78.12 354 PHE A C 1
ATOM 2787 O O . PHE A 1 354 ? -19.197 -8.925 -4.010 1.00 78.12 354 PHE A O 1
ATOM 2794 N N . ARG A 1 355 ? -20.376 -10.232 -2.598 1.00 75.81 355 ARG A N 1
ATOM 2795 C CA . ARG A 1 355 ? -21.526 -10.406 -3.471 1.00 75.81 355 ARG A CA 1
ATOM 2796 C C . ARG A 1 355 ? -22.775 -9.917 -2.767 1.00 75.81 355 ARG A C 1
ATOM 2798 O O . ARG A 1 355 ? -22.987 -10.243 -1.595 1.00 75.81 355 ARG A O 1
ATOM 2805 N N . THR A 1 356 ? -23.597 -9.175 -3.495 1.00 76.88 356 THR A N 1
ATOM 2806 C CA . THR A 1 356 ? -24.935 -8.809 -3.052 1.00 76.88 356 THR A CA 1
ATOM 2807 C C . THR A 1 356 ? -25.781 -10.069 -2.896 1.00 76.88 356 THR A C 1
ATOM 2809 O O . THR A 1 356 ? -25.852 -10.947 -3.760 1.00 76.88 356 THR A O 1
ATOM 2812 N N . VAL A 1 357 ? -26.379 -10.215 -1.723 1.00 75.69 357 VAL A N 1
ATOM 2813 C CA . VAL A 1 357 ? -27.226 -11.354 -1.387 1.00 75.69 357 VAL A CA 1
ATOM 2814 C C . VAL A 1 357 ? -28.663 -10.945 -1.668 1.00 75.69 357 VAL A C 1
ATOM 2816 O O . VAL A 1 357 ? -29.103 -9.930 -1.122 1.00 75.69 357 VAL A O 1
ATOM 2819 N N . PRO A 1 358 ? -29.425 -11.734 -2.447 1.00 74.31 358 PRO A N 1
ATOM 2820 C CA . PRO A 1 358 ? -30.840 -11.478 -2.634 1.00 74.31 358 PRO A CA 1
ATOM 2821 C C . PRO A 1 358 ? -31.539 -11.408 -1.280 1.00 74.31 358 PRO A C 1
ATOM 2823 O O . PRO A 1 358 ? -31.420 -12.309 -0.441 1.00 74.31 358 PRO A O 1
ATOM 2826 N N . SER A 1 359 ? -32.273 -10.323 -1.084 1.00 74.25 359 SER A N 1
ATOM 2827 C CA . SER A 1 359 ? -33.002 -9.996 0.133 1.00 74.25 359 SER A CA 1
ATOM 2828 C C . SER A 1 359 ? -34.119 -11.011 0.404 1.00 74.25 359 SER A C 1
ATOM 2830 O O . SER A 1 359 ? -35.287 -10.792 0.086 1.00 74.25 359 SER A O 1
ATOM 2832 N N . SER A 1 360 ? -33.776 -12.160 0.995 1.00 83.81 360 SER A N 1
ATOM 2833 C CA . SER A 1 360 ? -34.778 -13.096 1.516 1.00 83.81 360 SER A CA 1
ATOM 2834 C C . SER A 1 360 ? -35.582 -12.408 2.620 1.00 83.81 360 SER A C 1
ATOM 2836 O O . SER A 1 360 ? -35.022 -11.663 3.426 1.00 83.81 360 SER A O 1
ATOM 2838 N N . ARG A 1 361 ? -36.891 -12.676 2.703 1.00 82.94 361 ARG A N 1
ATOM 2839 C CA . ARG A 1 361 ? -37.767 -12.047 3.712 1.00 82.94 361 ARG A CA 1
ATOM 2840 C C . ARG A 1 361 ? -37.245 -12.209 5.144 1.00 82.94 361 ARG A C 1
ATOM 2842 O O . ARG A 1 361 ? -37.387 -11.293 5.944 1.00 82.94 361 ARG A O 1
ATOM 2849 N N . SER A 1 362 ? -36.620 -13.345 5.463 1.00 87.56 362 SER A N 1
ATOM 2850 C CA . SER A 1 362 ? -36.016 -13.589 6.778 1.00 87.56 362 SER A CA 1
ATOM 2851 C C . SER A 1 362 ? -34.825 -12.676 7.058 1.00 87.56 362 SER A C 1
ATOM 2853 O O . SER A 1 362 ? -34.703 -12.159 8.162 1.00 87.56 362 SER A O 1
ATOM 2855 N N . LEU A 1 363 ? -33.971 -12.461 6.057 1.00 84.94 363 LEU A N 1
ATOM 2856 C CA . LEU A 1 363 ? -32.785 -11.622 6.185 1.00 84.94 363 LEU A CA 1
ATOM 2857 C C . LEU A 1 363 ? -33.175 -10.141 6.268 1.00 84.94 363 LEU A C 1
ATOM 2859 O O . LEU A 1 363 ? -32.654 -9.412 7.106 1.00 84.94 363 LEU A O 1
ATOM 2863 N N . VAL A 1 364 ? -34.159 -9.716 5.468 1.00 83.88 364 VAL A N 1
ATOM 2864 C CA . VAL A 1 364 ? -34.731 -8.364 5.564 1.00 83.88 364 VAL A CA 1
ATOM 2865 C C . VAL A 1 364 ? -35.291 -8.118 6.961 1.00 83.88 364 VAL A C 1
ATOM 2867 O O . VAL A 1 364 ? -34.941 -7.113 7.567 1.00 83.88 364 VAL A O 1
ATOM 2870 N N . ALA A 1 365 ? -36.082 -9.049 7.503 1.00 87.38 365 ALA A N 1
ATOM 2871 C CA . ALA A 1 365 ? -36.642 -8.934 8.850 1.00 87.38 365 ALA A CA 1
ATOM 2872 C C . ALA A 1 365 ? -35.566 -8.908 9.954 1.00 87.38 365 ALA A C 1
ATOM 2874 O O . ALA A 1 365 ? -35.771 -8.304 11.006 1.00 87.38 365 ALA A O 1
ATOM 2875 N N . GLU A 1 366 ? -34.418 -9.558 9.744 1.00 89.06 366 GLU A N 1
ATOM 2876 C CA . GLU A 1 366 ? -33.276 -9.484 10.659 1.00 89.06 366 GLU A CA 1
ATOM 2877 C C . GLU A 1 366 ? -32.628 -8.095 10.626 1.00 89.06 366 GLU A C 1
ATOM 2879 O O . GLU A 1 366 ? -32.439 -7.486 11.677 1.00 89.06 366 GLU A O 1
ATOM 2884 N N . ILE A 1 367 ? -32.375 -7.555 9.429 1.00 88.00 367 ILE A N 1
ATOM 2885 C CA . ILE A 1 367 ? -31.771 -6.228 9.239 1.00 88.00 367 ILE A CA 1
ATOM 2886 C C . ILE A 1 367 ? -32.736 -5.095 9.630 1.00 88.00 367 ILE A C 1
ATOM 2888 O O . ILE A 1 367 ? -32.298 -4.072 10.154 1.00 88.00 367 ILE A O 1
ATOM 2892 N N . GLU A 1 368 ? -34.050 -5.270 9.440 1.00 88.44 368 GLU A N 1
ATOM 2893 C CA . GLU A 1 368 ? -35.103 -4.325 9.860 1.00 88.44 368 GLU A CA 1
ATOM 2894 C C . GLU A 1 368 ? -35.000 -3.931 11.324 1.00 88.44 368 GLU A C 1
ATOM 2896 O O . GLU A 1 368 ? -35.303 -2.790 11.661 1.00 88.44 368 GLU A O 1
ATOM 2901 N N . LYS A 1 369 ? -34.507 -4.829 12.179 1.00 90.19 369 LYS A N 1
ATOM 2902 C CA . LYS A 1 369 ? -34.317 -4.555 13.606 1.00 90.19 369 LYS A CA 1
ATOM 2903 C C . LYS A 1 369 ? -33.274 -3.472 13.873 1.00 90.19 369 LYS A C 1
ATOM 2905 O O . LYS A 1 369 ? -33.335 -2.819 14.911 1.00 90.19 369 LYS A O 1
ATOM 2910 N N . PHE A 1 370 ? -32.313 -3.303 12.967 1.00 88.06 370 PHE A N 1
ATOM 2911 C CA . PHE A 1 370 ? -31.187 -2.379 13.121 1.00 88.06 370 PHE A CA 1
ATOM 2912 C C . PHE A 1 370 ? -31.291 -1.160 12.206 1.00 88.06 370 PHE A C 1
ATOM 2914 O O . PHE A 1 370 ? -30.552 -0.189 12.387 1.00 88.06 370 PHE A O 1
ATOM 2921 N N . ALA A 1 371 ? -32.195 -1.197 11.230 1.00 85.38 371 ALA A N 1
ATOM 2922 C CA . ALA A 1 371 ? -32.379 -0.105 10.295 1.00 85.38 371 ALA A CA 1
ATOM 2923 C C . ALA A 1 371 ? -32.827 1.172 11.016 1.00 85.38 371 ALA A C 1
ATOM 2925 O O . ALA A 1 371 ? -33.763 1.156 11.815 1.00 85.38 371 ALA A O 1
ATOM 2926 N N . GLY A 1 372 ? -32.127 2.281 10.772 1.00 83.00 372 GLY A N 1
ATOM 2927 C CA . GLY A 1 372 ? -32.371 3.550 11.463 1.00 83.00 372 GLY A CA 1
ATOM 2928 C C . GLY A 1 372 ? -31.894 3.603 12.921 1.00 83.00 372 GLY A C 1
ATOM 2929 O O . GLY A 1 372 ? -31.933 4.673 13.528 1.00 83.00 372 GLY A O 1
ATOM 2930 N N . ALA A 1 373 ? -31.395 2.502 13.496 1.00 87.12 373 ALA A N 1
ATOM 2931 C CA . ALA A 1 373 ? -30.740 2.542 14.801 1.00 87.12 373 ALA A CA 1
ATOM 2932 C C . ALA A 1 373 ? -29.410 3.306 14.707 1.00 87.12 373 ALA A C 1
ATOM 2934 O O . ALA A 1 373 ? -28.730 3.279 13.678 1.00 87.12 373 ALA A O 1
ATOM 2935 N N . THR A 1 374 ? -28.987 3.960 15.789 1.00 84.19 374 THR A N 1
ATOM 2936 C CA . THR A 1 374 ? -27.704 4.684 15.814 1.00 84.19 374 THR A CA 1
ATOM 2937 C C . THR A 1 374 ? -26.508 3.737 15.684 1.00 84.19 374 THR A C 1
ATOM 2939 O O . THR A 1 374 ? -25.503 4.096 15.077 1.00 84.19 374 THR A O 1
ATOM 2942 N N . PHE A 1 375 ? -26.619 2.525 16.231 1.00 83.94 375 PHE A N 1
ATOM 2943 C CA . PHE A 1 375 ? -25.581 1.499 16.214 1.00 83.94 375 PHE A CA 1
ATOM 2944 C C . PHE A 1 375 ? -26.204 0.106 16.102 1.00 83.94 375 PHE A C 1
ATOM 2946 O O . PHE A 1 375 ? -27.317 -0.128 16.575 1.00 83.94 375 PHE A O 1
ATOM 2953 N N . VAL A 1 376 ? -25.465 -0.817 15.486 1.00 89.75 376 VAL A N 1
ATOM 2954 C CA . VAL A 1 376 ? -25.790 -2.247 15.517 1.00 89.75 376 VAL A CA 1
ATOM 2955 C C . VAL A 1 376 ? -25.198 -2.828 16.807 1.00 89.75 376 VAL A C 1
ATOM 2957 O O . VAL A 1 376 ? -24.011 -2.595 17.056 1.00 89.75 376 VAL A O 1
ATOM 2960 N N . PRO A 1 377 ? -25.975 -3.538 17.646 1.00 90.19 377 PRO A N 1
ATOM 2961 C CA . PRO A 1 377 ? -25.470 -4.042 18.918 1.00 90.19 377 PRO A CA 1
ATOM 2962 C C . PRO A 1 377 ? -24.224 -4.943 18.760 1.00 90.19 377 PRO A C 1
ATOM 2964 O O . PRO A 1 377 ? -24.179 -5.769 17.842 1.00 90.19 377 PRO A O 1
ATOM 2967 N N . PRO A 1 378 ? -23.236 -4.872 19.678 1.00 87.31 378 PRO A N 1
A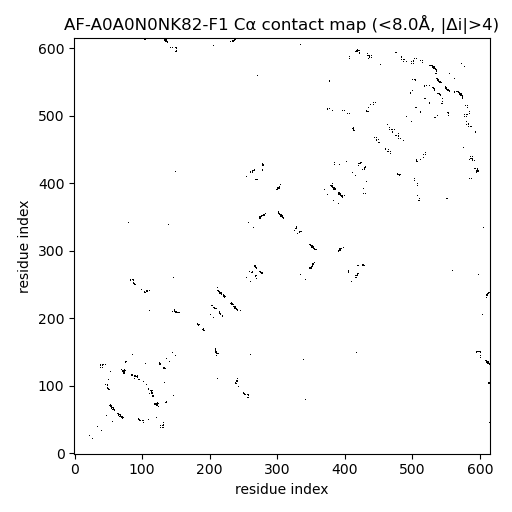TOM 2968 C CA . PRO A 1 378 ? -21.964 -5.603 19.583 1.00 87.31 378 PRO A CA 1
ATOM 2969 C C . PRO A 1 378 ? -22.041 -7.130 19.566 1.00 87.31 378 PRO A C 1
ATOM 2971 O O . PRO A 1 378 ? -21.013 -7.770 19.367 1.00 87.31 378 PRO A O 1
ATOM 2974 N N . LEU A 1 379 ? -23.221 -7.718 19.778 1.00 88.50 379 LEU A N 1
ATOM 2975 C CA . LEU A 1 379 ? -23.447 -9.167 19.775 1.00 88.50 379 LEU A CA 1
ATOM 2976 C C . LEU A 1 379 ? -24.122 -9.669 18.488 1.00 88.50 379 LEU A C 1
ATOM 2978 O O . LEU A 1 379 ? -24.054 -10.853 18.199 1.00 88.50 379 LEU A O 1
ATOM 2982 N N . GLU A 1 380 ? -24.651 -8.781 17.643 1.00 92.81 380 GLU A N 1
ATOM 2983 C CA . GLU A 1 380 ? -25.394 -9.158 16.427 1.00 92.81 380 GLU A CA 1
ATOM 2984 C C . GLU A 1 380 ? -24.514 -9.566 15.239 1.00 92.81 380 GLU A C 1
ATOM 2986 O O . GLU A 1 380 ? -23.496 -8.951 14.963 1.00 92.81 380 GLU A O 1
ATOM 2991 N N . ASN A 1 381 ? -24.925 -10.529 14.422 1.00 91.56 381 ASN A N 1
ATOM 2992 C CA . ASN A 1 381 ? -24.074 -11.039 13.332 1.00 91.56 381 ASN A CA 1
ATOM 2993 C C . ASN A 1 381 ? -23.791 -10.044 12.188 1.00 91.56 381 ASN A C 1
ATOM 2995 O O . ASN A 1 381 ? -23.093 -10.395 11.236 1.00 91.56 381 ASN A O 1
ATOM 2999 N N . TRP A 1 382 ? -24.298 -8.816 12.274 1.00 92.00 382 TRP A N 1
ATOM 3000 C CA . TRP A 1 382 ? -24.233 -7.798 11.235 1.00 92.00 382 TRP A CA 1
ATOM 3001 C C . TRP A 1 382 ? -23.451 -6.569 11.682 1.00 92.00 382 TRP A C 1
ATOM 3003 O O . TRP A 1 382 ? -23.437 -6.191 12.853 1.00 92.00 382 TRP A O 1
ATOM 3013 N N . ILE A 1 383 ? -22.810 -5.924 10.715 1.00 91.81 383 ILE A N 1
ATOM 3014 C CA . ILE A 1 383 ? -22.103 -4.658 10.868 1.00 91.81 383 ILE A CA 1
ATOM 3015 C C . ILE A 1 383 ? -22.584 -3.716 9.775 1.00 91.81 383 ILE A C 1
ATOM 3017 O O . ILE A 1 383 ? -22.711 -4.105 8.614 1.00 91.81 383 ILE A O 1
ATOM 3021 N N . ARG A 1 384 ? -22.847 -2.465 10.153 1.00 90.50 384 ARG A N 1
ATOM 3022 C CA . ARG A 1 384 ? -23.167 -1.403 9.203 1.00 90.50 384 ARG A CA 1
ATOM 3023 C C . ARG A 1 384 ? -21.871 -0.904 8.564 1.00 90.50 384 ARG A C 1
ATOM 3025 O O . ARG A 1 384 ? -21.075 -0.261 9.238 1.00 90.50 384 ARG A O 1
ATOM 3032 N N . ALA A 1 385 ? -21.677 -1.188 7.280 1.00 87.12 385 ALA A N 1
ATOM 3033 C CA . ALA A 1 385 ? -20.509 -0.745 6.515 1.00 87.12 385 ALA A CA 1
ATOM 3034 C C . ALA A 1 385 ? -20.671 0.672 5.942 1.00 87.12 385 ALA A C 1
ATOM 3036 O O . ALA A 1 385 ? -19.685 1.372 5.723 1.00 87.12 385 ALA A O 1
ATOM 3037 N N . ARG A 1 386 ? -21.917 1.113 5.709 1.00 81.50 386 ARG A N 1
ATOM 3038 C CA . ARG A 1 386 ? -22.236 2.442 5.168 1.00 81.50 386 ARG A CA 1
ATOM 3039 C C . ARG A 1 386 ? -23.348 3.116 5.965 1.00 81.50 386 ARG A C 1
ATOM 3041 O O . ARG A 1 386 ? -24.322 2.473 6.351 1.00 81.50 386 ARG A O 1
ATOM 3048 N N . GLY A 1 387 ? -23.169 4.410 6.230 1.00 70.19 387 GLY A N 1
ATOM 3049 C CA . GLY A 1 387 ? -24.099 5.228 7.011 1.00 70.19 387 GLY A CA 1
ATOM 3050 C C . GLY A 1 387 ? -25.435 5.512 6.313 1.00 70.19 387 GLY A C 1
ATOM 3051 O O . GLY A 1 387 ? -25.575 5.344 5.104 1.00 70.19 387 GLY A O 1
ATOM 3052 N N . ILE A 1 388 ? -26.393 6.001 7.105 1.00 63.91 388 ILE A N 1
ATOM 3053 C CA . ILE A 1 388 ? -27.804 6.227 6.740 1.00 63.91 388 ILE A CA 1
ATOM 3054 C C . ILE A 1 388 ? -27.950 7.126 5.500 1.00 63.91 388 ILE A C 1
ATOM 3056 O O . ILE A 1 388 ? -28.774 6.858 4.629 1.00 63.91 388 ILE A O 1
ATOM 3060 N N . ASP A 1 389 ? -27.101 8.148 5.374 1.00 67.75 389 ASP A N 1
ATOM 3061 C CA . ASP A 1 389 ? -27.212 9.176 4.330 1.00 67.75 389 ASP A CA 1
ATOM 3062 C C . ASP A 1 389 ? -26.962 8.660 2.901 1.00 67.75 389 ASP A C 1
ATOM 3064 O O . ASP A 1 389 ? -27.292 9.341 1.930 1.00 67.75 389 ASP A O 1
ATOM 3068 N N . ARG A 1 390 ? -26.348 7.478 2.750 1.00 64.44 390 ARG A N 1
ATOM 3069 C CA . ARG A 1 390 ? -25.911 6.925 1.453 1.00 64.44 390 ARG A CA 1
ATOM 3070 C C . ARG A 1 390 ? -26.507 5.545 1.145 1.00 64.44 390 ARG A C 1
ATOM 3072 O O . ARG A 1 390 ? -25.976 4.838 0.291 1.00 64.44 390 ARG A O 1
ATOM 3079 N N . GLY A 1 391 ? -27.589 5.181 1.832 1.00 77.50 391 GLY A N 1
ATOM 3080 C CA . GLY A 1 391 ? -28.140 3.827 1.818 1.00 77.50 391 GLY A CA 1
ATOM 3081 C C . GLY A 1 391 ? -27.402 2.940 2.817 1.00 77.50 391 GLY A C 1
ATOM 3082 O O . GLY A 1 391 ? -26.173 2.833 2.792 1.00 77.50 391 GLY A O 1
ATOM 3083 N N . GLU A 1 392 ? -28.154 2.334 3.735 1.00 83.12 392 GLU A N 1
ATOM 3084 C CA . GLU A 1 392 ? -27.573 1.462 4.748 1.00 83.12 392 GLU A CA 1
ATOM 3085 C C . GLU A 1 392 ? -27.133 0.141 4.113 1.00 83.12 392 GLU A C 1
ATOM 3087 O O . GLU A 1 392 ? -27.942 -0.616 3.570 1.00 83.12 392 GLU A O 1
ATOM 3092 N N . VAL A 1 393 ? -25.83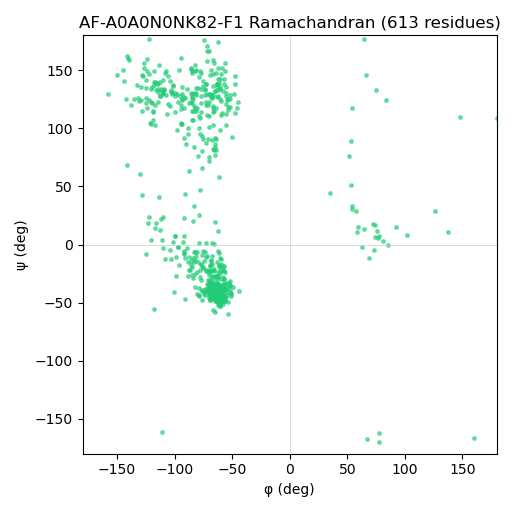9 -0.145 4.228 1.00 87.62 393 VAL A N 1
ATOM 3093 C CA . VAL A 1 393 ? -25.248 -1.401 3.768 1.00 87.62 393 VAL A CA 1
ATOM 3094 C C . VAL A 1 393 ? -24.810 -2.213 4.971 1.00 87.62 393 VAL A C 1
ATOM 3096 O O . VAL A 1 393 ? -24.129 -1.693 5.865 1.00 87.62 393 VAL A O 1
ATOM 3099 N N . TYR A 1 394 ? -25.186 -3.489 4.973 1.00 90.31 394 TYR A N 1
ATOM 3100 C CA . TYR A 1 394 ? -24.887 -4.420 6.051 1.00 90.31 394 TYR A CA 1
ATOM 3101 C C . TYR A 1 394 ? -24.011 -5.567 5.552 1.00 90.31 394 TYR A C 1
ATOM 3103 O O . TYR A 1 394 ? -24.225 -6.133 4.479 1.00 90.31 394 TYR A O 1
ATOM 3111 N N . VAL A 1 395 ? -23.023 -5.916 6.369 1.00 91.88 395 VAL A N 1
ATOM 3112 C CA . VAL A 1 395 ? -22.056 -6.988 6.113 1.00 91.88 395 VAL A CA 1
ATOM 3113 C C . VAL A 1 395 ? -22.044 -7.912 7.311 1.00 91.88 395 VAL A C 1
ATOM 3115 O O . VAL A 1 395 ? -22.179 -7.455 8.450 1.00 91.88 395 VAL A O 1
ATOM 3118 N N . ARG A 1 396 ? -21.861 -9.213 7.083 1.00 92.62 396 ARG A N 1
ATOM 3119 C CA . ARG A 1 396 ? -21.631 -10.144 8.188 1.00 92.62 396 ARG A CA 1
ATOM 3120 C C . ARG A 1 396 ? -20.413 -9.722 9.002 1.00 92.62 396 ARG A C 1
ATOM 3122 O O . ARG A 1 396 ? -19.368 -9.371 8.453 1.00 92.62 396 ARG A O 1
ATOM 3129 N N . ARG A 1 397 ? -20.525 -9.806 10.325 1.00 93.56 397 ARG A N 1
ATOM 3130 C CA . ARG A 1 397 ? -19.451 -9.472 11.265 1.00 93.56 397 ARG A CA 1
ATOM 3131 C C . ARG A 1 397 ? -18.171 -10.235 10.950 1.00 93.56 397 ARG A C 1
ATOM 3133 O O . ARG A 1 397 ? -17.124 -9.607 10.854 1.00 93.56 397 ARG A O 1
ATOM 3140 N N . SER A 1 398 ? -18.266 -11.550 10.761 1.00 93.31 398 SER A N 1
ATOM 3141 C CA . SER A 1 398 ? -17.133 -12.417 10.410 1.00 93.31 398 SER A CA 1
ATOM 3142 C C . SER A 1 398 ? -16.350 -11.871 9.214 1.00 93.31 398 SER A C 1
ATOM 3144 O O . SER A 1 398 ? -15.121 -11.835 9.202 1.00 93.31 398 SER A O 1
ATOM 3146 N N . ASP A 1 399 ? -17.077 -11.388 8.212 1.00 92.62 399 ASP A N 1
ATOM 3147 C CA . ASP A 1 399 ? -16.549 -10.991 6.916 1.00 92.62 399 ASP A CA 1
ATOM 3148 C C . ASP A 1 399 ? -15.896 -9.603 6.995 1.00 92.62 399 ASP A C 1
ATOM 3150 O O . ASP A 1 399 ? -14.767 -9.396 6.537 1.00 92.62 399 ASP A O 1
ATOM 3154 N N . ALA A 1 400 ? -16.564 -8.678 7.684 1.00 94.50 400 ALA A N 1
ATOM 3155 C CA . ALA A 1 400 ? -16.029 -7.368 8.032 1.00 94.50 400 ALA A CA 1
ATOM 3156 C C . ALA A 1 400 ? -14.758 -7.471 8.895 1.00 94.50 400 ALA A C 1
ATOM 3158 O O . ALA A 1 400 ? -13.781 -6.756 8.666 1.00 94.50 400 ALA A O 1
ATOM 3159 N N . GLN A 1 401 ? -14.739 -8.385 9.867 1.00 95.88 401 GLN A N 1
ATOM 3160 C CA . GLN A 1 401 ? -13.594 -8.603 10.750 1.00 95.88 401 GLN A CA 1
ATOM 3161 C C . GLN A 1 401 ? -12.407 -9.245 10.020 1.00 95.88 401 GLN A C 1
ATOM 3163 O O . GLN A 1 401 ? -11.269 -8.825 10.243 1.00 95.88 401 GLN A O 1
ATOM 3168 N N . LYS A 1 402 ? -12.648 -10.175 9.083 1.00 94.75 402 LYS A N 1
ATOM 3169 C CA . LYS A 1 402 ? -11.610 -10.686 8.164 1.00 94.75 402 LYS A CA 1
ATOM 3170 C C . LYS A 1 402 ? -10.988 -9.565 7.334 1.00 94.75 402 LYS A C 1
ATOM 3172 O O . LYS A 1 402 ? -9.764 -9.494 7.235 1.00 94.75 402 LYS A O 1
ATOM 3177 N N . LEU A 1 403 ? -11.813 -8.671 6.787 1.00 94.94 403 LEU A N 1
ATOM 3178 C CA . LEU A 1 403 ? -11.347 -7.532 5.997 1.00 94.94 403 LEU A CA 1
ATOM 3179 C C . LEU A 1 403 ? -10.487 -6.573 6.838 1.00 94.94 403 LEU A C 1
ATOM 3181 O O . LEU A 1 403 ? -9.371 -6.230 6.449 1.00 94.94 403 LEU A O 1
ATOM 3185 N N . ALA A 1 404 ? -10.971 -6.191 8.023 1.00 97.25 404 ALA A N 1
ATOM 3186 C CA . ALA A 1 404 ? -10.222 -5.344 8.949 1.00 97.25 404 ALA A CA 1
ATOM 3187 C C . ALA A 1 404 ? -8.882 -5.976 9.343 1.00 97.25 404 ALA A C 1
ATOM 3189 O O . ALA A 1 404 ? -7.854 -5.301 9.365 1.00 97.25 404 ALA A O 1
ATOM 3190 N N . ARG A 1 405 ? -8.868 -7.288 9.593 1.00 96.75 405 ARG A N 1
ATOM 3191 C CA . ARG A 1 405 ? -7.642 -8.028 9.890 1.00 96.75 405 ARG A CA 1
ATOM 3192 C C . ARG A 1 405 ? -6.656 -8.009 8.722 1.00 96.75 405 ARG A C 1
ATOM 3194 O O . ARG A 1 405 ? -5.473 -7.794 8.965 1.00 96.75 405 ARG A O 1
ATOM 3201 N N . ALA A 1 406 ? -7.118 -8.190 7.485 1.00 96.69 406 ALA A N 1
ATOM 3202 C CA . ALA A 1 406 ? -6.270 -8.102 6.295 1.00 96.69 406 ALA A CA 1
ATOM 3203 C C . ALA A 1 406 ? -5.565 -6.732 6.203 1.00 96.69 406 ALA A C 1
ATOM 3205 O O . ALA A 1 406 ? -4.347 -6.671 6.036 1.00 96.69 406 ALA A O 1
ATOM 3206 N N . LEU A 1 407 ? -6.287 -5.631 6.453 1.00 97.62 407 LEU A N 1
ATOM 3207 C CA . LEU A 1 407 ? -5.694 -4.286 6.494 1.00 97.62 407 LEU A CA 1
ATOM 3208 C C . LEU A 1 407 ? -4.662 -4.137 7.626 1.00 97.62 407 LEU A C 1
ATOM 3210 O O . LEU A 1 407 ? -3.581 -3.572 7.440 1.00 97.62 407 LEU A O 1
ATOM 3214 N N . LEU A 1 408 ? -4.982 -4.654 8.813 1.00 97.50 408 LEU A N 1
ATOM 3215 C CA . LEU A 1 408 ? -4.097 -4.619 9.981 1.00 97.50 408 LEU A CA 1
ATOM 3216 C C . LEU A 1 408 ? -2.863 -5.509 9.837 1.00 97.50 408 LEU A C 1
ATOM 3218 O O . LEU A 1 408 ? -1.905 -5.305 10.572 1.00 97.50 408 LEU A O 1
ATOM 3222 N N . MET A 1 409 ? -2.863 -6.462 8.910 1.00 96.12 409 MET A N 1
ATOM 3223 C CA . MET A 1 409 ? -1.725 -7.340 8.631 1.00 96.12 409 MET A CA 1
ATOM 3224 C C . MET A 1 409 ? -0.893 -6.886 7.433 1.00 96.12 409 MET A C 1
ATOM 3226 O O . MET A 1 409 ? 0.206 -7.400 7.242 1.00 96.12 409 MET A O 1
ATOM 3230 N N . LEU A 1 410 ? -1.375 -5.914 6.654 1.00 96.50 410 LEU A N 1
ATOM 3231 C CA . LEU A 1 410 ? -0.638 -5.384 5.514 1.00 96.50 410 LEU A CA 1
ATOM 3232 C C . LEU A 1 410 ? 0.707 -4.797 5.973 1.00 96.50 410 LEU A C 1
ATOM 3234 O O . LEU A 1 410 ? 0.763 -3.916 6.840 1.00 96.50 410 LEU A O 1
ATOM 3238 N N . ASP A 1 411 ? 1.796 -5.292 5.390 1.00 95.69 411 ASP A N 1
ATOM 3239 C CA . ASP A 1 411 ? 3.121 -4.696 5.526 1.00 95.69 411 ASP A CA 1
ATOM 3240 C C . ASP A 1 411 ? 3.148 -3.401 4.722 1.00 95.69 411 ASP A C 1
ATOM 3242 O O . ASP A 1 411 ? 3.082 -3.446 3.501 1.00 95.69 411 ASP A O 1
ATOM 3246 N N . TRP A 1 412 ? 3.234 -2.249 5.387 1.00 95.62 412 TRP A N 1
ATOM 3247 C CA . TRP A 1 412 ? 3.228 -0.949 4.718 1.00 95.62 412 TRP A CA 1
ATOM 3248 C C . TRP A 1 412 ? 4.603 -0.544 4.177 1.00 95.62 412 TRP A C 1
ATOM 3250 O O . TRP A 1 412 ? 5.639 -0.847 4.768 1.00 95.62 412 TRP A O 1
ATOM 3260 N N . HIS A 1 413 ? 4.609 0.219 3.082 1.00 94.19 413 HIS A N 1
ATOM 3261 C CA . HIS A 1 413 ? 5.800 0.875 2.539 1.00 94.19 413 HIS A CA 1
ATOM 3262 C C . HIS A 1 413 ? 5.756 2.389 2.836 1.00 94.19 413 HIS A C 1
ATOM 3264 O O . HIS A 1 413 ? 4.680 2.987 2.760 1.00 94.19 413 HIS A O 1
ATOM 3270 N N . PRO A 1 414 ? 6.890 3.070 3.105 1.00 92.25 414 PRO A N 1
ATOM 3271 C CA . PRO A 1 414 ? 6.930 4.522 3.357 1.00 92.25 414 PRO A CA 1
ATOM 3272 C C . PRO A 1 414 ? 6.407 5.393 2.209 1.00 92.25 414 PRO A C 1
ATOM 3274 O O . PRO A 1 414 ? 6.144 6.575 2.406 1.00 92.25 414 PRO A O 1
ATOM 3277 N N . GLN A 1 415 ? 6.288 4.839 1.003 1.00 89.25 415 GLN A N 1
ATOM 3278 C CA . GLN A 1 415 ? 5.736 5.534 -0.168 1.00 89.25 415 GLN A CA 1
ATOM 3279 C C . GLN A 1 415 ? 4.269 5.177 -0.437 1.00 89.25 415 GLN A C 1
ATOM 3281 O O . GLN A 1 415 ? 3.737 5.550 -1.477 1.00 89.25 415 GLN A O 1
ATOM 3286 N N . GLY A 1 416 ? 3.631 4.435 0.472 1.00 91.81 416 GLY A N 1
ATOM 3287 C CA . GLY A 1 416 ? 2.299 3.883 0.264 1.00 91.81 416 GLY A CA 1
ATOM 3288 C C . GLY A 1 416 ? 2.269 2.819 -0.835 1.00 91.81 416 GLY A C 1
ATOM 3289 O O . GLY A 1 416 ? 3.312 2.333 -1.292 1.00 91.81 416 GLY A O 1
ATOM 3290 N N . TYR A 1 417 ? 1.056 2.467 -1.252 1.00 94.69 417 TYR A N 1
ATOM 3291 C CA . TYR A 1 417 ? 0.787 1.511 -2.323 1.00 94.69 417 TYR A CA 1
ATOM 3292 C C . TYR A 1 417 ? -0.137 2.104 -3.380 1.00 94.69 417 TYR A C 1
ATOM 3294 O O . TYR A 1 417 ? -0.893 3.040 -3.116 1.00 94.69 417 TYR A O 1
ATOM 3302 N N . VAL A 1 418 ? -0.051 1.539 -4.585 1.00 93.81 418 VAL A N 1
ATOM 3303 C CA . VAL A 1 418 ? -1.082 1.711 -5.607 1.00 93.81 418 VAL A CA 1
ATOM 3304 C C . VAL A 1 418 ? -2.168 0.685 -5.305 1.00 93.81 418 VAL A C 1
ATOM 3306 O O . VAL A 1 418 ? -1.891 -0.512 -5.352 1.00 93.81 418 VAL A O 1
ATOM 3309 N N . LEU A 1 419 ? -3.363 1.147 -4.949 1.00 93.38 419 LEU A N 1
ATOM 3310 C CA . LEU A 1 419 ? -4.472 0.294 -4.530 1.00 93.38 419 LEU A CA 1
ATOM 3311 C C . LEU A 1 419 ? -5.765 0.801 -5.153 1.00 93.38 419 LEU A C 1
ATOM 3313 O O . LEU A 1 419 ? -6.142 1.946 -4.922 1.00 93.38 419 LEU A O 1
ATOM 3317 N N . ALA A 1 420 ? -6.419 -0.049 -5.942 1.00 89.44 420 ALA A N 1
ATOM 3318 C CA . ALA A 1 420 ? -7.677 0.316 -6.583 1.00 89.44 420 ALA A CA 1
ATOM 3319 C C . ALA A 1 420 ? -8.826 0.375 -5.578 1.00 89.44 420 ALA A C 1
ATOM 3321 O O . ALA A 1 420 ? -8.964 -0.522 -4.744 1.00 89.44 420 ALA A O 1
ATOM 3322 N N . GLY A 1 421 ? -9.668 1.399 -5.710 1.00 83.75 421 GLY A N 1
ATOM 3323 C CA . GLY A 1 421 ? -10.878 1.555 -4.903 1.00 83.75 421 GLY A CA 1
ATOM 3324 C C . GLY A 1 421 ? -10.611 2.038 -3.477 1.00 83.75 421 GLY A C 1
ATOM 3325 O O . GLY A 1 421 ? -11.542 2.119 -2.685 1.00 83.75 421 GLY A O 1
ATOM 3326 N N . ALA A 1 422 ? -9.367 2.383 -3.134 1.00 84.00 422 ALA A N 1
ATOM 3327 C CA . ALA A 1 422 ? -8.977 2.860 -1.807 1.00 84.00 422 ALA A CA 1
ATOM 3328 C C . ALA A 1 422 ? -9.534 4.253 -1.458 1.00 84.00 422 ALA A C 1
ATOM 3330 O O . ALA A 1 422 ? -9.626 4.605 -0.282 1.00 84.00 422 ALA A O 1
ATOM 3331 N N . ARG A 1 423 ? -9.886 5.055 -2.467 1.00 82.00 423 ARG A N 1
ATOM 3332 C CA . ARG A 1 423 ? -10.456 6.407 -2.348 1.00 82.00 423 ARG A CA 1
ATOM 3333 C C . ARG A 1 423 ? -11.918 6.485 -2.755 1.00 82.00 423 ARG A C 1
ATOM 3335 O O . ARG A 1 423 ? -12.508 7.563 -2.688 1.00 82.00 423 ARG A O 1
ATOM 3342 N N . ASP A 1 424 ? -12.486 5.381 -3.215 1.00 79.19 424 ASP A N 1
ATOM 3343 C CA . ASP A 1 424 ? -13.882 5.349 -3.596 1.00 79.19 424 ASP A CA 1
ATOM 3344 C C . ASP A 1 424 ? -14.739 5.004 -2.374 1.00 79.19 424 ASP A C 1
ATOM 3346 O O . ASP A 1 424 ? -14.943 3.843 -2.027 1.00 79.19 424 ASP A O 1
ATOM 3350 N N . ASP A 1 425 ? -15.257 6.042 -1.712 1.00 74.19 425 ASP A N 1
ATOM 3351 C CA . ASP A 1 425 ? -16.199 5.903 -0.594 1.00 74.19 425 ASP A CA 1
ATOM 3352 C C . ASP A 1 425 ? -17.506 5.183 -0.996 1.00 74.19 425 ASP A C 1
ATOM 3354 O O . ASP A 1 425 ? -18.330 4.861 -0.130 1.00 74.19 425 ASP A O 1
ATOM 3358 N N . GLN A 1 426 ? -17.754 4.991 -2.300 1.00 78.88 426 GLN A N 1
ATOM 3359 C CA . GLN A 1 426 ? -18.873 4.195 -2.800 1.00 78.88 426 GLN A CA 1
ATOM 3360 C C . GLN A 1 426 ? -18.579 2.697 -2.797 1.00 78.88 426 GLN A C 1
ATOM 3362 O O . GLN A 1 426 ? -19.522 1.926 -2.954 1.00 78.88 426 GLN A O 1
ATOM 3367 N N . GLN A 1 427 ? -17.337 2.277 -2.551 1.00 84.31 427 GLN A N 1
ATOM 3368 C CA . GLN A 1 427 ? -17.000 0.875 -2.329 1.00 84.31 427 GLN A CA 1
ATOM 3369 C C . GLN A 1 427 ? -17.254 0.525 -0.869 1.00 84.31 427 GLN A C 1
ATOM 3371 O O . GLN A 1 427 ? -16.761 1.182 0.053 1.00 84.31 427 GLN A O 1
ATOM 3376 N N . MET A 1 428 ? -18.061 -0.500 -0.630 1.00 88.19 428 MET A N 1
ATOM 3377 C CA . MET A 1 428 ? -18.446 -0.916 0.713 1.00 88.19 428 MET A CA 1
ATOM 3378 C C . MET A 1 428 ? -17.229 -1.337 1.545 1.00 88.19 428 MET A C 1
ATOM 3380 O O . MET A 1 428 ? -17.110 -0.930 2.704 1.00 88.19 428 MET A O 1
ATOM 3384 N N . ALA A 1 429 ? -16.316 -2.119 0.964 1.00 90.69 429 ALA A N 1
ATOM 3385 C CA . ALA A 1 429 ? -15.124 -2.607 1.653 1.00 90.69 429 ALA A CA 1
ATOM 3386 C C . ALA A 1 429 ? -14.234 -1.448 2.135 1.00 90.69 429 ALA A C 1
ATOM 3388 O O . ALA A 1 429 ? -13.834 -1.403 3.300 1.00 90.69 429 ALA A O 1
ATOM 3389 N N . THR A 1 430 ? -13.981 -0.472 1.262 1.00 90.88 430 THR A N 1
ATOM 3390 C CA . THR A 1 430 ? -13.198 0.728 1.583 1.00 90.88 430 THR A CA 1
ATOM 3391 C C . THR A 1 430 ? -13.906 1.610 2.604 1.00 90.88 430 THR A C 1
ATOM 3393 O O . THR A 1 430 ? -13.276 2.050 3.567 1.00 90.88 430 THR A O 1
ATOM 3396 N N . ALA A 1 431 ? -15.215 1.832 2.457 1.00 91.38 431 ALA A N 1
ATOM 3397 C CA . ALA A 1 431 ? -15.995 2.599 3.424 1.00 91.38 431 ALA A CA 1
ATOM 3398 C C . ALA A 1 431 ? -15.881 1.997 4.834 1.00 91.38 431 ALA A C 1
ATOM 3400 O O . ALA A 1 431 ? -15.543 2.715 5.772 1.00 91.38 431 ALA A O 1
ATOM 3401 N N . LEU A 1 432 ? -16.058 0.675 4.962 1.00 93.31 432 LEU A N 1
ATOM 3402 C CA . LEU A 1 432 ? -15.904 -0.062 6.218 1.00 93.31 432 LEU A CA 1
ATOM 3403 C C . LEU A 1 432 ? -14.484 0.072 6.791 1.00 93.31 432 LEU A C 1
ATOM 3405 O O . LEU A 1 432 ? -14.309 0.413 7.959 1.00 93.31 432 LEU A O 1
ATOM 3409 N N . LEU A 1 433 ? -13.460 -0.178 5.970 1.00 95.50 433 LEU A N 1
ATOM 3410 C CA . LEU A 1 433 ? -12.059 -0.138 6.398 1.00 95.50 433 LEU A CA 1
ATOM 3411 C C . LEU A 1 433 ? -11.581 1.255 6.806 1.00 95.50 433 LEU A C 1
ATOM 3413 O O . LEU A 1 433 ? -10.613 1.377 7.552 1.00 95.50 433 LEU A O 1
ATOM 3417 N N . THR A 1 434 ? -12.241 2.303 6.320 1.00 94.19 434 THR A N 1
ATOM 3418 C CA . THR A 1 434 ? -11.870 3.691 6.597 1.00 94.19 434 THR A CA 1
ATOM 3419 C C . THR A 1 434 ? -12.752 4.352 7.658 1.00 94.19 434 THR A C 1
ATOM 3421 O O . THR A 1 434 ? -12.504 5.503 8.019 1.00 94.19 434 THR A O 1
ATOM 3424 N N . MET A 1 435 ? -13.714 3.628 8.250 1.00 91.75 435 MET A N 1
ATOM 3425 C CA . MET A 1 435 ? -14.618 4.152 9.288 1.00 91.75 435 MET A CA 1
ATOM 3426 C C . MET A 1 435 ? -13.888 4.770 10.490 1.00 91.75 435 MET A C 1
ATOM 3428 O O . MET A 1 435 ? -14.374 5.734 11.081 1.00 91.75 435 MET A O 1
ATOM 3432 N N . ALA A 1 436 ? -12.717 4.236 10.850 1.00 94.75 436 ALA A N 1
ATOM 3433 C CA . ALA A 1 436 ? -11.906 4.708 11.972 1.00 94.75 436 ALA A CA 1
ATOM 3434 C C . ALA A 1 436 ? -10.904 5.822 11.594 1.00 94.75 436 ALA A C 1
ATOM 3436 O O . ALA A 1 436 ? -10.199 6.332 12.463 1.00 94.75 436 ALA A O 1
ATOM 3437 N N . ALA A 1 437 ? -10.810 6.212 10.318 1.00 95.12 437 ALA A N 1
ATOM 3438 C CA . ALA A 1 437 ? -9.873 7.243 9.868 1.00 95.12 437 ALA A CA 1
ATOM 3439 C C . ALA A 1 437 ? -10.224 8.667 10.363 1.00 95.12 437 ALA A C 1
ATOM 3441 O O . ALA A 1 437 ? -9.318 9.363 10.832 1.00 95.12 437 ALA A O 1
ATOM 3442 N N . PRO A 1 438 ? -11.499 9.126 10.349 1.00 93.69 438 PRO A N 1
ATOM 3443 C CA . PRO A 1 438 ? -11.844 10.503 10.730 1.00 93.69 438 PRO A CA 1
ATOM 3444 C C . PRO A 1 438 ? -11.510 10.870 12.182 1.00 93.69 438 PRO A C 1
ATOM 3446 O O . PRO A 1 438 ? -11.280 12.037 12.500 1.00 93.69 438 PRO A O 1
ATOM 3449 N N . SER A 1 439 ? -11.478 9.887 13.080 1.00 93.62 439 SER A N 1
ATOM 3450 C CA . SER A 1 439 ? -11.129 10.073 14.491 1.00 93.62 439 SER A CA 1
ATOM 3451 C C . SER A 1 439 ? -9.624 10.052 14.752 1.00 93.62 439 SER A C 1
ATOM 3453 O O . SER A 1 439 ? -9.206 10.431 15.847 1.00 93.62 439 SER A O 1
ATOM 3455 N N . ALA A 1 440 ? -8.797 9.648 13.782 1.00 95.50 440 ALA A N 1
ATOM 3456 C CA . ALA A 1 440 ? -7.366 9.478 13.996 1.00 95.50 440 ALA A CA 1
ATOM 3457 C C . ALA A 1 440 ? -6.670 10.785 14.430 1.00 95.50 440 ALA A C 1
ATOM 3459 O O . ALA A 1 440 ? -5.940 10.739 15.420 1.00 95.50 440 ALA A O 1
ATOM 3460 N N . PRO A 1 441 ? -6.897 11.963 13.802 1.00 96.00 441 PRO A N 1
ATOM 3461 C CA . PRO A 1 441 ? -6.250 13.205 14.235 1.00 96.00 441 PRO A CA 1
ATOM 3462 C C . PRO A 1 441 ? -6.569 13.632 15.680 1.00 96.00 441 PRO A C 1
ATOM 3464 O O . PRO A 1 441 ? -5.621 13.841 16.446 1.00 96.00 441 PRO A O 1
ATOM 3467 N N . PRO A 1 442 ? -7.845 13.742 16.114 1.00 96.06 442 PRO A N 1
ATOM 3468 C CA . PRO A 1 442 ? -8.133 14.102 17.498 1.00 96.06 442 PRO A CA 1
ATOM 3469 C C . PRO A 1 442 ? -7.681 13.013 18.478 1.00 96.06 442 PRO A C 1
ATOM 3471 O O . PRO A 1 442 ? -7.199 13.343 19.560 1.00 96.06 442 PRO A O 1
ATOM 3474 N N . PHE A 1 443 ? -7.754 11.732 18.102 1.00 95.88 443 PHE A N 1
ATOM 3475 C CA . PHE A 1 443 ? -7.262 10.639 18.941 1.00 95.88 443 PHE A CA 1
ATOM 3476 C C . PHE A 1 443 ? -5.738 10.729 19.141 1.00 95.88 443 PHE A C 1
ATOM 3478 O O . PHE A 1 443 ? -5.262 10.713 20.277 1.00 95.88 443 PHE A O 1
ATOM 3485 N N . MET A 1 444 ? -4.971 10.940 18.065 1.00 97.00 444 MET A N 1
ATOM 3486 C CA . MET A 1 444 ? -3.523 11.176 18.116 1.00 97.00 444 MET A CA 1
ATOM 3487 C C . MET A 1 444 ? -3.155 12.353 19.020 1.00 97.00 444 MET A C 1
ATOM 3489 O O . MET A 1 444 ? -2.226 12.243 19.818 1.00 97.00 444 MET A O 1
ATOM 3493 N N . LEU A 1 445 ? -3.877 13.473 18.915 1.00 97.00 445 LEU A N 1
ATOM 3494 C CA . LEU A 1 445 ? -3.627 14.653 19.741 1.00 97.00 445 LEU A CA 1
ATOM 3495 C C . LEU A 1 445 ? -3.785 14.335 21.234 1.00 97.00 445 LEU A C 1
ATOM 3497 O O . LEU A 1 445 ? -2.897 14.650 22.023 1.00 97.00 445 LEU A O 1
ATOM 3501 N N . ARG A 1 446 ? -4.865 13.642 21.610 1.00 96.06 446 ARG A N 1
ATOM 3502 C CA . ARG A 1 446 ? -5.129 13.260 23.006 1.00 96.06 446 ARG A CA 1
ATOM 3503 C C . ARG A 1 446 ? -4.104 12.279 23.556 1.00 96.06 446 ARG A C 1
ATOM 3505 O O . ARG A 1 446 ? -3.595 12.471 24.658 1.00 96.06 446 ARG A O 1
ATOM 3512 N 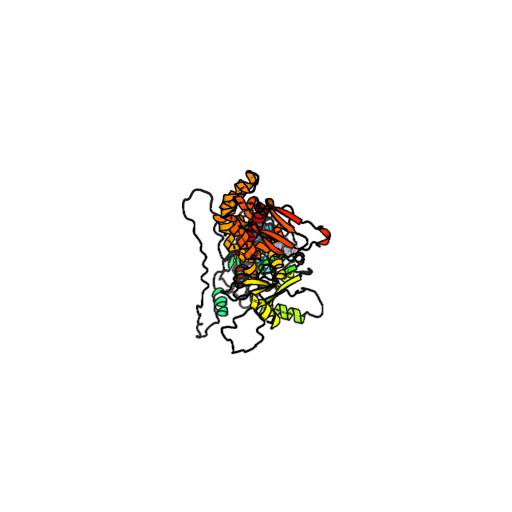N . VAL A 1 447 ? -3.760 11.246 22.787 1.00 95.81 447 VAL A N 1
ATOM 3513 C CA . VAL A 1 447 ? -2.742 10.270 23.208 1.00 95.81 447 VAL A CA 1
ATOM 3514 C C . VAL A 1 447 ? -1.371 10.943 23.325 1.00 95.81 447 VAL A C 1
ATOM 3516 O O . VAL A 1 447 ? -0.622 10.653 24.253 1.00 95.81 447 VAL A O 1
ATOM 3519 N N . ARG A 1 448 ? -1.051 11.895 22.439 1.00 96.81 448 ARG A N 1
ATOM 3520 C CA . ARG A 1 448 ? 0.173 12.704 22.525 1.00 96.81 448 ARG A CA 1
ATOM 3521 C C . ARG A 1 448 ? 0.226 13.546 23.800 1.00 96.81 448 ARG A C 1
ATOM 3523 O O . ARG A 1 448 ? 1.283 13.592 24.424 1.00 96.81 448 ARG A O 1
ATOM 3530 N N . GLU A 1 449 ? -0.870 14.204 24.175 1.00 96.00 449 GLU A N 1
ATOM 3531 C CA . GLU A 1 449 ? -0.964 15.005 25.407 1.00 96.00 449 GLU A CA 1
ATOM 3532 C C . GLU A 1 449 ? -0.736 14.149 26.662 1.00 96.00 449 GLU A C 1
ATOM 3534 O O . GLU A 1 449 ? -0.026 14.567 27.573 1.00 96.00 449 GLU A O 1
ATOM 3539 N N . ALA A 1 450 ? -1.266 12.925 26.674 1.00 95.69 450 ALA A N 1
ATOM 3540 C CA . ALA A 1 450 ? -1.149 12.000 27.800 1.00 95.69 450 ALA A CA 1
ATOM 3541 C C . ALA A 1 450 ? 0.059 11.053 27.725 1.00 95.69 450 ALA A C 1
ATOM 3543 O O . ALA A 1 450 ? 0.178 10.149 28.547 1.00 95.69 450 ALA A O 1
ATOM 3544 N N . ALA A 1 451 ? 0.976 11.222 26.767 1.00 95.81 451 ALA A N 1
ATOM 3545 C CA . ALA A 1 451 ? 2.078 10.282 26.534 1.00 95.81 451 ALA A CA 1
ATOM 3546 C C . ALA A 1 451 ? 2.989 10.067 27.764 1.00 95.81 451 ALA A C 1
ATOM 3548 O O . ALA A 1 451 ? 3.704 9.070 27.846 1.00 95.81 451 ALA A O 1
ATOM 3549 N N . ALA A 1 452 ? 2.990 10.999 28.724 1.00 95.31 452 ALA A N 1
ATOM 3550 C CA . ALA A 1 452 ? 3.713 10.857 29.986 1.00 95.31 452 ALA A CA 1
ATOM 3551 C C . ALA A 1 452 ? 3.140 9.761 30.903 1.00 95.31 452 ALA A C 1
ATOM 3553 O O . ALA A 1 452 ? 3.904 9.161 31.656 1.00 95.31 452 ALA A O 1
ATOM 3554 N N . ASP A 1 453 ? 1.846 9.464 30.788 1.00 94.62 453 ASP A N 1
ATOM 3555 C CA . ASP A 1 453 ? 1.116 8.564 31.683 1.00 94.62 453 ASP A CA 1
ATOM 3556 C C . ASP A 1 453 ? 1.104 7.105 31.190 1.00 94.62 453 ASP A C 1
ATOM 3558 O O . ASP A 1 453 ? 0.679 6.199 31.904 1.00 94.62 453 ASP A O 1
ATOM 3562 N N . PHE A 1 454 ? 1.602 6.846 29.976 1.00 94.19 454 PHE A N 1
ATOM 3563 C CA . PHE A 1 454 ? 1.634 5.506 29.371 1.00 94.19 454 PHE A CA 1
ATOM 3564 C C . PHE A 1 454 ? 2.732 4.598 29.951 1.00 94.19 454 PHE A C 1
ATOM 3566 O O . PHE A 1 454 ? 2.766 3.404 29.657 1.00 94.19 454 PHE A O 1
ATOM 3573 N N . GLY A 1 455 ? 3.629 5.143 30.780 1.00 94.50 455 GLY A N 1
ATOM 3574 C CA . GLY A 1 455 ? 4.725 4.388 31.394 1.00 94.50 455 GLY A CA 1
ATOM 3575 C C . GLY A 1 455 ? 5.848 3.999 30.425 1.00 94.50 455 GLY A C 1
ATOM 3576 O O . GLY A 1 455 ? 6.620 3.095 30.732 1.00 94.50 455 GLY A O 1
ATOM 3577 N N . TRP A 1 456 ? 5.937 4.654 29.265 1.00 95.88 456 TRP A N 1
ATOM 3578 C CA . TRP A 1 456 ? 7.007 4.441 28.285 1.00 95.88 456 TRP A CA 1
ATOM 3579 C C . TRP A 1 456 ? 8.350 5.009 28.745 1.00 95.88 456 TRP A C 1
ATOM 3581 O O . TRP A 1 456 ? 8.407 5.963 29.530 1.00 95.88 456 TRP A O 1
ATOM 3591 N N . ALA A 1 457 ? 9.443 4.486 28.182 1.00 97.00 457 ALA A N 1
ATOM 3592 C CA . ALA A 1 457 ? 10.757 5.077 28.389 1.00 97.00 457 ALA A CA 1
ATOM 3593 C C . ALA A 1 457 ? 10.804 6.514 27.835 1.00 97.00 457 ALA A C 1
ATOM 3595 O O . ALA A 1 457 ? 10.123 6.868 26.869 1.00 97.00 457 ALA A O 1
ATOM 3596 N N . ALA A 1 458 ? 11.651 7.370 28.417 1.00 97.12 458 ALA A N 1
ATOM 3597 C CA . ALA A 1 458 ? 11.741 8.776 28.011 1.00 97.12 458 ALA A CA 1
ATOM 3598 C C . ALA A 1 458 ? 12.106 8.955 26.521 1.00 97.12 458 ALA A C 1
ATOM 3600 O O . ALA A 1 458 ? 11.608 9.881 25.875 1.00 97.12 458 ALA A O 1
ATOM 3601 N N . SER A 1 459 ? 12.939 8.062 25.974 1.00 96.75 459 SER A N 1
ATOM 3602 C CA . SER A 1 459 ? 13.322 8.031 24.557 1.00 96.75 459 SER A CA 1
ATOM 3603 C C . SER A 1 459 ? 12.145 7.670 23.646 1.00 96.75 459 SER A C 1
ATOM 3605 O O . SER A 1 459 ? 11.898 8.373 22.667 1.00 96.75 459 SER A O 1
ATOM 3607 N N . GLU A 1 460 ? 11.391 6.626 23.991 1.00 96.75 460 GLU A N 1
ATOM 3608 C CA . GLU A 1 460 ? 10.195 6.175 23.269 1.00 96.75 460 GLU A CA 1
ATOM 3609 C C . GLU A 1 460 ? 9.117 7.252 23.262 1.00 96.75 460 GLU A C 1
ATOM 3611 O O . GLU A 1 460 ? 8.602 7.607 22.204 1.00 96.75 460 GLU A O 1
ATOM 3616 N N . ARG A 1 461 ? 8.848 7.849 24.428 1.00 97.31 461 ARG A N 1
ATOM 3617 C CA . ARG A 1 461 ? 7.897 8.953 24.580 1.00 97.31 461 ARG A CA 1
ATOM 3618 C C . ARG A 1 461 ? 8.275 10.152 23.713 1.00 97.31 461 ARG A C 1
ATOM 3620 O O . ARG A 1 461 ? 7.421 10.708 23.029 1.00 97.31 461 ARG A O 1
ATOM 3627 N N . SER A 1 462 ? 9.546 10.557 23.727 1.00 97.69 462 SER A N 1
ATOM 3628 C CA . SER A 1 462 ? 10.029 11.668 22.895 1.00 97.69 462 SER A CA 1
ATOM 3629 C C . SER A 1 462 ? 9.887 11.355 21.401 1.00 97.69 462 SER A C 1
ATOM 3631 O O . SER A 1 462 ? 9.380 12.180 20.637 1.00 97.69 462 SER A O 1
ATOM 3633 N N . GLY A 1 463 ? 10.253 10.134 20.993 1.00 97.31 463 GLY A N 1
ATOM 3634 C CA . GLY A 1 463 ? 10.071 9.647 19.625 1.00 97.31 463 GLY A CA 1
ATOM 3635 C C . GLY A 1 463 ? 8.605 9.652 19.191 1.00 97.31 463 GLY A C 1
ATOM 3636 O O . GLY A 1 463 ? 8.289 10.166 18.120 1.00 97.31 463 GLY A O 1
ATOM 3637 N N . PHE A 1 464 ? 7.709 9.160 20.046 1.00 97.81 464 PHE A N 1
ATOM 3638 C CA . PHE A 1 464 ? 6.267 9.121 19.816 1.00 97.81 464 PHE A CA 1
ATOM 3639 C C . PHE A 1 464 ? 5.668 10.522 19.644 1.00 97.81 464 PHE A C 1
ATOM 3641 O O . PHE A 1 464 ? 5.007 10.803 18.644 1.00 97.81 464 PHE A O 1
ATOM 3648 N N . VAL A 1 465 ? 5.947 11.433 20.585 1.00 98.12 465 VAL A N 1
ATOM 3649 C CA . VAL A 1 465 ? 5.452 12.820 20.547 1.00 98.12 465 VAL A CA 1
ATOM 3650 C C . VAL A 1 465 ? 5.935 13.537 19.286 1.00 98.12 465 VAL A C 1
ATOM 3652 O O . VAL A 1 465 ? 5.163 14.267 18.658 1.00 98.12 465 VAL A O 1
ATOM 3655 N N . LYS A 1 466 ? 7.196 13.314 18.893 1.00 98.06 466 LYS A N 1
ATOM 3656 C CA . LYS A 1 466 ? 7.762 13.854 17.654 1.00 98.06 466 LYS A CA 1
ATOM 3657 C C . LYS A 1 466 ? 7.062 13.281 16.418 1.00 98.06 466 LYS A C 1
ATOM 3659 O O . LYS A 1 466 ? 6.656 14.060 15.562 1.00 98.06 466 LYS A O 1
ATOM 3664 N N . ALA A 1 467 ? 6.896 11.960 16.339 1.00 97.88 467 ALA A N 1
ATOM 3665 C CA . ALA A 1 467 ? 6.277 11.286 15.196 1.00 97.88 467 ALA A CA 1
ATOM 3666 C C . ALA A 1 467 ? 4.818 11.725 14.985 1.00 97.88 467 ALA A C 1
ATOM 3668 O O . ALA A 1 467 ? 4.456 12.111 13.876 1.00 97.88 467 ALA A O 1
ATOM 3669 N N . ILE A 1 468 ? 4.006 11.783 16.050 1.00 97.94 468 ILE A N 1
ATOM 3670 C CA . ILE A 1 468 ? 2.646 12.343 15.961 1.00 97.94 468 ILE A CA 1
ATOM 3671 C C . ILE A 1 468 ? 2.681 13.808 15.528 1.00 97.94 468 ILE A C 1
ATOM 3673 O O . ILE A 1 468 ? 1.864 14.228 14.713 1.00 97.94 468 ILE A O 1
ATOM 3677 N N . GLY A 1 469 ? 3.618 14.598 16.057 1.00 97.38 469 GLY A N 1
ATOM 3678 C CA . GLY A 1 469 ? 3.788 15.990 15.650 1.00 97.38 469 GLY A CA 1
ATOM 3679 C C . GLY A 1 469 ? 4.016 16.148 14.145 1.00 97.38 469 GLY A C 1
ATOM 3680 O O . GLY A 1 469 ? 3.479 17.080 13.555 1.00 97.38 469 GLY A O 1
ATOM 3681 N N . GLU A 1 470 ? 4.766 15.241 13.518 1.00 96.62 470 GLU A N 1
ATOM 3682 C CA . GLU A 1 470 ? 4.986 15.247 12.069 1.00 96.62 470 GLU A CA 1
ATOM 3683 C C . GLU A 1 470 ? 3.759 14.774 11.281 1.00 96.62 470 GLU A C 1
ATOM 3685 O O . GLU A 1 470 ? 3.408 15.410 10.287 1.00 96.62 470 GLU A O 1
ATOM 3690 N N . VAL A 1 471 ? 3.054 13.736 11.747 1.00 96.25 471 VAL A N 1
ATOM 3691 C CA . VAL A 1 471 ? 1.804 13.274 11.115 1.00 96.25 471 VAL A CA 1
ATOM 3692 C C . VAL A 1 471 ? 0.722 14.352 11.166 1.00 96.25 471 VAL A C 1
ATOM 3694 O O . VAL A 1 471 ? 0.098 14.635 10.153 1.00 96.25 471 VAL A O 1
ATOM 3697 N N . LEU A 1 472 ? 0.529 15.022 12.304 1.00 95.19 472 LEU A N 1
ATOM 3698 C CA . LEU A 1 472 ? -0.475 16.086 12.430 1.00 95.19 472 LEU A CA 1
ATOM 3699 C C . LEU A 1 472 ? -0.166 17.309 11.551 1.00 95.19 472 LEU A C 1
ATOM 3701 O O . LEU A 1 472 ? -1.087 18.010 11.144 1.00 95.19 472 LEU A O 1
ATOM 3705 N N . LYS A 1 473 ? 1.112 17.576 11.248 1.00 95.62 473 LYS A N 1
ATOM 3706 C CA . LYS A 1 473 ? 1.512 18.645 10.315 1.00 95.62 473 LYS A CA 1
ATOM 3707 C C . LYS A 1 473 ? 1.301 18.260 8.849 1.00 95.62 473 LYS A C 1
ATOM 3709 O O . LYS A 1 473 ? 1.145 19.154 8.023 1.00 95.62 473 LYS A O 1
ATOM 3714 N N . ARG A 1 474 ? 1.407 16.968 8.524 1.00 93.38 474 ARG A N 1
ATOM 3715 C CA . ARG A 1 474 ? 1.373 16.419 7.157 1.00 93.38 474 ARG A CA 1
ATOM 3716 C C . ARG A 1 474 ? 0.591 15.098 7.138 1.00 93.38 474 ARG A C 1
ATOM 3718 O O . ARG A 1 474 ? 1.206 14.041 6.960 1.00 93.38 474 ARG A O 1
ATOM 3725 N N . PRO A 1 475 ? -0.733 15.130 7.357 1.00 89.62 475 PRO A N 1
ATOM 3726 C CA . PRO A 1 475 ? -1.551 13.920 7.472 1.00 89.62 475 PRO A CA 1
ATOM 3727 C C . PRO A 1 475 ? -1.553 13.066 6.196 1.00 89.62 475 PRO A C 1
ATOM 3729 O O . PRO A 1 475 ? -1.749 11.860 6.264 1.00 89.62 475 PRO A O 1
ATOM 3732 N N . GLU A 1 476 ? -1.271 13.667 5.041 1.00 88.88 476 GLU A N 1
ATOM 3733 C CA . GLU A 1 476 ? -1.156 13.014 3.735 1.00 88.88 476 GLU A CA 1
ATOM 3734 C C . GLU A 1 476 ? 0.217 12.367 3.464 1.00 88.88 476 GLU A C 1
ATOM 3736 O O . GLU A 1 476 ? 0.412 11.704 2.445 1.00 88.88 476 GLU A O 1
ATOM 3741 N N . SER A 1 477 ? 1.200 12.562 4.347 1.00 91.25 477 SER A N 1
ATOM 3742 C CA . SER A 1 477 ? 2.554 12.038 4.159 1.00 91.25 477 SER A CA 1
ATOM 3743 C C . SER A 1 477 ? 2.625 10.555 4.520 1.00 91.25 477 SER A C 1
ATOM 3745 O O . SER A 1 477 ? 2.805 10.202 5.688 1.00 91.25 477 SER A O 1
ATOM 3747 N N . SER A 1 478 ? 2.600 9.675 3.512 1.00 91.19 478 SER A N 1
ATOM 3748 C CA . SER A 1 478 ? 2.760 8.222 3.701 1.00 91.19 478 SER A CA 1
ATOM 3749 C C . SER A 1 478 ? 4.018 7.860 4.496 1.00 91.19 478 SER A C 1
ATOM 3751 O O . SER A 1 478 ? 3.993 6.932 5.301 1.00 91.19 478 SER A O 1
ATOM 3753 N N . LYS A 1 479 ? 5.101 8.639 4.351 1.00 92.25 479 LYS A N 1
ATOM 3754 C CA . LYS A 1 479 ? 6.338 8.442 5.117 1.00 92.25 479 LYS A CA 1
ATOM 3755 C C . LYS A 1 479 ? 6.147 8.740 6.605 1.00 92.25 479 LYS A C 1
ATOM 3757 O O . LYS A 1 479 ? 6.601 7.957 7.431 1.00 92.25 479 LYS A O 1
ATOM 3762 N N . ALA A 1 480 ? 5.479 9.844 6.947 1.00 95.12 480 ALA A N 1
ATOM 3763 C CA . ALA A 1 480 ? 5.232 10.200 8.346 1.00 95.12 480 ALA A CA 1
ATOM 3764 C C . ALA A 1 480 ? 4.287 9.187 9.012 1.00 95.12 480 ALA A C 1
ATOM 3766 O O . ALA A 1 480 ? 4.545 8.755 10.134 1.00 95.12 480 ALA A O 1
ATOM 3767 N N . LEU A 1 481 ? 3.241 8.761 8.292 1.00 96.69 481 LEU A N 1
ATOM 3768 C CA . LEU A 1 481 ? 2.322 7.715 8.748 1.00 96.69 481 LEU A CA 1
ATOM 3769 C C . LEU A 1 481 ? 3.065 6.392 8.991 1.00 96.69 481 LEU A C 1
ATOM 3771 O O . LEU A 1 481 ? 2.921 5.795 10.051 1.00 96.69 481 LEU A O 1
ATOM 3775 N N . PHE A 1 482 ? 3.922 5.971 8.056 1.00 96.50 482 PHE A N 1
ATOM 3776 C CA . PHE A 1 482 ? 4.735 4.758 8.185 1.00 96.50 482 PHE A CA 1
ATOM 3777 C C . PHE A 1 482 ? 5.730 4.816 9.355 1.00 96.50 482 PHE A C 1
ATOM 3779 O O . PHE A 1 482 ? 5.921 3.826 10.062 1.00 96.50 482 PHE A O 1
ATOM 3786 N N . GLU A 1 483 ? 6.390 5.955 9.577 1.00 96.25 483 GLU A N 1
ATOM 3787 C CA . GLU A 1 483 ? 7.301 6.129 10.716 1.00 96.25 483 GLU A CA 1
ATOM 3788 C C . GLU A 1 483 ? 6.556 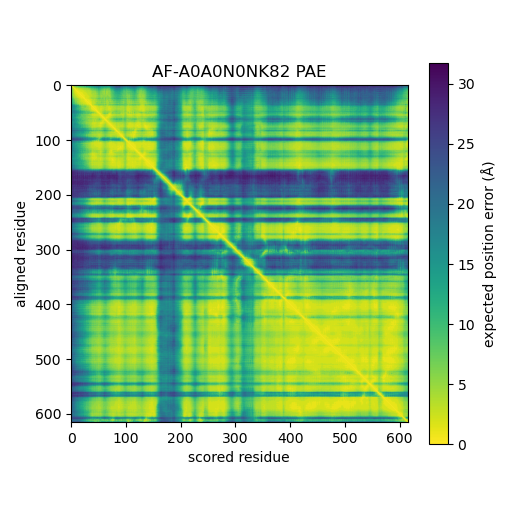6.020 12.053 1.00 96.25 483 GLU A C 1
ATOM 3790 O O . GLU A 1 483 ? 7.052 5.367 12.977 1.00 96.25 483 GLU A O 1
ATOM 3795 N N . LEU A 1 484 ? 5.351 6.595 12.142 1.00 98.06 484 LEU A N 1
ATOM 3796 C CA . LEU A 1 484 ? 4.491 6.456 13.314 1.00 98.06 484 LEU A CA 1
ATOM 3797 C C . LEU A 1 484 ? 3.999 5.011 13.495 1.00 98.06 484 LEU A C 1
ATOM 3799 O O . LEU A 1 484 ? 4.086 4.504 14.610 1.00 98.06 484 LEU A O 1
ATOM 3803 N N . ASP A 1 485 ? 3.556 4.329 12.432 1.00 98.19 485 ASP A N 1
ATOM 3804 C CA . ASP A 1 485 ? 3.106 2.925 12.487 1.00 98.19 485 ASP A CA 1
ATOM 3805 C C . ASP A 1 485 ? 4.217 2.018 13.033 1.00 98.19 485 ASP A C 1
ATOM 3807 O O . ASP A 1 485 ? 4.013 1.306 14.014 1.00 98.19 485 ASP A O 1
ATOM 3811 N N . ASN A 1 486 ? 5.443 2.127 12.507 1.00 97.25 486 ASN A N 1
ATOM 3812 C CA . ASN A 1 486 ? 6.578 1.339 13.004 1.00 97.25 486 ASN A CA 1
ATOM 3813 C C . ASN A 1 486 ? 6.928 1.623 14.465 1.00 97.25 486 ASN A C 1
ATOM 3815 O O . ASN A 1 486 ? 7.404 0.727 15.164 1.00 97.25 486 ASN A O 1
ATOM 3819 N N . LEU A 1 487 ? 6.766 2.867 14.917 1.00 97.69 487 LEU A N 1
ATOM 3820 C CA . LEU A 1 487 ? 7.001 3.220 16.310 1.00 97.69 487 LEU A CA 1
ATOM 3821 C C . LEU A 1 487 ? 5.916 2.604 17.199 1.00 97.69 487 LEU A C 1
ATOM 3823 O O . LEU A 1 487 ? 6.244 1.980 18.205 1.00 97.69 487 LEU A O 1
ATOM 3827 N N . LEU A 1 488 ? 4.646 2.713 16.806 1.00 97.75 488 LEU A N 1
ATOM 3828 C CA . LEU A 1 488 ? 3.517 2.125 17.526 1.00 97.75 488 LEU A CA 1
ATOM 3829 C C . LEU A 1 488 ? 3.609 0.596 17.609 1.00 97.75 488 LEU A C 1
ATOM 3831 O O . LEU A 1 488 ? 3.361 0.034 18.673 1.00 97.75 488 LEU A O 1
ATOM 3835 N N . LEU A 1 489 ? 4.053 -0.077 16.541 1.00 97.00 489 LEU A N 1
ATOM 3836 C CA . LEU A 1 489 ? 4.294 -1.526 16.535 1.00 97.00 489 LEU A CA 1
ATOM 3837 C C . LEU A 1 489 ? 5.367 -1.973 17.542 1.00 97.00 489 LEU A C 1
ATOM 3839 O O . LEU A 1 489 ? 5.414 -3.150 17.890 1.00 97.00 489 LEU A O 1
ATOM 3843 N N . ARG A 1 490 ? 6.230 -1.072 18.031 1.00 97.19 490 ARG A N 1
ATOM 3844 C CA . ARG A 1 490 ? 7.187 -1.374 19.116 1.00 97.19 490 ARG A CA 1
ATOM 3845 C C . ARG A 1 490 ? 6.589 -1.173 20.507 1.00 97.19 490 ARG A C 1
ATOM 3847 O O . ARG A 1 490 ? 7.100 -1.742 21.459 1.00 97.19 490 ARG A O 1
ATOM 3854 N N . LEU A 1 491 ? 5.528 -0.371 20.615 1.00 96.81 491 LEU A N 1
ATOM 3855 C CA . LEU A 1 491 ? 4.839 -0.037 21.868 1.00 96.81 491 LEU A CA 1
ATOM 3856 C C . LEU A 1 491 ? 3.597 -0.909 22.127 1.00 96.81 491 LEU A C 1
ATOM 3858 O O . LEU A 1 491 ? 2.907 -0.719 23.130 1.00 96.81 491 LEU A O 1
ATOM 3862 N N . GLN A 1 492 ? 3.272 -1.813 21.203 1.00 96.31 492 GLN A N 1
ATOM 3863 C CA . GLN A 1 492 ? 2.106 -2.692 21.279 1.00 96.31 492 GLN A CA 1
ATOM 3864 C C . GLN A 1 492 ? 2.266 -3.792 22.345 1.00 96.31 492 GLN A C 1
ATOM 3866 O O . GLN A 1 492 ? 3.346 -4.003 22.893 1.00 96.31 492 GLN A O 1
ATOM 3871 N N . HIS A 1 493 ? 1.187 -4.527 22.626 1.00 96.69 493 HIS A N 1
ATOM 3872 C CA . HIS A 1 493 ? 1.230 -5.670 23.539 1.00 96.69 493 HIS A CA 1
ATOM 3873 C C . HIS A 1 493 ? 2.133 -6.789 22.994 1.00 96.69 493 HIS A C 1
ATOM 3875 O O . HIS A 1 493 ? 2.149 -7.026 21.787 1.00 96.69 493 HIS A O 1
ATOM 3881 N N . GLU A 1 494 ? 2.807 -7.540 23.869 1.00 95.75 494 GLU A N 1
ATOM 3882 C CA . GLU A 1 494 ? 3.653 -8.678 23.466 1.00 95.75 494 GLU A CA 1
ATOM 3883 C C . GLU A 1 494 ? 2.853 -9.768 22.734 1.00 95.75 494 GLU A C 1
ATOM 3885 O O . GLU A 1 494 ? 3.308 -10.338 21.744 1.00 95.75 494 GLU A O 1
ATOM 3890 N N . ASN A 1 495 ? 1.623 -10.028 23.191 1.00 94.50 495 ASN A N 1
ATOM 3891 C CA . ASN A 1 495 ? 0.697 -10.913 22.489 1.00 94.50 495 ASN A CA 1
ATOM 3892 C C . ASN A 1 495 ? 0.064 -10.184 21.291 1.00 94.50 495 ASN A C 1
ATOM 3894 O O . ASN A 1 495 ? -0.799 -9.322 21.467 1.00 94.50 495 ASN A O 1
ATOM 3898 N N . THR A 1 496 ? 0.459 -10.572 20.079 1.00 94.69 496 THR A N 1
ATOM 3899 C CA . THR A 1 496 ? -0.031 -9.990 18.821 1.00 94.69 496 THR A CA 1
ATOM 3900 C C . THR A 1 496 ? -1.531 -10.186 18.606 1.00 94.69 496 THR A C 1
ATOM 3902 O O . THR A 1 496 ? -2.160 -9.329 17.985 1.00 94.69 496 THR A O 1
ATOM 3905 N N . LEU A 1 497 ? -2.129 -11.250 19.156 1.00 94.50 497 LEU A N 1
ATOM 3906 C CA . LEU A 1 497 ? -3.566 -11.509 19.055 1.00 94.50 497 LEU A CA 1
ATOM 3907 C C . LEU A 1 497 ? -4.378 -10.423 19.768 1.00 94.50 497 LEU A C 1
ATOM 3909 O O . LEU A 1 497 ? -5.366 -9.950 19.217 1.00 94.50 497 LEU A O 1
ATOM 3913 N N . VAL A 1 498 ? -3.917 -9.952 20.934 1.00 96.06 498 VAL A N 1
ATOM 3914 C CA . VAL A 1 498 ? -4.538 -8.822 21.649 1.00 96.06 498 VAL A CA 1
ATOM 3915 C C . VAL A 1 498 ? -4.581 -7.580 20.758 1.00 96.06 498 VAL A C 1
ATOM 3917 O O . VAL A 1 498 ? -5.633 -6.955 20.620 1.00 96.06 498 VAL A O 1
ATOM 3920 N N . ASN A 1 499 ? -3.459 -7.245 20.113 1.00 97.12 499 ASN A N 1
ATOM 3921 C CA . ASN A 1 499 ? -3.377 -6.072 19.240 1.00 97.12 499 ASN A CA 1
ATOM 3922 C C . ASN A 1 499 ? -4.316 -6.212 18.032 1.00 97.12 499 ASN A C 1
ATOM 3924 O O . ASN A 1 499 ? -5.007 -5.258 17.678 1.00 97.12 499 ASN A O 1
ATOM 3928 N N . GLN A 1 500 ? -4.386 -7.407 17.433 1.00 96.75 500 GLN A N 1
ATOM 3929 C CA . GLN A 1 500 ? -5.280 -7.679 16.307 1.00 96.75 500 GLN A CA 1
ATOM 3930 C C . GLN A 1 500 ? -6.756 -7.615 16.715 1.00 96.75 500 GLN A C 1
ATOM 3932 O O . GLN A 1 500 ? -7.527 -6.964 16.021 1.00 96.75 500 GLN A O 1
ATOM 3937 N N . MET A 1 501 ? -7.157 -8.223 17.837 1.00 97.75 501 MET A N 1
ATOM 3938 C CA . MET A 1 501 ? -8.542 -8.181 18.328 1.00 97.75 501 MET A CA 1
ATOM 3939 C C . MET A 1 501 ? -9.005 -6.743 18.579 1.00 97.75 501 MET A C 1
ATOM 3941 O O . MET A 1 501 ? -10.064 -6.337 18.101 1.00 97.75 501 MET A O 1
ATOM 3945 N N . VAL A 1 502 ? -8.187 -5.946 19.276 1.00 98.19 502 VAL A N 1
ATOM 3946 C CA . VAL A 1 502 ? -8.488 -4.529 19.529 1.00 98.19 502 VAL A CA 1
ATOM 3947 C C . VAL A 1 502 ? -8.562 -3.750 18.220 1.00 98.19 502 VAL A C 1
ATOM 3949 O O . VAL A 1 502 ? -9.503 -2.983 18.023 1.00 98.19 502 VAL A O 1
ATOM 3952 N N . GLY A 1 503 ? -7.609 -3.949 17.307 1.00 98.12 503 GLY A N 1
ATOM 3953 C CA . GLY A 1 503 ? -7.609 -3.253 16.024 1.00 98.12 503 GLY A CA 1
ATOM 3954 C C . GLY A 1 503 ? -8.828 -3.598 15.164 1.00 98.12 503 GLY A C 1
ATOM 3955 O O . GLY A 1 503 ? -9.466 -2.702 14.615 1.00 98.12 503 GLY A O 1
ATOM 3956 N N . VAL A 1 504 ? -9.198 -4.881 15.099 1.00 98.00 504 VAL A N 1
ATOM 3957 C CA . VAL A 1 504 ? -10.374 -5.370 14.364 1.00 98.00 504 VAL A CA 1
ATOM 3958 C C . VAL A 1 504 ? -11.650 -4.740 14.915 1.00 98.00 504 VAL A C 1
ATOM 3960 O O . VAL A 1 504 ? -12.450 -4.214 14.140 1.00 98.00 504 VAL A O 1
ATOM 3963 N N . LEU A 1 505 ? -11.834 -4.729 16.239 1.00 97.62 505 LEU A N 1
ATOM 3964 C CA . LEU A 1 505 ? -12.982 -4.068 16.869 1.00 97.62 505 LEU A CA 1
ATOM 3965 C C . LEU A 1 505 ? -12.974 -2.557 16.634 1.00 97.62 505 LEU A C 1
ATOM 3967 O O . LEU A 1 505 ? -14.029 -1.969 16.436 1.00 97.62 505 LEU A O 1
ATOM 3971 N N . THR A 1 506 ? -11.799 -1.927 16.621 1.00 97.69 506 THR A N 1
ATOM 3972 C CA . THR A 1 506 ? -11.673 -0.484 16.374 1.00 97.69 506 THR A CA 1
ATOM 3973 C C . THR A 1 506 ? -12.167 -0.102 14.976 1.00 97.69 506 THR A C 1
ATOM 3975 O O . THR A 1 506 ? -12.813 0.930 14.826 1.00 97.69 506 THR A O 1
ATOM 3978 N N . ILE A 1 507 ? -11.904 -0.930 13.959 1.00 97.25 507 ILE A N 1
ATOM 3979 C CA . ILE A 1 507 ? -12.360 -0.678 12.581 1.00 97.25 507 ILE A CA 1
ATOM 3980 C C . ILE A 1 507 ? -13.837 -1.052 12.419 1.00 97.25 507 ILE A C 1
ATOM 3982 O O . ILE A 1 507 ? -14.603 -0.314 11.811 1.00 97.25 507 ILE A O 1
ATOM 3986 N N . THR A 1 508 ? -14.243 -2.200 12.963 1.00 96.31 508 THR A N 1
ATOM 3987 C CA . THR A 1 508 ? -15.533 -2.822 12.624 1.00 96.31 508 THR A CA 1
ATOM 3988 C C . THR A 1 508 ? -16.665 -2.510 13.602 1.00 96.31 508 THR A C 1
ATOM 3990 O O . THR A 1 508 ? -17.830 -2.676 13.257 1.00 96.31 508 THR A O 1
ATOM 3993 N N . ASN A 1 509 ? -16.370 -2.042 14.818 1.00 95.38 509 ASN A N 1
ATOM 3994 C CA . ASN A 1 509 ? -17.374 -1.755 15.840 1.00 95.38 509 ASN A CA 1
ATOM 3995 C C . ASN A 1 509 ? -17.330 -0.277 16.258 1.00 95.38 509 ASN A C 1
ATOM 3997 O O . ASN A 1 509 ? -16.480 0.163 17.037 1.00 95.38 509 ASN A O 1
ATOM 4001 N N . GLN A 1 510 ? -18.301 0.495 15.767 1.00 92.38 510 GLN A N 1
ATOM 4002 C CA . GLN A 1 510 ? -18.389 1.932 16.027 1.00 92.38 510 GLN A CA 1
ATOM 4003 C C . GLN A 1 510 ? -18.588 2.264 17.513 1.00 92.38 510 GLN A C 1
ATOM 4005 O O . GLN A 1 510 ? -18.082 3.290 17.973 1.00 92.38 510 GLN A O 1
ATOM 4010 N N . GLU A 1 511 ? -19.301 1.430 18.273 1.00 93.12 511 GLU A N 1
ATOM 4011 C CA . GLU A 1 511 ? -19.512 1.641 19.708 1.00 93.12 511 GLU A CA 1
ATOM 4012 C C . GLU A 1 511 ? -18.205 1.455 20.483 1.00 93.12 511 GLU A C 1
ATOM 4014 O O . GLU A 1 511 ? -17.831 2.332 21.263 1.00 93.12 511 GLU A O 1
ATOM 4019 N N . PHE A 1 512 ? -17.461 0.383 20.196 1.00 95.50 512 PHE A N 1
ATOM 4020 C CA . PHE A 1 512 ? -16.141 0.130 20.774 1.00 95.50 512 PHE A CA 1
ATOM 4021 C C . PHE A 1 512 ? -15.173 1.275 20.471 1.00 95.50 512 PHE A C 1
ATOM 4023 O O . PHE A 1 512 ? -14.577 1.856 21.378 1.00 95.50 512 PHE A O 1
ATOM 4030 N N . HIS A 1 513 ? -15.068 1.659 19.199 1.00 95.31 513 HIS A N 1
ATOM 4031 C CA . HIS A 1 513 ? -14.243 2.782 18.771 1.00 95.31 513 HIS A CA 1
ATOM 4032 C C . HIS A 1 513 ? -14.641 4.094 19.474 1.00 95.31 513 HIS A C 1
ATOM 4034 O O . HIS A 1 513 ? -13.784 4.819 19.985 1.00 95.31 513 HIS A O 1
ATOM 4040 N N . SER A 1 514 ? -15.943 4.380 19.573 1.00 93.62 514 SER A N 1
ATOM 4041 C CA . SER A 1 514 ? -16.458 5.570 20.264 1.00 93.62 514 SER A CA 1
ATOM 4042 C C . SER A 1 514 ? -16.163 5.540 21.762 1.00 93.62 514 SER A C 1
ATOM 4044 O O . SER A 1 514 ? -15.864 6.582 22.345 1.00 93.62 514 SER A O 1
ATOM 4046 N N . LEU A 1 515 ? -16.230 4.366 22.393 1.00 94.50 515 LEU A N 1
ATOM 4047 C CA . LEU A 1 515 ? -15.868 4.175 23.792 1.00 94.50 515 LEU A CA 1
ATOM 4048 C C . LEU A 1 515 ? -14.383 4.464 24.009 1.00 94.50 515 LEU A C 1
ATOM 4050 O O . LEU A 1 515 ? -14.047 5.227 24.917 1.00 94.50 515 LEU A O 1
ATOM 4054 N N . LEU A 1 516 ? -13.501 3.919 23.166 1.00 95.00 516 LEU A N 1
ATOM 4055 C CA . LEU A 1 516 ? -12.064 4.178 23.254 1.00 95.00 516 LEU A CA 1
ATOM 4056 C C . LEU A 1 516 ? -11.754 5.657 23.047 1.00 95.00 516 LEU A C 1
ATOM 4058 O O . LEU A 1 516 ? -11.055 6.254 23.868 1.00 95.00 516 LEU A O 1
ATOM 4062 N N . TYR A 1 517 ? -12.350 6.281 22.032 1.00 93.88 517 TYR A N 1
ATOM 4063 C CA . TYR A 1 517 ? -12.203 7.713 21.809 1.00 93.88 517 TYR A CA 1
ATOM 4064 C C . TYR A 1 517 ? -12.687 8.526 23.019 1.00 93.88 517 TYR A C 1
ATOM 4066 O O . TYR A 1 517 ? -11.959 9.378 23.521 1.00 93.88 517 TYR A O 1
ATOM 4074 N N . ARG A 1 518 ? -13.867 8.227 23.577 1.00 93.12 518 ARG A N 1
ATOM 4075 C CA . ARG A 1 518 ? -14.381 8.910 24.779 1.00 93.12 518 ARG A CA 1
ATOM 4076 C C . ARG A 1 518 ? -13.488 8.710 26.000 1.00 93.12 518 ARG A C 1
ATOM 4078 O O . ARG A 1 518 ? -13.295 9.653 26.763 1.00 93.12 518 ARG A O 1
ATOM 4085 N N . SER A 1 519 ? -12.898 7.527 26.167 1.00 93.00 519 SER A N 1
ATOM 4086 C CA . SER A 1 519 ? -11.954 7.261 27.259 1.00 93.00 519 SER A CA 1
ATOM 4087 C C . SER A 1 519 ? -10.719 8.169 27.197 1.00 93.00 519 SER A C 1
ATOM 4089 O O . SER A 1 519 ? -10.136 8.487 28.234 1.00 93.00 519 SER A O 1
ATOM 4091 N N . THR A 1 520 ? -10.376 8.689 26.008 1.00 92.44 520 THR A N 1
ATOM 4092 C CA . THR A 1 520 ? -9.260 9.634 25.852 1.00 92.44 520 THR A CA 1
ATOM 4093 C C . THR A 1 520 ? -9.516 11.000 26.497 1.00 92.44 520 THR A C 1
ATOM 4095 O O . THR A 1 520 ? -8.574 11.729 26.797 1.00 92.44 520 THR A O 1
ATOM 4098 N N . HIS A 1 521 ? -10.772 11.344 26.791 1.00 89.75 521 HIS A N 1
ATOM 4099 C CA . HIS A 1 521 ? -11.103 12.544 27.565 1.00 89.75 521 HIS A CA 1
ATOM 4100 C C . HIS A 1 521 ? -10.861 12.370 29.073 1.00 89.75 521 HIS A C 1
ATOM 4102 O O . HIS A 1 521 ? -10.769 13.357 29.799 1.00 89.75 521 HIS A O 1
ATOM 4108 N N . HIS A 1 522 ? -10.725 11.127 29.542 1.00 90.38 522 HIS A N 1
ATOM 4109 C CA . HIS A 1 522 ? -10.544 10.772 30.950 1.00 90.38 522 HIS A CA 1
ATOM 4110 C C . HIS A 1 522 ? -9.321 9.857 31.136 1.00 90.38 522 HIS A C 1
ATOM 4112 O O . HIS A 1 522 ? -9.386 8.866 31.867 1.00 90.38 522 HIS A O 1
ATOM 4118 N N . LEU A 1 523 ? -8.205 10.163 30.459 1.00 86.50 523 LEU A N 1
ATOM 4119 C CA . LEU A 1 523 ? -7.026 9.285 30.396 1.00 86.50 523 LEU A CA 1
ATOM 4120 C C . LEU A 1 523 ? -6.435 8.970 31.766 1.00 86.50 523 LEU A C 1
ATOM 4122 O O . LEU A 1 523 ? -6.204 7.801 32.048 1.00 86.50 523 LEU A O 1
ATOM 4126 N N . ALA A 1 524 ? -6.280 9.959 32.647 1.00 85.69 524 ALA A N 1
ATOM 4127 C CA . ALA A 1 524 ? -5.705 9.736 33.976 1.00 85.69 524 ALA A CA 1
ATOM 4128 C C . ALA A 1 524 ? -6.447 8.646 34.779 1.00 85.69 524 ALA A C 1
ATOM 4130 O O . ALA A 1 524 ? -5.816 7.831 35.448 1.00 85.69 524 ALA A O 1
ATOM 4131 N N . MET A 1 525 ? -7.781 8.592 34.672 1.00 86.56 525 MET A N 1
ATOM 4132 C CA . MET A 1 525 ? -8.599 7.545 35.301 1.00 86.56 525 MET A CA 1
ATOM 4133 C C . MET A 1 525 ? -8.591 6.249 34.481 1.00 86.56 525 MET A C 1
ATOM 4135 O O . MET A 1 525 ? -8.455 5.158 35.029 1.00 86.56 525 MET A O 1
ATOM 4139 N N . SER A 1 526 ? -8.704 6.360 33.156 1.00 84.94 526 SER A N 1
ATOM 4140 C CA . SER A 1 526 ? -8.829 5.206 32.260 1.00 84.94 526 SER A CA 1
ATOM 4141 C C . SER A 1 526 ? -7.545 4.378 32.194 1.00 84.94 526 SER A C 1
ATOM 4143 O O . SER A 1 526 ? -7.616 3.157 32.104 1.00 84.94 526 SER A O 1
ATOM 4145 N N . LEU A 1 527 ? -6.368 5.000 32.302 1.00 88.81 527 LEU A N 1
ATOM 4146 C CA . LEU A 1 527 ? -5.067 4.320 32.255 1.00 88.81 527 LEU A CA 1
ATOM 4147 C C . LEU A 1 527 ? -4.826 3.392 33.455 1.00 88.81 527 LEU A C 1
ATOM 4149 O O . LEU A 1 527 ? -4.047 2.447 33.344 1.00 88.81 527 LEU A O 1
ATOM 4153 N N . GLN A 1 528 ? -5.520 3.619 34.574 1.00 87.94 528 GLN A N 1
ATOM 4154 C CA . GLN A 1 528 ? -5.490 2.729 35.740 1.00 87.94 528 GLN A CA 1
ATOM 4155 C C . GLN A 1 528 ? -6.395 1.503 35.564 1.00 87.94 528 GLN A C 1
ATOM 4157 O O . GLN A 1 528 ? -6.275 0.529 36.309 1.00 87.94 528 GLN A O 1
ATOM 4162 N N . SER A 1 529 ? -7.306 1.533 34.588 1.00 91.81 529 SER A N 1
ATOM 4163 C CA . SER A 1 529 ? -8.202 0.417 34.316 1.00 91.81 529 SER A CA 1
ATOM 4164 C C . SER A 1 529 ? -7.500 -0.702 33.538 1.00 91.81 529 SER A C 1
ATOM 4166 O O . SER A 1 529 ? -6.568 -0.486 32.755 1.00 91.81 529 SER A O 1
ATOM 4168 N N . GLN A 1 530 ? -7.960 -1.926 33.782 1.00 94.00 530 GLN A N 1
ATOM 4169 C CA . GLN A 1 530 ? -7.555 -3.116 33.046 1.00 94.00 530 GLN A CA 1
ATOM 4170 C C . GLN A 1 530 ? -8.752 -3.626 32.249 1.00 94.00 530 GLN A C 1
ATOM 4172 O O . GLN A 1 530 ? -9.886 -3.605 32.735 1.00 94.00 530 GLN A O 1
ATOM 4177 N N . THR A 1 531 ? -8.474 -4.059 31.026 1.00 95.50 531 THR A N 1
ATOM 4178 C CA . THR A 1 531 ? -9.419 -4.723 30.131 1.00 95.50 531 THR A CA 1
ATOM 4179 C C . THR A 1 531 ? -9.164 -6.219 30.213 1.00 95.50 531 THR A C 1
ATOM 4181 O O . THR A 1 531 ? -8.022 -6.655 30.069 1.00 95.50 531 THR A O 1
ATOM 4184 N N . GLU A 1 532 ? -10.214 -6.991 30.460 1.00 97.25 532 GLU A N 1
ATOM 4185 C CA . GLU A 1 532 ? -10.145 -8.451 30.476 1.00 97.25 532 GLU A CA 1
ATOM 4186 C C . GLU A 1 532 ? -10.379 -8.948 29.044 1.00 97.25 532 GLU A C 1
ATOM 4188 O O . GLU A 1 532 ? -11.400 -8.633 28.429 1.00 97.25 532 GLU A O 1
ATOM 4193 N N . ILE A 1 533 ? -9.413 -9.681 28.498 1.00 96.94 533 ILE A N 1
ATOM 4194 C CA . ILE A 1 533 ? -9.441 -10.218 27.138 1.00 96.94 533 ILE A CA 1
ATOM 4195 C C . ILE A 1 533 ? -9.379 -11.733 27.222 1.00 96.94 533 ILE A C 1
ATOM 4197 O O . ILE A 1 533 ? -8.366 -12.289 27.639 1.00 96.94 533 ILE A O 1
ATOM 4201 N N . ASP A 1 534 ? -10.447 -12.396 26.804 1.00 96.00 534 ASP A N 1
ATOM 4202 C CA . ASP A 1 534 ? -10.465 -13.841 26.627 1.00 96.00 534 ASP A CA 1
ATOM 4203 C C . ASP A 1 534 ? -10.123 -14.166 25.170 1.00 96.00 534 ASP A C 1
ATOM 4205 O O . ASP A 1 534 ? -10.946 -14.016 24.263 1.00 96.00 534 ASP A O 1
ATOM 4209 N N . THR A 1 535 ? -8.886 -14.609 24.948 1.00 93.25 535 THR A N 1
ATOM 4210 C CA . THR A 1 535 ? -8.375 -14.972 23.619 1.00 93.25 535 THR A CA 1
ATOM 4211 C C . THR A 1 535 ? -8.972 -16.268 23.073 1.00 93.25 535 THR A C 1
ATOM 4213 O O . THR A 1 535 ? -8.753 -16.577 21.907 1.00 93.25 535 THR A O 1
ATOM 4216 N N . THR A 1 536 ? -9.715 -17.030 23.882 1.00 91.81 536 THR A N 1
ATOM 4217 C CA . THR A 1 536 ? -10.344 -18.292 23.460 1.00 91.81 536 THR A CA 1
ATOM 4218 C C . THR A 1 536 ? -11.741 -18.046 22.922 1.00 91.81 536 THR A C 1
ATOM 4220 O O . THR A 1 536 ? -12.097 -18.563 21.868 1.00 91.81 536 THR A O 1
ATOM 4223 N N . SER A 1 537 ? -12.536 -17.251 23.645 1.00 92.88 537 SER A N 1
ATOM 4224 C CA . SER A 1 537 ? -13.897 -16.897 23.224 1.00 92.88 537 SER A CA 1
ATOM 4225 C C . SER A 1 537 ? -13.958 -15.669 22.318 1.00 92.88 537 SER A C 1
ATOM 4227 O O . SER A 1 537 ? -15.016 -15.374 21.772 1.00 92.88 537 SER A O 1
ATOM 4229 N N . GLY A 1 538 ? -12.853 -14.933 22.182 1.00 94.44 538 GLY A N 1
ATOM 4230 C CA . GLY A 1 538 ? -12.819 -13.687 21.423 1.00 94.44 538 GLY A CA 1
ATOM 4231 C C . GLY A 1 538 ? -13.502 -12.517 22.133 1.00 94.44 538 GLY A C 1
ATOM 4232 O O . GLY A 1 538 ? -13.834 -11.517 21.495 1.00 94.44 538 GLY A O 1
ATOM 4233 N N . ARG A 1 539 ? -13.739 -12.624 23.446 1.00 96.00 539 ARG A N 1
ATOM 4234 C CA . ARG A 1 539 ? -14.471 -11.624 24.234 1.00 96.00 539 ARG A CA 1
ATOM 4235 C C . ARG A 1 539 ? -13.538 -10.595 24.857 1.00 96.00 539 ARG A C 1
ATOM 4237 O O . ARG A 1 539 ? -12.621 -10.936 25.600 1.00 96.00 539 ARG A O 1
ATOM 4244 N N . LEU A 1 540 ? -13.834 -9.320 24.619 1.00 97.00 540 LEU A N 1
ATOM 4245 C CA . LEU A 1 540 ? -13.229 -8.176 25.295 1.00 97.00 540 LEU A CA 1
ATOM 4246 C C . LEU A 1 540 ? -14.215 -7.574 26.293 1.00 97.00 540 LEU A C 1
ATOM 4248 O O . LEU A 1 540 ? -15.269 -7.088 25.890 1.00 97.00 540 LEU A O 1
ATOM 4252 N N . LYS A 1 541 ? -13.853 -7.531 27.575 1.00 96.56 541 LYS A N 1
ATOM 4253 C CA . LYS A 1 541 ? -14.606 -6.822 28.615 1.00 96.56 541 LYS A CA 1
ATOM 4254 C C . LYS A 1 541 ? -13.869 -5.552 29.013 1.00 96.56 541 LYS A C 1
ATOM 4256 O O . LYS A 1 541 ? -12.808 -5.606 29.639 1.00 96.56 541 LYS A O 1
ATOM 4261 N N . ILE A 1 542 ? -14.454 -4.405 28.687 1.00 94.69 542 ILE A N 1
ATOM 4262 C CA . ILE A 1 542 ? -13.879 -3.091 28.976 1.00 94.69 542 ILE A CA 1
ATOM 4263 C C . ILE A 1 542 ? -14.756 -2.318 29.959 1.00 94.69 542 ILE A C 1
ATOM 4265 O O . ILE A 1 542 ? -15.987 -2.343 29.883 1.00 94.69 542 ILE A O 1
ATOM 4269 N N . LYS A 1 543 ? -14.121 -1.631 30.913 1.00 90.19 543 LYS A N 1
ATOM 4270 C CA . LYS A 1 543 ? -14.819 -0.757 31.861 1.00 90.19 543 LYS A CA 1
ATOM 4271 C C . LYS A 1 543 ? -15.050 0.605 31.209 1.00 90.19 543 LYS A C 1
ATOM 4273 O O . LYS A 1 543 ? -14.097 1.290 30.851 1.00 90.19 543 LYS A O 1
ATOM 4278 N N . GLY A 1 544 ? -16.310 1.000 31.059 1.00 83.06 544 GLY A N 1
ATOM 4279 C CA . GLY A 1 544 ? -16.679 2.340 30.605 1.00 83.06 544 GLY A CA 1
ATOM 4280 C C . GLY A 1 544 ? -16.474 3.412 31.684 1.00 83.06 544 GLY A C 1
ATOM 4281 O O . GLY A 1 544 ? -16.189 3.109 32.842 1.00 83.06 544 GLY A O 1
ATOM 4282 N N . ALA A 1 545 ? -16.703 4.680 31.320 1.00 73.38 545 ALA A N 1
ATOM 4283 C CA . ALA A 1 545 ? -16.519 5.849 32.196 1.00 73.38 545 ALA A CA 1
ATOM 4284 C C . ALA A 1 545 ? -17.339 5.817 33.508 1.00 73.38 545 ALA A C 1
ATOM 4286 O O . ALA A 1 545 ? -17.001 6.512 34.460 1.00 73.38 545 ALA A O 1
ATOM 4287 N N . PHE A 1 546 ? -18.388 4.990 33.578 1.00 76.50 546 PHE A N 1
ATOM 4288 C CA . PHE A 1 546 ? -19.258 4.826 34.750 1.00 76.50 546 PHE A CA 1
ATOM 4289 C C . PHE A 1 546 ? -19.093 3.466 35.443 1.00 76.50 546 PHE A C 1
ATOM 4291 O O . PHE A 1 546 ? -20.028 2.984 36.075 1.00 76.50 546 PHE A O 1
ATOM 4298 N N . ASN A 1 547 ? -17.945 2.797 35.276 1.00 80.38 547 ASN A N 1
ATOM 4299 C CA . ASN A 1 547 ? -17.704 1.420 35.739 1.00 80.38 547 ASN A CA 1
ATOM 4300 C C . ASN A 1 547 ? -18.678 0.366 35.175 1.00 80.38 547 ASN A C 1
ATOM 4302 O O . ASN A 1 547 ? -18.665 -0.782 35.617 1.00 80.38 547 ASN A O 1
ATOM 4306 N N . VAL A 1 548 ? -19.489 0.722 34.175 1.00 88.06 548 VAL A N 1
ATOM 4307 C CA . VAL A 1 548 ? -20.309 -0.236 33.431 1.00 88.06 548 VAL A CA 1
ATOM 4308 C C . VAL A 1 548 ? -19.379 -1.086 32.579 1.00 88.06 548 VAL A C 1
ATOM 4310 O O . VAL A 1 548 ? -18.603 -0.561 31.778 1.00 88.06 548 VAL A O 1
ATOM 4313 N N . LEU A 1 549 ? -19.444 -2.397 32.777 1.00 92.50 549 LEU A N 1
ATOM 4314 C CA . LEU A 1 549 ? -18.665 -3.359 32.018 1.00 92.50 549 LEU A CA 1
ATOM 4315 C C . LEU A 1 549 ? -19.383 -3.636 30.696 1.00 92.50 549 LEU A C 1
ATOM 4317 O O . LEU A 1 549 ? -20.510 -4.127 30.689 1.00 92.50 549 LEU A O 1
ATOM 4321 N N . GLN A 1 550 ? -18.736 -3.297 29.585 1.00 94.38 550 GLN A N 1
ATOM 4322 C CA . GLN A 1 550 ? -19.223 -3.591 28.241 1.00 94.38 550 GLN A CA 1
ATOM 4323 C C . GLN A 1 550 ? -18.439 -4.762 27.658 1.00 94.38 550 GLN A C 1
ATOM 4325 O O . GLN A 1 550 ? -17.231 -4.865 27.876 1.00 94.38 550 GLN A O 1
ATOM 4330 N N . THR A 1 551 ? -19.133 -5.644 26.939 1.00 95.62 551 THR A N 1
ATOM 4331 C CA . THR A 1 551 ? -18.532 -6.823 26.304 1.00 95.62 551 THR A CA 1
ATOM 4332 C C . THR A 1 551 ? -18.615 -6.692 24.791 1.00 95.62 551 THR A C 1
ATOM 4334 O O . THR A 1 551 ? -19.681 -6.400 24.254 1.00 95.62 551 THR A O 1
ATOM 4337 N N . PHE A 1 552 ? -17.493 -6.926 24.122 1.00 96.19 552 PHE A N 1
ATOM 4338 C CA . PHE A 1 552 ? -17.350 -6.910 22.671 1.00 96.19 552 PHE A CA 1
ATOM 4339 C C . PHE A 1 552 ? -16.821 -8.261 22.197 1.00 96.19 552 PHE A C 1
ATOM 4341 O O . PHE A 1 552 ? -16.036 -8.891 22.906 1.00 96.19 552 PHE A O 1
ATOM 4348 N N . GLU A 1 553 ? -17.237 -8.703 21.012 1.00 95.69 553 GLU A N 1
ATOM 4349 C CA . GLU A 1 553 ? -16.887 -10.020 20.474 1.00 95.69 553 GLU A CA 1
ATOM 4350 C C . GLU A 1 553 ? -16.142 -9.912 19.139 1.00 95.69 553 GLU A C 1
ATOM 4352 O O . GLU A 1 553 ? -16.538 -9.180 18.225 1.00 95.69 553 GLU A O 1
ATOM 4357 N N . VAL A 1 554 ? -15.054 -10.671 19.036 1.00 96.00 554 VAL A N 1
ATOM 4358 C CA . VAL A 1 554 ? -14.319 -10.925 17.798 1.00 96.00 554 VAL A CA 1
ATOM 4359 C C . VAL A 1 554 ? -14.545 -12.374 17.408 1.00 96.00 554 VAL A C 1
ATOM 4361 O O . VAL A 1 554 ? -14.376 -13.272 18.228 1.00 96.00 554 VAL A O 1
ATOM 4364 N N . ASP A 1 555 ? -14.924 -12.595 16.157 1.00 94.81 555 ASP A N 1
ATOM 4365 C CA . ASP A 1 555 ? -15.008 -13.922 15.573 1.00 94.81 555 ASP A CA 1
ATOM 4366 C C . ASP A 1 555 ? -13.606 -14.539 15.538 1.00 94.81 555 ASP A C 1
ATOM 4368 O O . ASP A 1 555 ? -12.690 -14.012 14.907 1.00 94.81 555 ASP A O 1
ATOM 4372 N N . MET A 1 556 ? -13.426 -15.644 16.257 1.00 93.25 556 MET A N 1
ATOM 4373 C CA . MET A 1 556 ? -12.124 -16.285 16.389 1.00 93.25 556 ME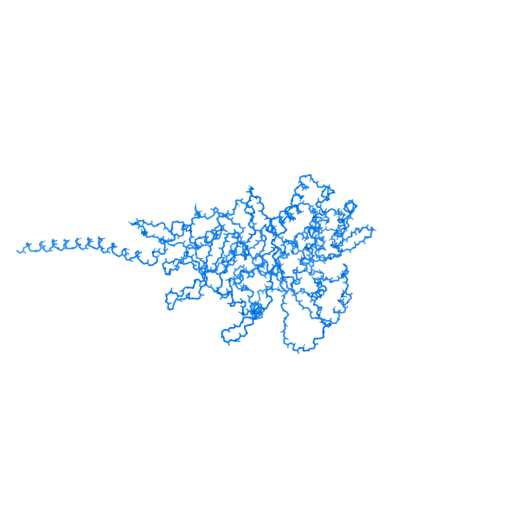T A CA 1
ATOM 4374 C C . MET A 1 556 ? -11.725 -17.084 15.144 1.00 93.25 556 MET A C 1
ATOM 4376 O O . MET A 1 556 ? -10.530 -17.302 14.936 1.00 93.25 556 MET A O 1
ATOM 4380 N N . ASP A 1 557 ? -12.676 -17.424 14.267 1.00 91.31 557 ASP A N 1
ATOM 4381 C CA . ASP A 1 557 ? -12.414 -18.156 13.020 1.00 91.31 557 ASP A CA 1
ATOM 4382 C C . ASP A 1 557 ? -11.625 -17.314 12.008 1.00 91.31 557 ASP A C 1
ATOM 4384 O O . ASP A 1 557 ? -11.083 -17.826 11.025 1.00 91.31 557 ASP A O 1
ATOM 4388 N N . ILE A 1 558 ? -11.529 -16.001 12.235 1.00 92.38 558 ILE A N 1
ATOM 4389 C CA . ILE A 1 558 ? -10.731 -15.115 11.390 1.00 92.38 558 ILE A CA 1
ATOM 4390 C C . ILE A 1 558 ? -9.230 -15.282 11.638 1.00 92.38 558 ILE A C 1
ATOM 4392 O O . ILE A 1 558 ? -8.456 -14.765 10.835 1.00 92.38 558 ILE A O 1
ATOM 4396 N N . PHE A 1 559 ? -8.797 -15.946 12.719 1.00 91.38 559 PHE A N 1
ATOM 4397 C CA . PHE A 1 559 ? -7.388 -16.146 13.069 1.00 91.38 559 PHE A CA 1
ATOM 4398 C C . PHE A 1 559 ? -6.913 -17.564 12.687 1.00 91.38 559 PHE A C 1
ATOM 4400 O O . PHE A 1 559 ? -7.611 -18.536 12.944 1.00 91.38 559 PHE A O 1
ATOM 4407 N N . PRO A 1 560 ? -5.710 -17.726 12.099 1.00 81.88 560 PRO A N 1
ATOM 4408 C CA . PRO A 1 560 ? -5.228 -19.018 11.600 1.00 81.88 560 PRO A CA 1
ATOM 4409 C C . PRO A 1 560 ? -4.841 -19.994 12.714 1.00 81.88 560 PRO A C 1
ATOM 4411 O O . PRO A 1 560 ? -4.761 -21.199 12.486 1.00 81.88 560 PRO A O 1
ATOM 4414 N N . THR A 1 561 ? -4.532 -19.486 13.906 1.00 77.25 561 THR A N 1
ATOM 4415 C CA . THR A 1 561 ? -4.084 -20.322 15.013 1.00 77.25 561 THR A CA 1
ATOM 4416 C C . THR A 1 561 ? -5.299 -20.952 15.669 1.00 77.25 561 THR A C 1
ATOM 4418 O O . THR A 1 561 ? -6.130 -20.241 16.229 1.00 77.25 561 THR A O 1
ATOM 4421 N N . SER A 1 562 ? -5.384 -22.284 15.631 1.00 63.19 562 SER A N 1
ATOM 4422 C CA . SER A 1 562 ? -6.463 -22.993 16.315 1.00 63.19 562 SER A CA 1
ATOM 4423 C C . SER A 1 562 ? -6.474 -22.598 17.800 1.00 63.19 562 SER A C 1
ATOM 4425 O O . SER A 1 562 ? -5.420 -22.668 18.451 1.00 63.19 562 SER A O 1
ATOM 4427 N N . PRO A 1 563 ? -7.631 -22.214 18.367 1.00 62.75 563 PRO A N 1
ATOM 4428 C CA . PRO A 1 563 ? -7.742 -21.863 19.784 1.00 62.75 563 PRO A CA 1
ATOM 4429 C C . PRO A 1 563 ? -7.255 -22.998 20.702 1.00 62.75 563 PRO A C 1
ATOM 4431 O O . PRO A 1 563 ? -6.758 -22.739 21.796 1.00 62.75 563 PRO A O 1
ATOM 4434 N N . ALA A 1 564 ? -7.273 -24.249 20.221 1.00 63.28 564 ALA A N 1
ATOM 4435 C CA . ALA A 1 564 ? -6.751 -25.412 20.936 1.00 63.28 564 ALA A CA 1
ATOM 4436 C C . ALA A 1 564 ? -5.250 -25.316 21.272 1.00 63.28 564 ALA A C 1
ATOM 4438 O O . ALA A 1 564 ? -4.812 -25.862 22.282 1.00 63.28 564 ALA A O 1
ATOM 4439 N N . THR A 1 565 ? -4.459 -24.615 20.455 1.00 68.12 565 THR A N 1
ATOM 4440 C CA . THR A 1 565 ? -3.011 -24.455 20.677 1.00 68.12 565 THR A CA 1
ATOM 4441 C C . THR A 1 565 ? -2.650 -23.318 21.629 1.00 68.12 565 THR A C 1
ATOM 4443 O O . THR A 1 565 ? -1.544 -23.320 22.160 1.00 68.12 565 THR A O 1
ATOM 4446 N N . MET A 1 566 ? -3.544 -22.351 21.856 1.00 65.81 566 MET A N 1
ATOM 4447 C CA . MET A 1 566 ? -3.203 -21.154 22.636 1.00 65.81 566 MET A CA 1
ATOM 4448 C C . MET A 1 566 ? -3.361 -21.328 24.151 1.00 65.81 566 MET A C 1
ATOM 4450 O O . MET A 1 566 ? -2.811 -20.531 24.905 1.00 65.81 566 MET A O 1
ATOM 4454 N N . GLY A 1 567 ? -4.049 -22.381 24.607 1.00 70.69 567 GLY A N 1
ATOM 4455 C CA . GLY A 1 567 ? -4.439 -22.516 26.010 1.00 70.69 567 GLY A CA 1
ATOM 4456 C C . GLY A 1 567 ? -5.455 -21.439 26.412 1.00 70.69 567 GLY A C 1
ATOM 4457 O O . GLY A 1 567 ? -5.438 -20.316 25.914 1.00 70.69 567 GLY A O 1
ATOM 4458 N N . SER A 1 568 ? -6.381 -21.773 27.309 1.00 72.56 568 SER A N 1
ATOM 4459 C CA . SER A 1 568 ? -7.364 -20.794 27.779 1.00 72.56 568 SER A CA 1
ATOM 4460 C C . SER A 1 568 ? -6.665 -19.702 28.587 1.00 72.56 568 SER A C 1
ATOM 4462 O O . SER A 1 568 ? -6.318 -19.930 29.747 1.00 72.56 568 SER A O 1
ATOM 4464 N N . GLN A 1 569 ? -6.463 -18.523 27.995 1.00 87.12 569 GLN A N 1
ATOM 4465 C CA . GLN A 1 569 ? -5.784 -17.408 28.647 1.00 87.12 569 GLN A CA 1
ATOM 4466 C C . GLN A 1 569 ? -6.689 -16.176 28.703 1.00 87.12 569 GLN A C 1
ATOM 4468 O O . GLN A 1 569 ? -6.876 -15.460 27.723 1.00 87.12 569 GLN A O 1
ATOM 4473 N N . VAL A 1 570 ? -7.228 -15.910 29.893 1.00 95.06 570 VAL A N 1
ATOM 4474 C CA . VAL A 1 570 ? -7.842 -14.618 30.202 1.00 95.06 570 VAL A CA 1
ATOM 4475 C C . VAL A 1 570 ? -6.720 -13.653 30.573 1.00 95.06 570 VAL A C 1
ATOM 4477 O O . VAL A 1 570 ? -6.011 -13.851 31.562 1.00 95.06 570 VAL A O 1
ATOM 4480 N N . LEU A 1 571 ? -6.527 -12.630 29.749 1.00 96.12 571 LEU A N 1
ATOM 4481 C CA . LEU A 1 571 ? -5.473 -11.634 29.887 1.00 96.12 571 LEU A CA 1
ATOM 4482 C C . LEU A 1 571 ? -6.034 -10.341 30.473 1.00 96.12 571 LEU A C 1
ATOM 4484 O O . LEU A 1 571 ? -7.013 -9.799 29.969 1.00 96.12 571 LEU A O 1
ATOM 4488 N N . ASN A 1 572 ? -5.368 -9.801 31.493 1.00 96.69 572 ASN A N 1
ATOM 4489 C CA . ASN A 1 572 ? -5.642 -8.457 31.994 1.00 96.69 572 ASN A CA 1
ATOM 4490 C C . ASN A 1 572 ? -4.682 -7.470 31.333 1.00 96.69 572 ASN A C 1
ATOM 4492 O O . ASN A 1 572 ? -3.501 -7.402 31.678 1.00 96.69 572 ASN A O 1
ATOM 4496 N N . VAL A 1 573 ? -5.192 -6.706 30.373 1.00 96.69 573 VAL A N 1
ATOM 4497 C CA . VAL A 1 573 ? -4.400 -5.788 29.553 1.00 96.69 573 VAL A CA 1
ATOM 4498 C C . VAL A 1 573 ? -4.620 -4.357 30.027 1.00 96.69 573 VAL A C 1
ATOM 4500 O O . VAL A 1 573 ? -5.750 -3.924 30.257 1.00 96.69 573 VAL A O 1
ATOM 4503 N N . ARG A 1 574 ? -3.532 -3.597 30.189 1.00 96.00 574 ARG A N 1
ATOM 4504 C CA . ARG A 1 574 ? -3.607 -2.177 30.564 1.00 96.00 574 ARG A CA 1
ATOM 4505 C C . ARG A 1 574 ? -4.330 -1.390 29.476 1.00 96.00 574 ARG A C 1
ATOM 4507 O O . ARG A 1 574 ? -4.029 -1.553 28.295 1.00 96.00 574 ARG A O 1
ATOM 4514 N N . HIS A 1 575 ? -5.204 -0.467 29.873 1.00 95.50 575 HIS A N 1
ATOM 4515 C CA . HIS A 1 575 ? -5.942 0.375 28.924 1.00 95.50 575 HIS A CA 1
ATOM 4516 C C . HIS A 1 575 ? -5.026 1.171 27.982 1.00 95.50 575 HIS A C 1
ATOM 4518 O O . HIS A 1 575 ? -5.338 1.334 26.808 1.00 95.50 575 HIS A O 1
ATOM 4524 N N . ALA A 1 576 ? -3.848 1.587 28.459 1.00 95.50 576 ALA A N 1
ATOM 4525 C CA . ALA A 1 576 ? -2.810 2.227 27.643 1.00 95.50 576 ALA A CA 1
ATOM 4526 C C . ALA A 1 576 ? -2.479 1.420 26.375 1.00 95.50 576 ALA A C 1
ATOM 4528 O O . ALA A 1 576 ? -2.403 1.962 25.275 1.00 95.50 576 ALA A O 1
ATOM 4529 N N . THR A 1 577 ? -2.336 0.103 26.519 1.00 96.56 577 THR A N 1
ATOM 4530 C CA . THR A 1 577 ? -2.006 -0.802 25.418 1.00 96.56 577 THR A CA 1
ATOM 4531 C C . THR A 1 577 ? -3.177 -0.965 24.446 1.00 96.56 577 THR A C 1
ATOM 4533 O O . THR A 1 577 ? -2.963 -1.027 23.237 1.00 96.56 577 THR A O 1
ATOM 4536 N N . ILE A 1 578 ? -4.415 -0.949 24.954 1.00 97.62 578 ILE A N 1
ATOM 4537 C CA . ILE A 1 578 ? -5.633 -0.941 24.128 1.00 97.62 578 ILE A CA 1
ATOM 4538 C C . ILE A 1 578 ? -5.677 0.323 23.261 1.00 97.62 578 ILE A C 1
ATOM 4540 O O . ILE A 1 578 ? -5.934 0.242 22.062 1.00 97.62 578 ILE A O 1
ATOM 4544 N N . LEU A 1 579 ? -5.359 1.486 23.839 1.00 97.25 579 LEU A N 1
ATOM 4545 C CA . LEU A 1 579 ? -5.315 2.751 23.101 1.00 97.25 579 LEU A CA 1
ATOM 4546 C C . LEU A 1 579 ? -4.232 2.758 22.015 1.00 97.25 579 LEU A C 1
ATOM 4548 O O . LEU A 1 579 ? -4.479 3.285 20.935 1.00 97.25 579 LEU A O 1
ATOM 4552 N N . VAL A 1 580 ? -3.065 2.151 22.264 1.00 97.75 580 VAL A N 1
ATOM 4553 C CA . VAL A 1 580 ? -2.007 1.998 21.247 1.00 97.75 580 VAL A CA 1
ATOM 4554 C C . VAL A 1 580 ? -2.486 1.137 20.079 1.00 97.75 580 VAL A C 1
ATOM 4556 O O . VAL A 1 580 ? -2.360 1.553 18.930 1.00 97.75 580 VAL A O 1
ATOM 4559 N N . ALA A 1 581 ? -3.073 -0.031 20.353 1.00 98.12 581 ALA A N 1
ATOM 4560 C CA . ALA A 1 581 ? -3.581 -0.920 19.306 1.00 98.12 581 ALA A CA 1
ATOM 4561 C C . ALA A 1 581 ? -4.721 -0.275 18.495 1.00 98.12 581 ALA A C 1
ATOM 4563 O O . ALA A 1 581 ? -4.749 -0.373 17.268 1.00 98.12 581 ALA A O 1
ATOM 4564 N N . ALA A 1 582 ? -5.623 0.450 19.159 1.00 98.19 582 ALA A N 1
ATOM 4565 C CA . ALA A 1 582 ? -6.674 1.206 18.487 1.00 98.19 582 ALA A CA 1
ATOM 4566 C C . ALA A 1 582 ? -6.109 2.350 17.635 1.00 98.19 582 ALA A C 1
ATOM 4568 O O . ALA A 1 582 ? -6.561 2.573 16.513 1.00 98.19 582 ALA A O 1
ATOM 4569 N N . LEU A 1 583 ? -5.072 3.037 18.122 1.00 98.12 583 LEU A N 1
ATOM 4570 C CA . LEU A 1 583 ? -4.405 4.087 17.364 1.00 98.12 583 LEU A CA 1
ATOM 4571 C C . LEU A 1 583 ? -3.724 3.537 16.099 1.00 98.12 583 LEU A C 1
ATOM 4573 O O . LEU A 1 583 ? -3.810 4.179 15.056 1.00 98.12 583 LEU A O 1
ATOM 4577 N N . ILE A 1 584 ? -3.116 2.345 16.156 1.00 98.31 584 ILE A N 1
ATOM 4578 C CA . ILE A 1 584 ? -2.589 1.648 14.965 1.00 98.31 584 ILE A CA 1
ATOM 4579 C C . ILE A 1 584 ? -3.711 1.400 13.952 1.00 98.31 584 ILE A C 1
ATOM 4581 O O . ILE A 1 584 ? -3.542 1.664 12.764 1.00 98.31 584 ILE A O 1
ATOM 4585 N N . ALA A 1 585 ? -4.872 0.929 14.404 1.00 98.31 585 ALA A N 1
ATOM 4586 C CA . ALA A 1 585 ? -6.000 0.649 13.521 1.00 98.31 585 ALA A CA 1
ATOM 4587 C C . ALA A 1 585 ? -6.547 1.915 12.842 1.00 98.31 585 ALA A C 1
ATOM 4589 O O . ALA A 1 585 ? -6.733 1.935 11.622 1.00 98.31 585 ALA A O 1
ATOM 4590 N N . CYS A 1 586 ? -6.718 2.999 13.603 1.00 98.12 586 CYS A N 1
ATOM 4591 C CA . CYS A 1 586 ? -7.059 4.318 13.069 1.00 98.12 586 CYS A CA 1
ATOM 4592 C C . CYS A 1 586 ? -6.007 4.809 12.063 1.00 98.12 586 CYS A C 1
ATOM 4594 O O . CYS A 1 586 ? -6.355 5.267 10.977 1.00 98.12 586 CYS A O 1
ATOM 4596 N N . LEU A 1 587 ? -4.718 4.673 12.388 1.00 98.00 587 LEU A N 1
ATOM 4597 C CA . LEU A 1 587 ? -3.616 5.086 11.522 1.00 98.00 587 LEU A CA 1
ATOM 4598 C C . LEU A 1 587 ? -3.602 4.306 10.205 1.00 98.00 587 LEU A C 1
ATOM 4600 O O . LEU A 1 587 ? -3.493 4.913 9.146 1.00 98.00 587 LEU A O 1
ATOM 4604 N N . ARG A 1 588 ? -3.770 2.982 10.245 1.00 98.00 588 ARG A N 1
ATOM 4605 C CA . ARG A 1 588 ? -3.821 2.138 9.040 1.00 98.00 588 ARG A CA 1
ATOM 4606 C C . ARG A 1 588 ? -5.058 2.411 8.185 1.00 98.00 588 ARG A C 1
ATOM 4608 O O . ARG A 1 588 ? -4.967 2.352 6.962 1.00 98.00 588 ARG A O 1
ATOM 4615 N N . SER A 1 589 ? -6.169 2.801 8.810 1.00 97.31 589 SER A N 1
ATOM 4616 C CA . SER A 1 589 ? -7.358 3.307 8.107 1.00 97.31 589 SER A CA 1
ATOM 4617 C C . SER A 1 589 ? -7.051 4.612 7.353 1.00 97.31 589 SER A C 1
ATOM 4619 O O . SER A 1 589 ? -7.454 4.771 6.205 1.00 97.31 589 SER A O 1
ATOM 4621 N N . VAL A 1 590 ? -6.277 5.527 7.956 1.00 96.50 590 VAL A N 1
ATOM 4622 C CA . VAL A 1 590 ? -5.783 6.742 7.273 1.00 96.50 590 VAL A CA 1
ATOM 4623 C C . VAL A 1 590 ? -4.798 6.384 6.158 1.00 96.50 590 VAL A C 1
ATOM 4625 O O . VAL A 1 590 ? -4.900 6.917 5.057 1.00 96.50 590 VAL A O 1
ATOM 4628 N N . MET A 1 591 ? -3.865 5.459 6.401 1.00 96.25 591 MET A N 1
ATOM 4629 C CA . MET A 1 591 ? -2.894 5.024 5.390 1.00 96.25 591 MET A CA 1
ATOM 4630 C C . MET A 1 591 ? -3.592 4.473 4.144 1.00 96.25 591 MET A C 1
ATOM 4632 O O . MET A 1 591 ? -3.193 4.831 3.036 1.00 96.25 591 MET A O 1
ATOM 4636 N N . LEU A 1 592 ? -4.673 3.704 4.321 1.00 95.56 592 LEU A N 1
ATOM 4637 C CA . LEU A 1 592 ? -5.524 3.232 3.229 1.00 95.56 592 LEU A CA 1
ATOM 4638 C C . LEU A 1 592 ? -6.077 4.386 2.383 1.00 95.56 592 LEU A C 1
ATOM 4640 O O . LEU A 1 592 ? -5.916 4.367 1.167 1.00 95.56 592 LEU A O 1
ATOM 4644 N N . GLN A 1 593 ? -6.632 5.428 3.009 1.00 93.19 593 GLN A N 1
ATOM 4645 C CA . GLN A 1 593 ? -7.134 6.611 2.292 1.00 93.19 593 GLN A CA 1
ATOM 4646 C C . GLN A 1 593 ? -6.028 7.374 1.543 1.00 93.19 593 GLN A C 1
ATOM 4648 O O . GLN A 1 593 ? -6.288 8.035 0.536 1.00 93.19 593 GLN A O 1
ATOM 4653 N N . THR A 1 594 ? -4.779 7.293 2.016 1.00 91.38 594 THR A N 1
ATOM 4654 C CA . THR A 1 594 ? -3.634 7.933 1.347 1.00 91.38 594 THR A CA 1
ATOM 4655 C C . THR A 1 594 ? -3.057 7.127 0.182 1.00 91.38 594 THR A C 1
ATOM 4657 O O . THR A 1 594 ? -2.208 7.659 -0.537 1.00 91.38 594 THR A O 1
ATOM 4660 N N . CYS A 1 595 ? -3.516 5.890 -0.053 1.00 93.06 595 CYS A N 1
ATOM 4661 C CA . CYS A 1 595 ? -3.086 5.087 -1.199 1.00 93.06 595 CYS A CA 1
ATOM 4662 C C . CYS A 1 595 ? -3.332 5.806 -2.537 1.00 93.06 595 CYS A C 1
ATOM 4664 O O . CYS A 1 595 ? -4.155 6.723 -2.661 1.00 93.06 595 CYS A O 1
ATOM 4666 N N . ILE A 1 596 ? -2.562 5.403 -3.546 1.00 91.88 596 ILE A N 1
ATOM 4667 C CA . ILE A 1 596 ? -2.608 5.970 -4.892 1.00 91.88 596 ILE A CA 1
ATOM 4668 C C . ILE A 1 596 ? -3.607 5.170 -5.725 1.00 91.88 596 ILE A C 1
ATOM 4670 O O . ILE A 1 596 ? -3.469 3.955 -5.846 1.00 91.88 596 ILE A O 1
ATOM 4674 N N . GLU A 1 597 ? -4.571 5.854 -6.337 1.00 89.31 597 GLU A N 1
ATOM 4675 C CA . GLU A 1 597 ? -5.494 5.209 -7.272 1.00 89.31 597 GLU A CA 1
ATOM 4676 C C . GLU A 1 597 ? -4.791 4.885 -8.603 1.00 89.31 597 GLU A C 1
ATOM 4678 O O . GLU A 1 597 ? -4.110 5.750 -9.172 1.00 89.31 597 GLU A O 1
ATOM 4683 N N . PRO A 1 598 ? -4.960 3.662 -9.133 1.00 87.75 598 PRO A N 1
ATOM 4684 C CA . PRO A 1 598 ? -4.350 3.222 -10.380 1.00 87.75 598 PRO A CA 1
ATOM 4685 C C . PRO A 1 598 ? -5.015 3.807 -11.627 1.00 87.75 598 PRO A C 1
ATOM 4687 O O . PRO A 1 598 ? -4.497 3.575 -12.711 1.00 87.75 598 PRO A O 1
ATOM 4690 N N . ASP A 1 599 ? -6.118 4.554 -11.536 1.00 84.88 599 ASP A N 1
ATOM 4691 C CA . ASP A 1 599 ? -6.867 5.034 -12.711 1.00 84.88 599 ASP A CA 1
ATOM 4692 C C . ASP A 1 599 ? -5.990 5.788 -13.709 1.00 84.88 599 ASP A C 1
ATOM 4694 O O . ASP A 1 599 ? -6.026 5.530 -14.903 1.00 84.88 599 ASP A O 1
ATOM 4698 N N . ALA A 1 600 ? -5.081 6.627 -13.218 1.00 83.69 600 ALA A N 1
ATOM 4699 C CA . ALA A 1 600 ? -4.131 7.327 -14.073 1.00 83.69 600 ALA A CA 1
ATOM 4700 C C . ALA A 1 600 ? -3.165 6.390 -14.827 1.00 83.69 600 ALA A C 1
ATOM 4702 O O . ALA A 1 600 ? -2.736 6.705 -15.935 1.00 83.69 600 ALA A O 1
ATOM 4703 N N . ILE A 1 601 ? -2.802 5.262 -14.211 1.00 87.38 601 ILE A N 1
ATOM 4704 C CA . ILE A 1 601 ? -1.981 4.205 -14.813 1.00 87.38 601 ILE A CA 1
ATOM 4705 C C . ILE A 1 601 ? -2.837 3.421 -15.819 1.00 87.38 601 ILE A C 1
ATOM 4707 O O . ILE A 1 601 ? -2.377 3.136 -16.917 1.00 87.38 601 ILE A O 1
ATOM 4711 N N . ARG A 1 602 ? -4.091 3.115 -15.472 1.00 81.81 602 ARG A N 1
ATOM 4712 C CA . ARG A 1 602 ? -5.048 2.395 -16.326 1.00 81.81 602 ARG A CA 1
ATOM 4713 C C . ARG A 1 602 ? -5.348 3.164 -17.601 1.00 81.81 602 ARG A C 1
ATOM 4715 O O . ARG A 1 602 ? -5.157 2.633 -18.684 1.00 81.81 602 ARG A O 1
ATOM 4722 N N . GLU A 1 603 ? -5.723 4.431 -17.468 1.00 81.00 603 GLU A N 1
ATOM 4723 C CA . GLU A 1 603 ? -5.992 5.326 -18.592 1.00 81.00 603 GLU A CA 1
ATOM 4724 C C . GLU A 1 603 ? -4.783 5.433 -19.536 1.00 81.00 603 GLU A C 1
ATOM 4726 O O . GLU A 1 603 ? -4.944 5.527 -20.750 1.00 81.00 603 GLU A O 1
ATOM 4731 N N . LEU A 1 604 ? -3.561 5.375 -18.995 1.00 81.12 604 LEU A N 1
ATOM 4732 C CA . LEU A 1 604 ? -2.342 5.440 -19.798 1.00 81.12 604 LEU A CA 1
ATOM 4733 C C . LEU A 1 604 ? -2.136 4.198 -20.682 1.00 81.12 604 LEU A C 1
ATOM 4735 O O . LEU A 1 604 ? -1.601 4.328 -21.785 1.00 81.12 604 LEU A O 1
ATOM 4739 N N . PHE A 1 605 ? -2.547 3.020 -20.209 1.00 79.12 605 PHE A N 1
ATOM 4740 C CA . PHE A 1 605 ? -2.297 1.726 -20.857 1.00 79.12 605 PHE A CA 1
ATOM 4741 C C . PHE A 1 605 ? -3.568 1.049 -21.395 1.00 79.12 605 PHE A C 1
ATOM 4743 O O . PHE A 1 605 ? -3.532 -0.119 -21.759 1.00 79.12 605 PHE A O 1
ATOM 4750 N N . HIS A 1 606 ? -4.692 1.763 -21.459 1.00 72.19 606 HIS A N 1
ATOM 4751 C CA . HIS A 1 606 ? -5.928 1.235 -22.032 1.00 72.19 606 HIS A CA 1
ATOM 4752 C C . HIS A 1 606 ? -5.761 1.032 -23.557 1.00 72.19 606 HIS A C 1
ATOM 4754 O O . HIS A 1 606 ? -5.396 1.987 -24.253 1.00 72.19 606 HIS A O 1
ATOM 4760 N N . GLU A 1 607 ? -6.049 -0.188 -24.041 1.00 61.31 607 GLU A N 1
ATOM 4761 C CA . GLU A 1 607 ? -6.275 -0.592 -25.452 1.00 61.31 607 GLU A CA 1
ATOM 4762 C C . GLU A 1 607 ? -5.092 -0.791 -26.428 1.00 61.31 607 GLU A C 1
ATOM 4764 O O . GLU A 1 607 ? -5.352 -1.062 -27.599 1.00 61.31 607 GLU A O 1
ATOM 4769 N N . GLU A 1 608 ? -3.816 -0.752 -26.023 1.00 59.47 608 GLU A N 1
ATOM 4770 C CA . GLU A 1 608 ? -2.705 -0.885 -26.993 1.00 59.47 608 GLU A CA 1
ATOM 4771 C C . GLU A 1 608 ? -1.619 -1.898 -26.595 1.00 59.47 608 GLU A C 1
ATOM 4773 O O . GLU A 1 608 ? -1.004 -1.799 -25.533 1.00 59.47 608 GLU A O 1
ATOM 4778 N N . ASP A 1 609 ? -1.330 -2.841 -27.500 1.00 59.75 609 ASP A N 1
ATOM 4779 C CA . ASP A 1 609 ? -0.339 -3.905 -27.282 1.00 59.75 609 ASP A CA 1
ATOM 4780 C C . ASP A 1 609 ? 1.119 -3.430 -27.444 1.00 59.75 609 ASP A C 1
ATOM 4782 O O . ASP A 1 609 ? 2.037 -4.036 -26.879 1.00 59.75 609 ASP A O 1
ATOM 4786 N N . GLU A 1 610 ? 1.365 -2.330 -28.169 1.00 67.31 610 GLU A N 1
ATOM 4787 C CA . GLU A 1 610 ? 2.722 -1.890 -28.512 1.00 67.31 610 GLU A CA 1
ATOM 4788 C C . GLU A 1 610 ? 2.992 -0.424 -28.151 1.00 67.31 610 GLU A C 1
ATOM 4790 O O . GLU A 1 610 ? 2.433 0.509 -28.724 1.00 67.31 610 GLU A O 1
ATOM 4795 N N . VAL A 1 611 ? 3.921 -0.219 -27.212 1.00 74.62 611 VAL A N 1
ATOM 4796 C CA . VAL A 1 611 ? 4.350 1.103 -26.747 1.00 74.62 611 VAL A CA 1
ATOM 4797 C C . VAL A 1 611 ? 5.806 1.340 -27.133 1.00 74.62 611 VAL A C 1
ATOM 4799 O O . VAL A 1 611 ? 6.674 0.497 -26.906 1.00 74.62 611 VAL A O 1
ATOM 4802 N N . PHE A 1 612 ? 6.112 2.519 -27.673 1.00 77.62 612 PHE A N 1
ATOM 4803 C CA . PHE A 1 612 ? 7.473 2.902 -28.046 1.00 77.62 612 PHE A CA 1
ATOM 4804 C C . PHE A 1 612 ? 7.999 4.017 -27.148 1.00 77.62 612 PHE A C 1
ATOM 4806 O O . PHE A 1 612 ? 7.344 5.036 -26.934 1.00 77.62 612 PHE A O 1
ATOM 4813 N N . LEU A 1 613 ? 9.232 3.865 -26.659 1.00 77.56 613 LEU A N 1
ATOM 4814 C CA . LEU A 1 613 ? 9.925 4.936 -25.940 1.00 77.56 613 LEU A CA 1
ATOM 4815 C C . LEU A 1 613 ? 10.802 5.757 -26.871 1.00 77.56 613 LEU A C 1
ATOM 4817 O O . LEU A 1 613 ? 11.638 5.214 -27.597 1.00 77.56 613 LEU A O 1
ATOM 4821 N N . VAL A 1 614 ? 10.630 7.075 -26.799 1.00 78.69 614 VAL A N 1
ATOM 4822 C CA . VAL A 1 614 ? 11.281 8.035 -27.696 1.00 78.69 614 VAL A CA 1
ATOM 4823 C C . VAL A 1 614 ? 12.672 8.426 -27.210 1.00 78.69 614 VAL A C 1
ATOM 4825 O O . VAL A 1 614 ? 12.950 8.472 -26.008 1.00 78.69 614 VAL A O 1
ATOM 4828 N N . GLN A 1 615 ? 13.531 8.758 -28.171 1.00 71.00 615 GLN A N 1
ATOM 4829 C CA . GLN A 1 615 ? 14.799 9.432 -27.930 1.00 71.00 615 GLN A CA 1
ATOM 4830 C C . GLN A 1 615 ? 14.655 10.775 -27.202 1.00 71.00 615 GLN A C 1
ATOM 4832 O O . GLN A 1 615 ? 13.709 11.553 -27.494 1.00 71.00 615 GLN A O 1
#

pLDDT: mean 78.74, std 19.5, range [26.41, 98.31]

Solvent-accessible surface area (backbone atoms only — not comparable to full-atom values): 35064 Å² total; per-residue (Å²): 130,74,72,64,59,55,54,52,53,53,52,51,53,51,51,50,50,51,50,50,48,46,43,62,70,47,50,44,54,51,52,51,52,56,55,54,66,35,50,62,47,46,15,62,55,69,49,51,88,63,33,61,73,25,50,45,86,40,50,77,80,50,96,92,42,61,46,83,54,48,73,32,34,67,48,35,68,57,89,70,74,78,59,83,73,36,67,29,42,75,36,72,86,64,27,71,65,89,60,95,62,96,44,29,15,43,47,43,47,54,36,53,40,28,14,16,54,51,84,68,56,53,76,26,71,73,47,66,58,96,48,38,43,28,37,52,34,24,52,58,63,55,52,50,46,36,49,74,28,48,40,31,69,57,72,69,80,72,79,75,82,84,84,91,76,84,84,78,88,79,82,76,76,77,72,73,75,75,78,78,80,80,83,49,65,48,100,86,68,49,75,47,52,75,62,60,42,52,55,63,62,49,79,77,50,74,52,51,35,32,31,73,66,20,32,43,32,45,48,85,67,64,64,80,81,80,65,94,84,56,97,57,68,86,40,51,33,34,38,40,44,60,46,91,59,68,74,68,93,77,70,75,65,55,84,65,51,69,58,54,51,53,37,20,40,70,13,28,45,59,41,81,74,66,29,28,35,43,30,54,64,63,77,77,84,78,71,83,73,87,70,90,73,79,57,85,87,70,69,51,78,46,36,39,46,79,53,87,42,74,57,66,97,55,95,87,46,60,68,62,46,53,45,55,51,43,48,54,41,71,74,64,77,61,62,71,57,73,66,50,49,58,68,61,64,92,63,73,44,34,40,34,40,50,38,82,49,82,79,45,70,69,57,46,60,57,51,58,77,44,61,91,48,97,64,66,60,67,85,52,70,48,29,75,37,37,58,75,94,76,39,43,27,39,30,40,37,63,56,48,40,41,51,34,42,20,62,74,65,56,83,82,48,52,78,48,50,31,26,27,47,41,76,38,72,86,21,54,55,32,29,28,50,33,61,27,25,84,52,31,64,67,48,50,51,44,51,49,74,49,42,81,76,65,74,61,54,73,66,56,39,53,51,49,46,50,34,52,54,49,22,75,76,36,78,77,36,42,45,39,49,42,55,36,48,61,52,50,70,71,64,42,55,89,56,60,66,61,36,50,52,42,18,24,40,30,36,61,30,69,66,59,32,49,49,56,56,56,40,54,80,43,41,86,66,42,51,75,38,60,27,43,35,30,72,62,77,24,36,37,39,39,66,45,101,79,71,48,75,45,72,40,66,44,68,60,84,67,49,92,68,60,59,84,77,68,54,90,47,77,40,78,42,50,35,51,42,52,52,48,21,31,48,49,36,15,47,50,15,41,51,45,54,58,33,38,58,36,60,67,60,45,69,70,61,64,92,61,80,52,33,31,25,36,90

Sequence (615 aa):
MANLDLAGVIGTWVAAGLAVIALVGIVGPLLVYRASRKERHRAITEVGRNNNSYISPGIPLWPGVRFWQQVRVPRLDKPKAFEDEEWKLFDPSRAHLSNPGPAPSWVQLGASLQAYGVKYTADGNLFVNGGRAYLPVHQFYLHLLCIVGRFSRTKAPRAARVPGMDEVPIILSQQFHTGKNRRIVTADGSLLTSDEAFYRGITAREAKLYGHCGTLQVRPDSLTSTAEGSPYQDARLLSFSTTTLWPEKGQHKDRLSLVTLALLSCGFLPCVGDTYICLIDQPDDDSDVDDESSHPSDRARITYNYEPGLLRRGRRSRRKREAQWRAMELREGRLDIGSLHHLLKDEQLESLAFRTVPSSRSLVAEIEKFAGATFVPPLENWIRARGIDRGEVYVRRSDAQKLARALLMLDWHPQGYVLAGARDDQQMATALLTMAAPSAPPFMLRVREAAADFGWAASERSGFVKAIGEVLKRPESSKALFELDNLLLRLQHENTLVNQMVGVLTITNQEFHSLLYRSTHHLAMSLQSQTEIDTTSGRLKIKGAFNVLQTFEVDMDIFPTSPATMGSQVLNVRHATILVAALIACLRSVMLQTCIEPDAIRELFHEEDEVFLVQ